Protein AF-A0AA39JDF8-F1 (afdb_monomer_lite)

Organism: NCBI:txid47425

Sequence (475 aa):
MQHESGNICDMNIASLKRAARNGSIPAMKELATRAMGKNHLAHIFPLVKQHLSSVPTRNEASTQMALICFDSLIYGLENALIGNSPTLLVTLWHSIRPWLSFFITQYPLDLAETAVDDHEALLKSTKLVHLFVQIPEVLPLLASVPHFVGFIFKMSLIAASVDYDSEILIATSRTITVVSAAAEQLDQGWQDDASRILTSEAPDNLALGTVQRLIELAEQPQISYPDLIARLEILLFCSGNDGRLRLQFFSKQSVAWVTFVMGRLTRPRNLEPFNLPLARRAIYLSVMYLKKNLKCGFTWVSDALDKVILQSIVKAQPYIVYDRQNSIPENFTVEASIVVILDTITLLAVYRSVLHRAHRSLRRVEAIEDAPNLQGPVKDAWLRLKEKVDHLWGLRPVYSMARNGATGCMSDNCITRREGNTSSRVRDMRCSGCQYAYYCSYECAKSGWRDGHRKQCIELRRQFRGGLTSPAKHC

InterPro domains:
  IPR002893 Zinc finger, MYND-type [PF01753] (428-457)
  IPR002893 Zinc finger, MYND-type [PS50865] (411-457)

pLDDT: mean 81.0, std 14.76, range [29.67, 98.31]

Secondary structure (DSSP, 8-state):
-------GGGS-HHHHHHHHHTT-HHHHHHHHHHTTTSSHHHHHHHHHHHHHTSPP-S-HHHHHHHHHHHHHHHHHHHH--SSSHHHHHHHHHHHHHHHHHHHHHHSTT-TTT--HHHHHHHHHHHHHHHHHHTSTTTHHHHHTSTTHHHHHHHHHHHHHHSSS-HHHHHHHHHHHHHHHHTHHHHT--HHHHHHHHHHHH--TTHHHHHHHHHHHHHHSSS--HHHHHHHHHHHHHHHHH-HHHHHHHHHTTHHHHHHHHHHHHTSGGGGSTTTHHHHHHHHHHHHHHHHHHGGG-HHHHHHHHHTTHHHHHHHTHHHHHHHHHTT--GGG-HHHHHHHHHHHHHHHTTSHHHHHHHHHHHHHHHTT-SS----THHHHHHHHHHHHHHHHHHTHHHHHHHTTTS-S-S-TT-HHHHS----S----EE-TTTS--EESSHHHHHHHIIIIIHHHHHHHHHHHHTTPPPTTTT-

Foldseek 3Di:
DDDDPPPLLPDDLVVLVVCLLVLDLVSLLNNLVVLQPPLLCVSCLVSLLNLLQDADDPDPSSLSNNLSSLVSLLSNLVPDPPDCPLVSVVVSLNSVLNVLLCLLPPLPPPPPDDDPSSVSSLLSSLSSLLSQLVRPSSVLSQLPRPCSLLSLLLQLLSQLLDQPRLSSLLSSLSSCVSCVVCVVVSVDPSVVSNLVCLVPPRDPSNLVSLLVVLQVQLPDPDHPLSSLLSSLSCLLVSLVRDVVSVVSNVVVVVLLSLLSSLVSLLDPVCLPPVNVVSSLSSLLSSLSSNLVNLLVDPVSLLSSLVSLSVLSLLSCVSSQVVCVVVVPDPVSGSLNSLLSNLVSLLVSCVAPSSLVSLVVSVVVNCVVPVDRPDDDSNVVSVVSSVVSSVVVVVCPVVVVVVCVVVPDFLQPPRPCNVVVPPPDPQDFDADPQQRPGTGSDPVSVVRNCVVCVVVVSVVSNVVCVVPDPRPPVRD

Radius of gyration: 30.68 Å; chains: 1; bounding box: 74×57×87 Å

Structure (mmCIF, N/CA/C/O backbone):
data_AF-A0AA39JDF8-F1
#
_entry.id   AF-A0AA39JDF8-F1
#
loop_
_atom_site.group_PDB
_atom_site.id
_atom_site.type_symbol
_atom_site.label_atom_id
_atom_site.label_alt_id
_atom_site.label_comp_id
_atom_site.label_asym_id
_atom_site.label_entity_id
_atom_site.label_seq_id
_atom_site.pdbx_PDB_ins_code
_atom_site.Cartn_x
_atom_site.Cartn_y
_atom_site.Cartn_z
_atom_site.occupancy
_atom_site.B_iso_or_equiv
_atom_site.auth_seq_id
_atom_site.auth_comp_id
_atom_site.auth_asym_id
_atom_site.auth_atom_id
_atom_site.pdbx_PDB_model_num
ATOM 1 N N . MET A 1 1 ? -45.623 -5.724 32.574 1.00 35.75 1 MET A N 1
ATOM 2 C CA . MET A 1 1 ? -45.812 -4.395 33.190 1.00 35.75 1 MET A CA 1
ATOM 3 C C . MET A 1 1 ? -45.452 -3.340 32.161 1.00 35.75 1 MET A C 1
ATOM 5 O O . MET A 1 1 ? -44.284 -3.038 31.974 1.00 35.75 1 MET A O 1
ATOM 9 N N . GLN A 1 2 ? -46.464 -2.881 31.431 1.00 36.50 2 GLN A N 1
ATOM 10 C CA . GLN A 1 2 ? -46.406 -1.739 30.526 1.00 36.50 2 GLN A CA 1
ATOM 11 C C . GLN A 1 2 ? -46.853 -0.521 31.335 1.00 36.50 2 GLN A C 1
ATOM 13 O O . GLN A 1 2 ? -47.977 -0.538 31.816 1.00 36.50 2 GLN A O 1
ATOM 18 N N . HIS A 1 3 ? -45.985 0.467 31.546 1.00 34.44 3 HIS A N 1
ATOM 19 C CA . HIS A 1 3 ? -46.334 1.868 31.814 1.00 34.44 3 HIS A CA 1
ATOM 20 C C . HIS A 1 3 ? -45.037 2.692 31.876 1.00 34.44 3 HIS A C 1
ATOM 22 O O . HIS A 1 3 ? -44.035 2.212 32.394 1.00 34.44 3 HIS A O 1
ATOM 28 N N . GLU A 1 4 ? -45.096 3.917 31.343 1.00 37.50 4 GLU A N 1
ATOM 29 C CA . GLU A 1 4 ? -44.018 4.916 31.184 1.00 37.50 4 GLU A CA 1
ATOM 30 C C . GLU A 1 4 ? -43.190 4.857 29.889 1.00 37.50 4 GLU A C 1
ATOM 32 O O . GLU A 1 4 ? -41.968 4.963 29.888 1.00 37.50 4 GLU A O 1
ATOM 37 N N . SER A 1 5 ? -43.864 4.844 28.739 1.00 39.03 5 SER A N 1
ATOM 38 C CA . SER A 1 5 ? -43.329 5.478 27.526 1.00 39.03 5 SER A CA 1
ATOM 39 C C . SER A 1 5 ? -43.619 6.987 27.557 1.00 39.03 5 SER A C 1
ATOM 41 O O . SER A 1 5 ? -44.331 7.518 26.707 1.00 39.03 5 SER A O 1
ATOM 43 N N . GLY A 1 6 ? -43.120 7.678 28.588 1.00 53.19 6 GLY A N 1
ATOM 44 C CA . GLY A 1 6 ? -42.920 9.123 28.505 1.00 53.19 6 GLY A CA 1
ATOM 45 C C . GLY A 1 6 ? -41.828 9.377 27.470 1.00 53.19 6 GLY A C 1
ATOM 46 O O . GLY A 1 6 ? -40.830 8.658 27.449 1.00 53.19 6 GLY A O 1
ATOM 47 N N . ASN A 1 7 ? -42.039 10.338 26.575 1.00 70.19 7 ASN A N 1
ATOM 48 C CA . ASN A 1 7 ? -41.120 10.633 25.483 1.00 70.19 7 ASN A CA 1
ATOM 49 C C . ASN A 1 7 ? -39.716 10.908 26.055 1.00 70.19 7 ASN A C 1
ATOM 51 O O . ASN A 1 7 ? -39.499 11.898 26.752 1.00 70.19 7 ASN A O 1
ATOM 55 N N . ILE A 1 8 ? -38.770 9.992 25.834 1.00 75.31 8 ILE A N 1
ATOM 56 C CA . ILE A 1 8 ? -37.437 10.014 26.467 1.00 75.31 8 ILE A CA 1
ATOM 57 C C . ILE A 1 8 ? -36.680 11.301 26.105 1.00 75.31 8 ILE A C 1
ATOM 59 O O . ILE A 1 8 ? -35.915 11.825 26.916 1.00 75.31 8 ILE A O 1
ATOM 63 N N . CYS A 1 9 ? -36.985 11.873 24.937 1.00 71.50 9 CYS A N 1
ATOM 64 C CA . CYS A 1 9 ? -36.497 13.170 24.478 1.00 71.50 9 CYS A CA 1
ATOM 65 C C . CYS A 1 9 ? -36.966 14.363 25.338 1.00 71.50 9 CYS A C 1
ATOM 67 O O . CYS A 1 9 ? -36.300 15.394 25.348 1.00 71.50 9 CYS A O 1
ATOM 69 N N . ASP A 1 10 ? -38.022 14.227 26.138 1.00 78.75 10 ASP A N 1
ATOM 70 C CA . ASP A 1 10 ? -38.538 15.310 26.991 1.00 78.75 10 ASP A CA 1
ATOM 71 C C . ASP A 1 10 ? -38.045 15.201 28.448 1.00 78.75 10 ASP A C 1
ATOM 73 O O . ASP A 1 10 ? -38.247 16.100 29.268 1.00 78.75 10 ASP A O 1
ATOM 77 N N . MET A 1 11 ? -37.342 14.117 28.798 1.00 83.38 11 MET A N 1
ATOM 78 C CA . MET A 1 11 ? -36.810 13.914 30.148 1.00 83.38 11 MET A CA 1
ATOM 79 C C . MET A 1 11 ? -35.673 14.896 30.463 1.00 83.38 11 MET A C 1
ATOM 81 O O . MET A 1 11 ? -34.795 15.150 29.642 1.00 83.38 11 MET A O 1
ATOM 85 N N . ASN A 1 12 ? -35.615 15.410 31.695 1.00 84.31 12 ASN A N 1
ATOM 86 C CA . ASN A 1 12 ? -34.461 16.193 32.148 1.00 84.31 12 ASN A CA 1
ATOM 87 C C . ASN A 1 12 ? -33.214 15.299 32.376 1.00 84.31 12 ASN A C 1
ATOM 89 O O . ASN A 1 12 ? -33.314 14.078 32.520 1.00 84.31 12 ASN A O 1
ATOM 93 N N . ILE A 1 13 ? -32.019 15.904 32.449 1.00 81.56 13 ILE A N 1
ATOM 94 C CA . ILE A 1 13 ? -30.739 15.172 32.578 1.00 81.56 13 ILE A CA 1
ATOM 95 C C . ILE A 1 13 ? -30.690 14.286 33.837 1.00 81.56 13 ILE A C 1
ATOM 97 O O . ILE A 1 13 ? -30.097 13.209 33.805 1.00 81.56 13 ILE A O 1
ATOM 101 N N . ALA A 1 14 ? -31.294 14.709 34.951 1.00 83.31 14 ALA A N 1
ATOM 102 C CA . ALA A 1 14 ? -31.284 13.934 36.193 1.00 83.31 14 ALA A CA 1
ATOM 103 C C . ALA A 1 14 ? -32.136 12.659 36.073 1.00 83.31 14 ALA A C 1
ATOM 105 O O . ALA A 1 14 ? -31.700 11.583 36.495 1.00 83.31 14 ALA A O 1
ATOM 106 N N . SER A 1 15 ? -33.306 12.765 35.442 1.00 84.19 15 SER A N 1
ATOM 107 C CA . SER A 1 15 ? -34.183 11.634 35.145 1.00 84.19 15 SER A CA 1
ATOM 108 C C . SER A 1 15 ? -33.536 10.675 34.143 1.00 84.19 15 SER A C 1
ATOM 110 O O . SER A 1 15 ? -33.551 9.467 34.374 1.00 84.19 15 SER A O 1
ATOM 112 N N . LEU A 1 16 ? -32.878 11.194 33.097 1.00 84.19 16 LEU A N 1
ATOM 113 C CA . LEU A 1 16 ? -32.111 10.377 32.146 1.00 84.19 16 LEU A CA 1
ATOM 114 C C . LEU A 1 16 ? -30.965 9.624 32.832 1.00 84.19 16 LEU A C 1
ATOM 116 O O . LEU A 1 16 ? -30.810 8.427 32.617 1.00 84.19 16 LEU A O 1
ATOM 120 N N . LYS A 1 17 ? -30.206 10.280 33.725 1.00 84.00 17 LYS A N 1
ATOM 121 C CA . LYS A 1 17 ? -29.154 9.615 34.517 1.00 84.00 17 LYS A CA 1
ATOM 122 C C . LYS A 1 17 ? -29.713 8.484 35.370 1.00 84.00 17 LYS A C 1
ATOM 124 O O . LYS A 1 17 ? -29.089 7.432 35.456 1.00 84.00 17 LYS A O 1
ATOM 129 N N . ARG A 1 18 ? -30.866 8.686 36.013 1.00 85.81 18 ARG A N 1
ATOM 130 C CA . ARG A 1 18 ? -31.505 7.656 36.844 1.00 85.81 18 ARG A CA 1
ATOM 131 C C . ARG A 1 18 ? -31.970 6.470 35.996 1.00 85.81 18 ARG A C 1
ATOM 133 O O . ARG A 1 18 ? -31.668 5.336 36.345 1.00 85.81 18 ARG A O 1
ATOM 140 N N . ALA A 1 19 ? -32.629 6.731 34.869 1.00 83.44 19 ALA A N 1
ATOM 141 C CA . ALA A 1 19 ? -33.064 5.690 33.943 1.00 83.44 19 ALA A CA 1
ATOM 142 C C . ALA A 1 19 ? -31.873 4.912 33.349 1.00 83.44 19 ALA A C 1
ATOM 144 O O . ALA A 1 19 ? -31.892 3.682 33.332 1.00 83.44 19 ALA A O 1
ATOM 145 N N . ALA A 1 20 ? -30.801 5.605 32.950 1.00 85.25 20 ALA A N 1
ATOM 146 C CA . ALA A 1 20 ? -29.578 4.981 32.449 1.00 85.25 20 ALA A CA 1
ATOM 147 C C . ALA A 1 20 ? -28.876 4.126 33.520 1.00 85.25 20 ALA A C 1
ATOM 149 O O . ALA A 1 20 ? -28.430 3.024 33.213 1.00 85.25 20 ALA A O 1
ATOM 150 N N . ARG A 1 21 ? -28.825 4.570 34.789 1.00 85.94 21 ARG A N 1
ATOM 151 C CA . ARG A 1 21 ? -28.287 3.765 35.912 1.00 85.94 21 ARG A CA 1
ATOM 152 C C . ARG A 1 21 ? -29.041 2.459 36.130 1.00 85.94 21 ARG A C 1
ATOM 154 O O . ARG A 1 21 ? -28.434 1.491 36.573 1.00 85.94 21 ARG A O 1
ATOM 161 N N . ASN A 1 22 ? -30.332 2.447 35.816 1.00 85.25 22 ASN A N 1
ATOM 162 C CA . ASN A 1 22 ? -31.196 1.278 35.945 1.00 85.25 22 ASN A CA 1
ATOM 163 C C . ASN A 1 22 ? -31.166 0.372 34.697 1.00 85.25 22 ASN A C 1
ATOM 165 O O . ASN A 1 22 ? -31.941 -0.574 34.624 1.00 85.25 22 ASN A O 1
ATOM 169 N N . GLY A 1 23 ? -30.299 0.655 33.715 1.00 82.31 23 GLY A N 1
ATOM 170 C CA . GLY A 1 23 ? -30.121 -0.177 32.521 1.00 82.31 23 GLY A CA 1
ATOM 171 C C . GLY A 1 23 ? -30.965 0.225 31.307 1.00 82.31 23 GLY A C 1
ATOM 172 O O . GLY A 1 23 ? -30.997 -0.518 30.331 1.00 82.31 23 GLY A O 1
ATOM 173 N N . SER A 1 24 ? -31.634 1.386 31.318 1.00 86.88 24 SER A N 1
ATOM 174 C CA . SER A 1 24 ? -32.395 1.850 30.148 1.00 86.88 24 SER A CA 1
ATOM 175 C C . SER A 1 24 ? -31.466 2.242 28.993 1.00 86.88 24 SER A C 1
ATOM 177 O O . SER A 1 24 ? -30.806 3.285 29.028 1.00 86.88 24 SER A O 1
ATOM 179 N N . ILE A 1 25 ? -31.450 1.406 27.953 1.00 85.38 25 ILE A N 1
ATOM 180 C CA . ILE A 1 25 ? -30.695 1.606 26.707 1.00 85.38 25 ILE A CA 1
ATOM 181 C C . ILE A 1 25 ? -31.063 2.931 26.015 1.00 85.38 25 ILE A C 1
ATOM 183 O O . ILE A 1 25 ? -30.155 3.720 25.735 1.00 85.38 25 ILE A O 1
ATOM 187 N N . PRO A 1 26 ? -32.355 3.257 25.797 1.00 85.94 26 PRO A N 1
ATOM 188 C CA . PRO A 1 26 ? -32.723 4.523 25.167 1.00 85.94 26 PRO A CA 1
ATOM 189 C C . PRO A 1 26 ? -32.303 5.748 25.989 1.00 85.94 26 PRO A C 1
ATOM 191 O O . PRO A 1 26 ? -31.860 6.742 25.420 1.00 85.94 26 PRO A O 1
ATOM 194 N N . ALA A 1 27 ? -32.378 5.674 27.325 1.00 84.31 27 ALA A N 1
ATOM 195 C CA . ALA A 1 27 ? -31.945 6.771 28.190 1.00 84.31 27 ALA A CA 1
ATOM 196 C C . ALA A 1 27 ? -30.424 6.975 28.148 1.00 84.31 27 ALA A C 1
ATOM 198 O O . ALA A 1 27 ? -29.964 8.115 28.167 1.00 84.31 27 ALA A O 1
ATOM 199 N N . MET A 1 28 ? -29.642 5.890 28.070 1.00 84.81 28 MET A N 1
ATOM 200 C CA . MET A 1 28 ? -28.189 5.967 27.899 1.00 84.81 28 MET A CA 1
ATOM 201 C C . MET A 1 28 ? -27.822 6.595 26.547 1.00 84.81 28 MET A C 1
ATOM 203 O O . MET A 1 28 ? -26.972 7.484 26.502 1.00 84.81 28 MET A O 1
ATOM 207 N N . LYS A 1 29 ? -28.503 6.190 25.467 1.00 83.94 29 LYS A N 1
ATOM 208 C CA . LYS A 1 29 ? -28.293 6.734 24.117 1.00 83.94 29 LYS A CA 1
ATOM 209 C C . LYS A 1 29 ? -28.609 8.231 24.053 1.00 83.94 29 LYS A C 1
ATOM 211 O O . LYS A 1 29 ? -27.765 9.011 23.630 1.00 83.94 29 LYS A O 1
ATOM 216 N N . GLU A 1 30 ? -29.770 8.639 24.561 1.00 84.81 30 GLU A N 1
ATOM 217 C CA . GLU A 1 30 ? -30.179 10.049 24.618 1.00 84.81 30 GLU A CA 1
ATOM 218 C C . GLU A 1 30 ? -29.212 10.893 25.465 1.00 84.81 30 GLU A C 1
ATOM 220 O O . GLU A 1 30 ? -28.853 12.016 25.106 1.00 84.81 30 GLU A O 1
ATOM 225 N N . LEU A 1 31 ? -28.741 10.350 26.591 1.00 82.81 31 LEU A N 1
ATOM 226 C CA . LEU A 1 31 ? -27.785 11.037 27.452 1.00 82.81 31 LEU A CA 1
ATOM 227 C C . LEU A 1 31 ? -26.423 11.210 26.770 1.00 82.81 31 LEU A C 1
ATOM 229 O O . LEU A 1 31 ? -25.827 12.283 26.895 1.00 82.81 31 LEU A O 1
ATOM 233 N N . ALA A 1 32 ? -25.960 10.203 26.024 1.00 80.12 32 ALA A N 1
ATOM 234 C CA . ALA A 1 32 ? -24.758 10.306 25.204 1.00 80.12 32 ALA A CA 1
ATOM 235 C C . ALA A 1 32 ? -24.908 11.397 24.135 1.00 80.12 32 ALA A C 1
ATOM 237 O O . ALA A 1 32 ? -24.050 12.275 24.035 1.00 80.12 32 ALA A O 1
ATOM 238 N N . THR A 1 33 ? -26.038 11.430 23.424 1.00 82.56 33 THR A N 1
ATOM 239 C CA . THR A 1 33 ? -26.342 12.471 22.432 1.00 82.56 33 THR A CA 1
ATOM 240 C C . THR A 1 33 ? -26.347 13.873 23.047 1.00 82.56 33 THR A C 1
ATOM 242 O O . THR A 1 33 ? -25.715 14.780 22.515 1.00 82.56 33 THR A O 1
ATOM 245 N N . ARG A 1 34 ? -26.970 14.079 24.214 1.00 80.75 34 ARG A N 1
ATOM 246 C CA . ARG A 1 34 ? -27.006 15.403 24.879 1.00 80.75 34 ARG A CA 1
ATOM 247 C C . ARG A 1 34 ? -25.678 15.864 25.460 1.00 80.75 34 ARG A C 1
ATOM 249 O O . ARG A 1 34 ? -25.503 17.051 25.742 1.00 80.75 34 ARG A O 1
ATOM 256 N N . ALA A 1 35 ? -24.776 14.930 25.718 1.00 73.31 35 ALA A N 1
ATOM 257 C CA . ALA A 1 35 ? -23.441 15.229 26.202 1.00 73.31 35 ALA A CA 1
ATOM 258 C C . ALA A 1 35 ? -22.478 15.603 25.060 1.00 73.31 35 ALA A C 1
ATOM 260 O O . ALA A 1 35 ? -21.358 16.028 25.345 1.00 73.31 35 ALA A O 1
ATOM 261 N N . MET A 1 36 ? -22.875 15.445 23.789 1.00 72.94 36 MET A N 1
ATOM 262 C CA . MET A 1 36 ? -22.102 15.901 22.628 1.00 72.94 36 MET A CA 1
ATOM 263 C C . MET A 1 36 ? -21.892 17.427 22.692 1.00 72.94 36 MET A C 1
ATOM 265 O O . MET A 1 36 ? -22.831 18.179 22.946 1.00 72.94 36 MET A O 1
ATOM 269 N N . GLY A 1 37 ? -20.647 17.895 22.537 1.00 62.34 37 GLY A N 1
ATOM 270 C CA . GLY A 1 37 ? -20.286 19.324 22.615 1.00 62.34 37 GLY A CA 1
ATOM 271 C C . GLY A 1 37 ? -20.094 19.924 24.024 1.00 62.34 37 GLY A C 1
ATOM 272 O O . GLY A 1 37 ? -19.832 21.118 24.145 1.00 62.34 37 GLY A O 1
ATOM 273 N N . LYS A 1 38 ? -20.195 19.128 25.098 1.00 60.78 38 LYS A N 1
ATOM 274 C CA . LYS A 1 38 ? -19.789 19.497 26.478 1.00 60.78 38 LYS A CA 1
ATOM 275 C C . LYS A 1 38 ? -18.600 18.627 26.907 1.00 60.78 38 LYS A C 1
ATOM 277 O O . LYS A 1 38 ? -18.091 17.864 26.094 1.00 60.78 38 LYS A O 1
ATOM 282 N N . ASN A 1 39 ? -18.144 18.701 28.165 1.00 67.81 39 ASN A N 1
ATOM 283 C CA . ASN A 1 39 ? -17.123 17.790 28.712 1.00 67.81 39 ASN A CA 1
ATOM 284 C C . ASN A 1 39 ? -17.686 16.345 28.803 1.00 67.81 39 ASN A C 1
ATOM 286 O O . ASN A 1 39 ? -18.060 15.864 29.873 1.00 67.81 39 ASN A O 1
ATOM 290 N N . HIS A 1 40 ? -17.847 15.707 27.637 1.00 70.94 40 HIS A N 1
ATOM 291 C CA . HIS A 1 40 ? -18.665 14.523 27.361 1.00 70.94 40 HIS A CA 1
ATOM 292 C C . HIS A 1 40 ? -18.273 13.346 28.251 1.00 70.94 40 HIS A C 1
ATOM 294 O O . HIS A 1 40 ? -19.111 12.765 28.945 1.00 70.94 40 HIS A O 1
ATOM 300 N N . LEU A 1 41 ? -16.966 13.077 28.310 1.00 69.19 41 LEU A N 1
ATOM 301 C CA . LEU A 1 41 ? -16.397 12.030 29.147 1.00 69.19 41 LEU A CA 1
ATOM 302 C C . LEU A 1 41 ? -16.736 12.259 30.622 1.00 69.19 41 LEU A C 1
ATOM 304 O O . LEU A 1 41 ? -17.246 11.348 31.261 1.00 69.19 41 LEU A O 1
ATOM 308 N N . ALA A 1 42 ? -16.584 13.472 31.160 1.00 70.81 42 ALA A N 1
ATOM 309 C CA . ALA A 1 42 ? -16.861 13.740 32.576 1.00 70.81 42 ALA A CA 1
ATOM 310 C C . ALA A 1 42 ? -18.318 13.437 32.987 1.00 70.81 42 ALA A C 1
ATOM 312 O O . ALA A 1 42 ? -18.582 13.057 34.130 1.00 70.81 42 ALA A O 1
ATOM 313 N N . HIS A 1 43 ? -19.279 13.580 32.070 1.00 72.00 43 HIS A N 1
ATOM 314 C CA . HIS A 1 43 ? -20.696 13.350 32.360 1.00 72.00 43 HIS A CA 1
ATOM 315 C C . HIS A 1 43 ? -21.141 11.891 32.231 1.00 72.00 43 HIS A C 1
ATOM 317 O O . HIS A 1 43 ? -22.044 11.479 32.967 1.00 72.00 43 HIS A O 1
ATOM 323 N N . ILE A 1 44 ? -20.529 11.130 31.324 1.00 78.50 44 ILE A N 1
ATOM 324 C CA . ILE A 1 44 ? -20.923 9.749 31.007 1.00 78.50 44 ILE A CA 1
ATOM 325 C C . ILE A 1 44 ? -20.028 8.727 31.725 1.00 78.50 44 ILE A C 1
ATOM 327 O O . ILE A 1 44 ? -20.472 7.621 32.027 1.00 78.50 44 ILE A O 1
ATOM 331 N N . PHE A 1 45 ? -18.805 9.108 32.098 1.00 80.31 45 PHE A N 1
ATOM 332 C CA . PHE A 1 45 ? -17.805 8.227 32.704 1.00 80.31 45 PHE A CA 1
ATOM 333 C C . PHE A 1 45 ? -18.317 7.358 33.869 1.00 80.31 45 PHE A C 1
ATOM 335 O O . PHE A 1 45 ? -18.080 6.148 33.839 1.00 80.31 45 PHE A O 1
ATOM 342 N N . PRO A 1 46 ? -19.068 7.880 34.865 1.00 84.25 46 PRO A N 1
ATOM 343 C CA . PRO A 1 46 ? -19.566 7.044 35.960 1.00 84.25 46 PRO A CA 1
ATOM 344 C C . PRO A 1 46 ? -20.546 5.957 35.496 1.00 84.25 46 PRO A C 1
ATOM 346 O O . PRO A 1 46 ? -20.570 4.872 36.070 1.00 84.25 46 PRO A O 1
ATOM 349 N N . LEU A 1 47 ? -21.341 6.243 34.458 1.00 84.94 47 LEU A N 1
ATOM 350 C CA . LEU A 1 47 ? -22.310 5.304 33.887 1.00 84.94 47 LEU A CA 1
ATOM 351 C C . LEU A 1 47 ? -21.605 4.227 33.064 1.00 84.94 47 LEU A C 1
ATOM 353 O O . LEU A 1 47 ? -21.913 3.050 33.213 1.00 84.94 47 LEU A O 1
ATOM 357 N N . VAL A 1 48 ? -20.611 4.620 32.261 1.00 85.56 48 VAL A N 1
ATOM 358 C CA . VAL A 1 48 ? -19.769 3.679 31.505 1.00 85.56 48 VAL A CA 1
ATOM 359 C C . VAL A 1 48 ? -19.061 2.720 32.454 1.00 85.56 48 VAL A C 1
ATOM 361 O O . VAL A 1 48 ? -19.122 1.510 32.257 1.00 85.56 48 VAL A O 1
ATOM 364 N N . LYS A 1 49 ? -18.453 3.240 33.530 1.00 86.00 49 LYS A N 1
ATOM 365 C CA . LYS A 1 49 ? -17.809 2.406 34.550 1.00 86.00 49 LYS A CA 1
ATOM 366 C C . LYS A 1 49 ? -18.789 1.405 35.154 1.00 86.00 49 LYS A C 1
ATOM 368 O O . LYS A 1 49 ? -18.450 0.233 35.282 1.00 86.00 49 LYS A O 1
ATOM 373 N N . GLN A 1 50 ? -19.987 1.854 35.525 1.00 88.25 50 GLN A N 1
ATOM 374 C CA . GLN A 1 50 ? -21.002 0.996 36.132 1.00 88.25 50 GLN A CA 1
ATOM 375 C C . GLN A 1 50 ? -21.410 -0.148 35.192 1.00 88.25 50 GLN A C 1
ATOM 377 O O . GLN A 1 50 ? -21.373 -1.306 35.601 1.00 88.25 50 GLN A O 1
ATOM 382 N N . HIS A 1 51 ? -21.755 0.165 33.941 1.00 87.38 51 HIS A N 1
ATOM 383 C CA . HIS A 1 51 ? -22.257 -0.827 32.984 1.00 87.38 51 HIS A CA 1
ATOM 384 C C . HIS A 1 51 ? -21.174 -1.801 32.516 1.00 87.38 51 HIS A C 1
ATOM 386 O O . HIS A 1 51 ? -21.414 -3.008 32.474 1.00 87.38 51 HIS A O 1
ATOM 392 N N . LEU A 1 52 ? -19.958 -1.312 32.256 1.00 86.94 52 LEU A N 1
ATOM 393 C CA . LEU A 1 52 ? -18.844 -2.161 31.824 1.00 86.94 52 LEU A CA 1
ATOM 394 C C . LEU A 1 52 ? -18.215 -2.979 32.962 1.00 86.94 52 LEU A C 1
ATOM 396 O O . LEU A 1 52 ? -17.486 -3.923 32.692 1.00 86.94 52 LEU A O 1
ATOM 400 N N . SER A 1 53 ? -18.493 -2.668 34.233 1.00 86.06 53 SER A N 1
ATOM 401 C CA . SER A 1 53 ? -18.013 -3.497 35.356 1.00 86.06 53 SER A CA 1
ATOM 402 C C . SER A 1 53 ? -18.741 -4.841 35.469 1.00 86.06 53 SER A C 1
ATOM 404 O O . SER A 1 53 ? -18.317 -5.701 36.238 1.00 86.06 53 SER A O 1
ATOM 406 N N . SER A 1 54 ? -19.837 -5.030 34.728 1.00 82.56 54 SER A N 1
ATOM 407 C CA . SER A 1 54 ? -20.515 -6.322 34.635 1.00 82.56 54 SER A CA 1
ATOM 408 C C . SER A 1 54 ? -19.694 -7.330 33.823 1.00 82.56 54 SER A C 1
ATOM 410 O O . SER A 1 54 ? -18.971 -6.963 32.894 1.00 82.56 54 SER A O 1
ATOM 412 N N . VAL A 1 55 ? -19.802 -8.614 34.179 1.00 81.25 55 VAL A N 1
ATOM 413 C CA . VAL A 1 55 ? -19.161 -9.701 33.426 1.00 81.25 55 VAL A CA 1
ATOM 414 C C . VAL A 1 55 ? -19.809 -9.783 32.037 1.00 81.25 55 VAL A C 1
ATOM 416 O O . VAL A 1 55 ? -21.042 -9.805 31.964 1.00 81.25 55 VAL A O 1
ATOM 419 N N . PRO A 1 56 ? -19.025 -9.852 30.943 1.00 81.44 56 PRO A N 1
ATOM 420 C CA . PRO A 1 56 ? -19.576 -10.001 29.603 1.00 81.44 56 PRO A CA 1
ATOM 421 C C . PRO A 1 56 ? -20.460 -11.245 29.507 1.00 81.44 56 PRO A C 1
ATOM 423 O O . PRO A 1 56 ? -20.040 -12.351 29.848 1.00 81.44 56 PRO A O 1
ATOM 426 N N . THR A 1 57 ? -21.689 -11.068 29.030 1.00 77.81 5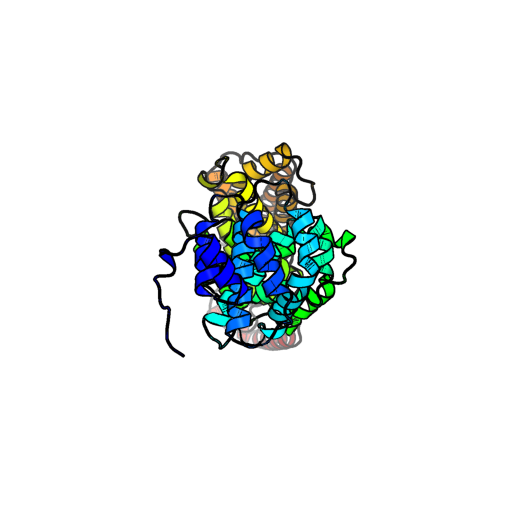7 THR A N 1
ATOM 427 C CA . THR A 1 57 ? -22.623 -12.166 28.754 1.00 77.81 57 THR A CA 1
ATOM 428 C C . THR A 1 57 ? -23.133 -12.035 27.326 1.00 77.81 57 THR A C 1
ATOM 430 O O . THR A 1 57 ? -23.321 -10.923 26.840 1.00 77.81 57 THR A O 1
ATOM 433 N N . ARG A 1 58 ? -23.406 -13.163 26.657 1.00 70.56 58 ARG A N 1
ATOM 434 C CA . ARG A 1 58 ? -23.977 -13.205 25.293 1.00 70.56 58 ARG A CA 1
ATOM 435 C C . ARG A 1 58 ? -25.437 -12.723 25.208 1.00 70.56 58 ARG A C 1
ATOM 437 O O . ARG A 1 58 ? -26.106 -12.996 24.221 1.00 70.56 58 ARG A O 1
ATOM 444 N N . ASN A 1 59 ? -25.963 -12.042 26.226 1.00 81.38 59 ASN A N 1
ATOM 445 C CA . ASN A 1 59 ? -27.309 -11.491 26.125 1.00 81.38 59 ASN A CA 1
ATOM 446 C C . ASN A 1 59 ? -27.282 -10.203 25.276 1.00 81.38 59 ASN A C 1
ATOM 448 O O . ASN A 1 59 ? -26.353 -9.393 25.374 1.00 81.38 59 ASN A O 1
ATOM 452 N N . GLU A 1 60 ? -28.310 -10.034 24.448 1.00 78.62 60 GLU A N 1
ATOM 453 C CA . GLU A 1 60 ? -28.443 -8.935 23.488 1.00 78.62 60 GLU A CA 1
ATOM 454 C C . GLU A 1 60 ? -28.429 -7.558 24.172 1.00 78.62 60 GLU A C 1
ATOM 456 O O . GLU A 1 60 ? -27.682 -6.671 23.770 1.00 78.62 60 GLU A O 1
ATOM 461 N N . ALA A 1 61 ? -29.156 -7.397 25.280 1.00 82.56 61 ALA A N 1
ATOM 462 C CA . ALA A 1 61 ? -29.260 -6.128 26.002 1.00 82.56 61 ALA A CA 1
ATOM 463 C C . ALA A 1 61 ? -27.930 -5.678 26.637 1.00 82.56 61 ALA A C 1
ATOM 465 O O . ALA A 1 61 ? -27.575 -4.501 26.588 1.00 82.56 61 ALA A O 1
ATOM 466 N N . SER A 1 62 ? -27.168 -6.602 27.223 1.00 82.44 62 SER A N 1
ATOM 467 C CA . SER A 1 62 ? -25.855 -6.325 27.809 1.00 82.44 62 SER A CA 1
ATOM 468 C C . SER A 1 62 ? -24.819 -6.032 26.731 1.00 82.44 62 SER A C 1
ATOM 470 O O . SER A 1 62 ? -24.019 -5.114 26.903 1.00 82.44 62 SER A O 1
ATOM 472 N N . THR A 1 63 ? -24.876 -6.745 25.604 1.00 83.00 63 THR A N 1
ATOM 473 C CA . THR A 1 63 ? -24.035 -6.458 24.436 1.00 83.00 63 THR A CA 1
ATOM 474 C C . THR A 1 63 ? -24.341 -5.065 23.890 1.00 83.00 63 THR A C 1
ATOM 476 O O . THR A 1 63 ? -23.438 -4.240 23.771 1.00 83.00 63 THR A O 1
ATOM 479 N N . GLN A 1 64 ? -25.615 -4.746 23.657 1.00 85.12 64 GLN A N 1
ATOM 480 C CA . GLN A 1 64 ? -26.045 -3.444 23.150 1.00 85.12 64 GLN A CA 1
ATOM 481 C C . GLN A 1 64 ? -25.672 -2.301 24.108 1.00 85.12 64 GLN A C 1
ATOM 483 O O . GLN A 1 64 ? -25.184 -1.258 23.671 1.00 85.12 64 GLN A O 1
ATOM 488 N N . MET A 1 65 ? -25.821 -2.499 25.423 1.00 88.38 65 MET A N 1
ATOM 489 C CA . MET A 1 65 ? -25.376 -1.528 26.428 1.00 88.38 65 MET A CA 1
ATOM 490 C C . MET A 1 65 ? -23.857 -1.304 26.379 1.00 88.38 65 MET A C 1
ATOM 492 O O . MET A 1 65 ? -23.403 -0.158 26.436 1.00 88.38 65 MET A O 1
ATOM 496 N N . ALA A 1 66 ? -23.063 -2.372 26.242 1.00 88.50 66 ALA A N 1
ATOM 497 C CA . ALA A 1 66 ? -21.613 -2.266 26.108 1.00 88.50 66 ALA A CA 1
ATOM 498 C C . ALA A 1 66 ? -21.214 -1.512 24.829 1.00 88.50 66 ALA A C 1
ATOM 500 O O . ALA A 1 66 ? -20.346 -0.641 24.885 1.00 88.50 66 ALA A O 1
ATOM 501 N N . LEU A 1 67 ? -21.896 -1.759 23.706 1.00 87.69 67 LEU A N 1
ATOM 502 C CA . LE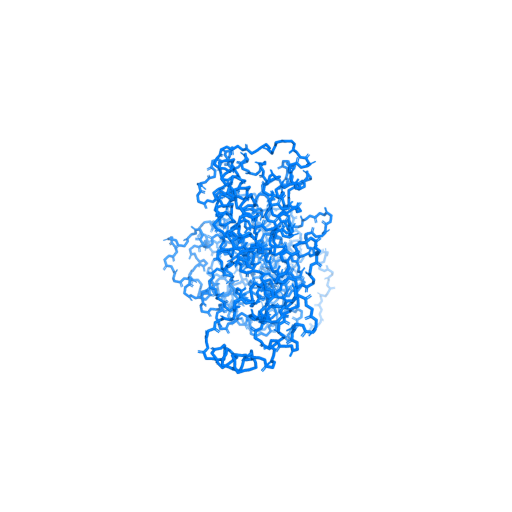U A 1 67 ? -21.661 -1.038 22.451 1.00 87.69 67 LEU A CA 1
ATOM 503 C C . LEU A 1 67 ? -21.999 0.455 22.552 1.00 87.69 67 LEU A C 1
ATOM 505 O O . LEU A 1 67 ? -21.252 1.280 22.034 1.00 87.69 67 LEU A O 1
ATOM 509 N N . ILE A 1 68 ? -23.063 0.829 23.267 1.00 88.25 68 ILE A N 1
ATOM 510 C CA . ILE A 1 68 ? -23.389 2.243 23.536 1.00 88.25 68 ILE A CA 1
ATOM 511 C C . ILE A 1 68 ? -22.325 2.894 24.428 1.00 88.25 68 ILE A C 1
ATOM 513 O O . ILE A 1 68 ? -21.964 4.060 24.236 1.00 88.25 68 ILE A O 1
ATOM 517 N N . CYS A 1 69 ? -21.794 2.148 25.401 1.00 89.19 69 CYS A N 1
ATOM 518 C CA . CYS A 1 69 ? -20.675 2.613 26.214 1.00 89.19 69 CYS A CA 1
ATOM 519 C C . CYS A 1 69 ? -19.415 2.820 25.361 1.00 89.19 69 CYS A C 1
ATOM 521 O O . CYS A 1 69 ? -18.732 3.827 25.541 1.00 89.19 69 CYS A O 1
ATOM 523 N N . PHE A 1 70 ? -19.126 1.916 24.420 1.00 89.81 70 PHE A N 1
ATOM 524 C CA . PHE A 1 70 ? -18.005 2.053 23.487 1.00 89.81 70 PHE A CA 1
ATOM 525 C C . PHE A 1 70 ? -18.178 3.265 22.570 1.00 89.81 70 PHE A C 1
ATOM 527 O O . PHE A 1 70 ? -17.244 4.049 22.470 1.00 89.81 70 PHE A O 1
ATOM 534 N N . ASP A 1 71 ? -19.363 3.497 22.001 1.00 88.06 71 ASP A N 1
ATOM 535 C CA . ASP A 1 71 ? -19.642 4.705 21.205 1.00 88.06 71 ASP A CA 1
ATOM 536 C C . ASP A 1 71 ? -19.415 5.992 21.992 1.00 88.06 71 ASP A C 1
ATOM 538 O O . ASP A 1 71 ? -18.805 6.937 21.495 1.00 88.06 71 ASP A O 1
ATOM 542 N N . SER A 1 72 ? -19.879 6.026 23.243 1.00 85.31 72 SER A N 1
ATOM 543 C CA . SER A 1 72 ? -19.698 7.191 24.115 1.00 85.31 72 SER A CA 1
ATOM 544 C C . SER A 1 72 ? -18.214 7.437 24.418 1.00 85.31 72 SER A C 1
ATOM 546 O O . SER A 1 72 ? -17.767 8.582 24.488 1.00 85.31 72 SER A O 1
ATOM 548 N N . LEU A 1 73 ? -17.428 6.366 24.587 1.00 86.50 73 LEU A N 1
ATOM 549 C CA . LEU A 1 73 ? -15.977 6.462 24.753 1.00 86.50 73 LEU A CA 1
ATOM 550 C C . LEU A 1 73 ? -15.295 6.935 23.465 1.00 86.50 73 LEU A C 1
ATOM 552 O O . LEU A 1 73 ? -14.487 7.854 23.538 1.00 86.50 73 LEU A O 1
ATOM 556 N N . ILE A 1 74 ? -15.639 6.361 22.309 1.00 86.44 74 ILE A N 1
ATOM 557 C CA . ILE A 1 74 ? -15.104 6.745 20.992 1.00 86.44 74 ILE A CA 1
ATOM 558 C C . ILE A 1 74 ? -15.346 8.234 20.750 1.00 86.44 74 ILE A C 1
ATOM 560 O O . ILE A 1 74 ? -14.388 8.988 20.589 1.00 86.44 74 ILE A O 1
ATOM 564 N N . TYR A 1 75 ? -16.603 8.679 20.841 1.00 84.38 75 TYR A N 1
ATOM 565 C CA . TYR A 1 75 ? -16.961 10.085 20.662 1.00 84.38 75 TYR A CA 1
ATOM 566 C C . TYR A 1 75 ? -16.213 10.982 21.653 1.00 84.38 75 TYR A C 1
ATOM 568 O O . TYR A 1 75 ? -15.677 12.029 21.286 1.00 84.38 75 TYR A O 1
ATOM 576 N N . GLY A 1 76 ? -16.162 10.570 22.923 1.00 79.44 76 GLY A N 1
ATOM 577 C CA . GLY A 1 76 ? -15.460 11.303 23.963 1.00 79.44 76 GLY A CA 1
ATOM 578 C C . GLY A 1 76 ? -13.968 11.467 23.679 1.00 79.44 76 GLY A C 1
ATOM 579 O O . GLY A 1 76 ? -13.430 12.531 23.957 1.00 79.44 76 GLY A O 1
ATOM 580 N N . LEU A 1 77 ? -13.310 10.454 23.115 1.00 80.69 77 LEU A N 1
ATOM 581 C CA . LEU A 1 77 ? -11.878 10.474 22.809 1.00 80.69 77 LEU A CA 1
ATOM 582 C C . LEU A 1 77 ? -11.550 11.248 21.538 1.00 80.69 77 LEU A C 1
ATOM 584 O O . LEU A 1 77 ? -10.574 11.991 21.534 1.00 80.69 77 LEU A O 1
ATOM 588 N N . GLU A 1 78 ? -12.379 11.138 20.503 1.00 80.50 78 GLU A N 1
ATOM 589 C CA . GLU A 1 78 ? -12.217 11.908 19.264 1.00 80.50 78 GLU A CA 1
ATOM 590 C C . GLU A 1 78 ? -12.367 13.420 19.495 1.00 80.50 78 GLU A C 1
ATOM 592 O O . GLU A 1 78 ? -11.746 14.218 18.796 1.00 80.50 78 GLU A O 1
ATOM 597 N N . ASN A 1 79 ? -13.168 13.818 20.492 1.00 75.56 79 ASN A N 1
ATOM 598 C CA . ASN A 1 79 ? -13.508 15.219 20.764 1.00 75.56 79 ASN A CA 1
ATOM 599 C C . ASN A 1 79 ? -12.881 15.785 22.054 1.00 75.56 79 ASN A C 1
ATOM 601 O O . ASN A 1 79 ? -13.096 16.956 22.379 1.00 75.56 79 ASN A O 1
ATOM 605 N N . ALA A 1 80 ? -12.127 14.993 22.825 1.00 64.19 80 ALA A N 1
ATOM 606 C CA . ALA A 1 80 ? -11.505 15.470 24.058 1.00 64.19 80 ALA A CA 1
ATOM 607 C C . ALA A 1 80 ? -10.284 16.351 23.762 1.00 64.19 80 ALA A C 1
ATOM 609 O O . ALA A 1 80 ? -9.234 15.871 23.340 1.00 64.19 80 ALA A O 1
ATOM 610 N N . LEU A 1 81 ? -10.389 17.642 24.094 1.00 50.50 81 LEU A N 1
ATOM 611 C CA . LEU A 1 81 ? -9.229 18.508 24.305 1.00 50.50 81 LEU A CA 1
ATOM 612 C C . LEU A 1 81 ? -8.414 17.928 25.472 1.00 50.50 81 LEU A C 1
ATOM 614 O O . LEU A 1 81 ? -8.846 17.923 26.625 1.00 50.50 81 LEU A O 1
ATOM 618 N N . ILE A 1 82 ? -7.269 17.356 25.116 1.00 50.22 82 ILE A N 1
ATOM 619 C CA . ILE A 1 82 ? -6.289 16.653 25.946 1.00 50.22 82 ILE A CA 1
ATOM 620 C C . ILE A 1 82 ? -6.056 17.417 27.259 1.00 50.22 82 ILE A C 1
ATOM 622 O O . ILE A 1 82 ? -5.511 18.515 27.261 1.00 50.22 82 ILE A O 1
ATOM 626 N N . GLY A 1 83 ? -6.479 16.842 28.385 1.00 48.12 83 GLY A N 1
ATOM 627 C CA . GLY A 1 83 ? -6.225 17.428 29.705 1.00 48.12 83 GLY A CA 1
ATOM 628 C C . GLY A 1 83 ? -6.255 16.412 30.844 1.00 48.12 83 GLY A C 1
ATOM 629 O O . GLY A 1 83 ? -5.340 16.393 31.649 1.00 48.12 83 GLY A O 1
ATOM 630 N N . ASN A 1 84 ? -7.255 15.516 30.877 1.00 53.22 84 ASN A N 1
ATOM 631 C CA . ASN A 1 84 ? -7.411 14.496 31.938 1.00 53.22 84 ASN A CA 1
ATOM 632 C C . ASN A 1 84 ? -7.812 13.088 31.427 1.00 53.22 84 ASN A C 1
ATOM 634 O O . ASN A 1 84 ? -8.153 12.213 32.221 1.00 53.22 84 ASN A O 1
ATOM 638 N N . SER A 1 85 ? -7.818 12.862 30.107 1.00 63.50 85 SER A N 1
ATOM 639 C CA . SER A 1 85 ? -8.317 11.620 29.481 1.00 63.50 85 SER A CA 1
ATOM 640 C C . SER A 1 85 ? -7.498 10.352 29.813 1.00 63.50 85 SER A C 1
ATOM 642 O O . SER A 1 85 ? -8.110 9.339 30.163 1.00 63.50 85 SER A O 1
ATOM 644 N N . PRO A 1 86 ? -6.145 10.369 29.800 1.00 68.56 86 PRO A N 1
ATOM 645 C CA . PRO A 1 86 ? -5.352 9.144 29.967 1.00 68.56 86 PRO A CA 1
ATOM 646 C C . PRO A 1 86 ? -5.536 8.477 31.337 1.00 68.56 86 PRO A C 1
ATOM 648 O O . PRO A 1 86 ? -5.818 7.283 31.417 1.00 68.56 86 PRO A O 1
ATOM 651 N N . THR A 1 87 ? -5.478 9.249 32.427 1.00 73.19 87 THR A N 1
ATOM 652 C CA . THR A 1 87 ? -5.630 8.728 33.797 1.00 73.19 87 THR A CA 1
ATOM 653 C C . THR A 1 87 ? -7.006 8.100 34.017 1.00 73.19 87 THR A C 1
ATOM 655 O O . THR A 1 87 ? -7.127 7.038 34.626 1.00 73.19 87 THR A O 1
ATOM 658 N N . LEU A 1 88 ? -8.057 8.726 33.481 1.00 73.75 88 LEU A N 1
ATOM 659 C CA . LEU A 1 88 ? -9.422 8.207 33.549 1.00 73.75 88 LEU A CA 1
ATOM 660 C C . LEU A 1 88 ? -9.546 6.864 32.818 1.00 73.75 88 LEU A C 1
ATOM 662 O O . LEU A 1 88 ? -10.122 5.924 33.368 1.00 73.75 88 LEU A O 1
ATOM 666 N N . LEU A 1 89 ? -8.964 6.737 31.625 1.00 76.31 89 LEU A N 1
ATOM 667 C CA . LEU A 1 89 ? -8.976 5.481 30.873 1.00 76.31 89 LEU A CA 1
ATOM 668 C C . LEU A 1 89 ? -8.230 4.355 31.587 1.00 76.31 89 LEU A C 1
ATOM 670 O O . LEU A 1 89 ? -8.748 3.241 31.650 1.00 76.31 89 LEU A O 1
ATOM 674 N N . VAL A 1 90 ? -7.074 4.645 32.192 1.00 79.19 90 VAL A N 1
ATOM 675 C CA . VAL A 1 90 ? -6.338 3.661 33.002 1.00 79.19 90 VAL A CA 1
ATOM 676 C C . VAL A 1 90 ? -7.221 3.135 34.139 1.00 79.19 90 VAL A C 1
ATOM 678 O O . VAL A 1 90 ? -7.282 1.928 34.366 1.00 79.19 90 VAL A O 1
ATOM 681 N N . THR A 1 91 ? -8.001 3.999 34.801 1.00 81.12 91 THR A N 1
ATOM 682 C CA . THR A 1 91 ? -8.929 3.546 35.857 1.00 81.12 91 THR A CA 1
ATOM 683 C C . THR A 1 91 ? -10.129 2.745 35.340 1.00 81.12 91 THR A C 1
ATOM 685 O O . THR A 1 91 ? -10.689 1.943 36.090 1.00 81.12 91 THR A O 1
ATOM 688 N N . LEU A 1 92 ? -10.538 2.939 34.080 1.00 82.94 92 LEU A N 1
ATOM 689 C CA . LEU A 1 92 ? -11.594 2.149 33.436 1.00 82.94 92 LEU A CA 1
ATOM 690 C C . LEU A 1 92 ? -11.090 0.831 32.858 1.00 82.94 92 LEU A C 1
ATOM 692 O O . LEU A 1 92 ? -11.908 -0.030 32.541 1.00 82.94 92 LEU A O 1
ATOM 696 N N . TRP A 1 93 ? -9.777 0.655 32.717 1.00 86.31 93 TRP A N 1
ATOM 697 C CA . TRP A 1 93 ? -9.202 -0.496 32.032 1.00 86.31 93 TRP A CA 1
ATOM 698 C C . TRP A 1 93 ? -9.714 -1.833 32.581 1.00 86.31 93 TRP A C 1
ATOM 700 O O . TRP A 1 93 ? -10.069 -2.721 31.809 1.00 86.31 93 TRP A O 1
ATOM 710 N N . HIS A 1 94 ? -9.851 -1.955 33.905 1.00 85.38 94 HIS A N 1
ATOM 711 C CA . HIS A 1 94 ? -10.393 -3.157 34.547 1.00 85.38 94 HIS A CA 1
ATOM 712 C C . HIS A 1 94 ? -11.831 -3.490 34.120 1.00 85.38 94 HIS A C 1
ATOM 714 O O . HIS A 1 94 ? -12.174 -4.666 34.042 1.00 85.38 94 HIS A O 1
ATOM 720 N N . SER A 1 95 ? -12.649 -2.481 33.816 1.00 87.56 95 SER A N 1
ATOM 721 C CA . SER A 1 95 ? -14.019 -2.648 33.315 1.00 87.56 95 SER A CA 1
ATOM 722 C C . SER A 1 95 ? -14.048 -2.868 31.797 1.00 87.56 95 SER A C 1
ATOM 724 O O . SER A 1 95 ? -14.889 -3.597 31.291 1.00 87.56 95 SER A O 1
ATOM 726 N N . ILE A 1 96 ? -13.124 -2.265 31.045 1.00 86.81 96 ILE A N 1
ATOM 727 C CA . ILE A 1 96 ? -13.115 -2.349 29.576 1.00 86.81 96 ILE A CA 1
ATOM 728 C C . ILE A 1 96 ? -12.487 -3.660 29.084 1.00 86.81 96 ILE A C 1
ATOM 730 O O . ILE A 1 96 ? -12.981 -4.263 28.130 1.00 86.81 96 ILE A O 1
ATOM 734 N N . ARG A 1 97 ? -11.421 -4.132 29.741 1.00 87.75 97 ARG A N 1
ATOM 735 C CA . ARG A 1 97 ? -10.653 -5.317 29.334 1.00 87.75 97 ARG A CA 1
ATOM 736 C C . ARG A 1 97 ? -11.514 -6.576 29.140 1.00 87.75 97 ARG A C 1
ATOM 738 O O . ARG A 1 97 ? -11.320 -7.226 28.114 1.00 87.75 97 ARG A O 1
ATOM 745 N N . PRO A 1 98 ? -12.447 -6.948 30.043 1.00 88.12 98 PRO A N 1
ATOM 746 C CA . PRO A 1 98 ? -13.282 -8.134 29.850 1.00 88.12 98 PRO A CA 1
ATOM 747 C C . PRO A 1 98 ? -14.151 -8.034 28.595 1.00 88.12 98 PRO A C 1
ATOM 749 O O . PRO A 1 98 ? -14.230 -8.992 27.831 1.00 88.12 98 PRO A O 1
ATOM 752 N N . TRP A 1 99 ? -14.749 -6.865 28.347 1.00 87.69 99 TRP A N 1
ATOM 753 C CA . TRP A 1 99 ? -15.589 -6.622 27.174 1.00 87.69 99 TRP A CA 1
ATOM 754 C C . TRP A 1 99 ? -14.781 -6.613 25.880 1.00 87.69 99 TRP A C 1
ATOM 756 O O . TRP A 1 99 ? -15.176 -7.271 24.923 1.00 87.69 99 TRP A O 1
ATOM 766 N N . LEU A 1 100 ? -13.616 -5.956 25.855 1.00 84.69 100 LEU A N 1
ATOM 767 C CA . LEU A 1 100 ? -12.706 -6.037 24.709 1.00 84.69 100 LEU A CA 1
ATOM 768 C C . LEU A 1 100 ? -12.277 -7.479 24.443 1.00 84.69 100 LEU A C 1
ATOM 770 O O . LEU A 1 100 ? -12.378 -7.932 23.311 1.00 84.69 100 LEU A O 1
ATOM 774 N N . SER A 1 101 ? -11.864 -8.225 25.472 1.00 84.00 101 SER A N 1
ATOM 775 C CA . SER A 1 101 ? -11.505 -9.639 25.323 1.00 84.00 101 SER A CA 1
ATOM 776 C C . SER A 1 101 ? -12.678 -10.466 24.800 1.00 84.00 101 SER A C 1
ATOM 778 O O . SER A 1 101 ? -12.471 -11.350 23.976 1.00 84.00 101 SER A O 1
ATOM 780 N N . PHE A 1 102 ? -13.904 -10.189 25.248 1.00 83.69 102 PHE A N 1
ATOM 781 C CA . PHE A 1 102 ? -15.111 -10.854 24.769 1.00 83.69 102 PHE A CA 1
ATOM 782 C C . PHE A 1 102 ? -15.349 -10.578 23.278 1.00 83.69 102 PHE A C 1
ATOM 784 O O . PHE A 1 102 ? -15.442 -11.529 22.506 1.00 83.69 102 PHE A O 1
ATOM 791 N N . PHE A 1 103 ? -15.342 -9.313 22.843 1.00 79.19 103 PHE A N 1
ATOM 792 C CA . PHE A 1 103 ? -15.501 -8.963 21.424 1.00 79.19 103 PHE A CA 1
ATOM 793 C C . PHE A 1 103 ? -14.369 -9.521 20.549 1.00 79.19 103 PHE A C 1
ATOM 795 O O . PHE A 1 103 ? -14.627 -10.055 19.475 1.00 79.19 103 PHE A O 1
ATOM 802 N N . ILE A 1 104 ? -13.130 -9.488 21.046 1.00 74.88 104 ILE A N 1
ATOM 803 C CA . ILE A 1 104 ? -11.938 -9.993 20.351 1.00 74.88 104 ILE A CA 1
ATOM 804 C C . ILE A 1 104 ? -11.953 -11.519 20.193 1.00 74.88 104 ILE A C 1
ATOM 806 O O . ILE A 1 104 ? -11.453 -12.026 19.195 1.00 74.88 104 ILE A O 1
ATOM 810 N N . THR A 1 105 ? -12.488 -12.267 21.161 1.00 73.69 105 THR A N 1
ATOM 811 C CA . THR A 1 105 ? -12.404 -13.742 21.161 1.00 73.69 105 THR A CA 1
ATOM 812 C C . THR A 1 105 ? -13.665 -14.439 20.658 1.00 73.69 105 THR A C 1
ATOM 814 O O . THR A 1 105 ? -13.564 -15.543 20.134 1.00 73.69 105 THR A O 1
ATOM 817 N N . GLN A 1 106 ? -14.847 -13.835 20.813 1.00 69.31 106 GLN A N 1
ATOM 818 C CA . GLN A 1 106 ? -16.129 -14.516 20.577 1.00 69.31 106 GLN A CA 1
ATOM 819 C C . GLN A 1 106 ? -16.788 -14.184 19.232 1.00 69.31 106 GLN A C 1
ATOM 821 O O . GLN A 1 106 ? -17.532 -15.019 18.728 1.00 69.31 106 GLN A O 1
ATOM 826 N N . TYR A 1 107 ? -16.526 -13.006 18.658 1.00 62.94 107 TYR A N 1
ATOM 827 C CA . TYR A 1 107 ? -17.125 -12.541 17.396 1.00 62.94 107 TYR A CA 1
ATOM 828 C C . TYR A 1 107 ? -16.360 -12.872 16.095 1.00 62.94 107 TYR A C 1
ATOM 830 O O . TYR A 1 107 ? -17.012 -12.944 15.057 1.00 62.94 107 TYR A O 1
ATOM 838 N N . PRO A 1 108 ? -15.032 -13.125 16.063 1.00 54.84 108 PRO A N 1
ATOM 839 C CA . PRO A 1 108 ? -14.314 -13.339 14.795 1.00 54.84 108 PRO A CA 1
ATOM 840 C C . PRO A 1 108 ? -14.607 -14.657 14.053 1.00 54.84 108 PRO A C 1
ATOM 842 O O . PRO A 1 108 ? -13.823 -15.019 13.171 1.00 54.84 108 PRO A O 1
ATOM 845 N N . LEU A 1 109 ? -15.641 -15.416 14.432 1.00 50.91 109 LEU A N 1
ATOM 846 C CA . LEU A 1 109 ? -15.846 -16.780 13.940 1.00 50.91 109 LEU A CA 1
ATOM 847 C C . LEU A 1 109 ? -16.761 -16.917 12.711 1.00 50.91 109 LEU A C 1
ATOM 849 O O . LEU A 1 109 ? -16.614 -17.938 12.061 1.00 50.91 109 LEU A O 1
ATOM 853 N N . ASP A 1 110 ? -17.563 -15.918 12.302 1.00 48.25 110 ASP A N 1
ATOM 854 C CA . ASP A 1 110 ? -18.456 -16.051 11.121 1.00 48.25 110 ASP A CA 1
ATOM 855 C C . ASP A 1 110 ? -18.592 -14.778 10.245 1.00 48.25 110 ASP A C 1
ATOM 857 O O . ASP A 1 110 ? -19.661 -14.429 9.748 1.00 48.25 110 ASP A O 1
ATOM 861 N N . LEU A 1 111 ? -17.480 -14.099 9.934 1.00 50.94 111 LEU A N 1
ATOM 862 C CA . LEU A 1 111 ? -17.464 -12.982 8.957 1.00 50.94 111 LEU A CA 1
ATOM 863 C C . LEU A 1 111 ? -17.788 -13.391 7.504 1.00 50.94 111 LEU A C 1
ATOM 865 O O . LEU A 1 111 ? -17.805 -12.537 6.618 1.00 50.94 111 LEU A O 1
ATOM 869 N N . ALA A 1 112 ? -18.039 -14.677 7.252 1.00 42.34 112 ALA A N 1
ATOM 870 C CA . ALA A 1 112 ? -18.514 -15.173 5.966 1.00 42.34 112 ALA A CA 1
ATOM 871 C C . ALA A 1 112 ? -20.049 -15.309 5.892 1.00 42.34 112 ALA A C 1
ATOM 873 O O . ALA A 1 112 ? -20.560 -15.381 4.776 1.00 42.34 112 ALA A O 1
ATOM 874 N N . GLU A 1 113 ? -20.787 -15.319 7.019 1.00 45.94 113 GLU A N 1
ATOM 875 C CA . GLU A 1 113 ? -22.218 -15.688 7.004 1.00 45.94 113 GLU A CA 1
ATOM 876 C C . GLU A 1 113 ? -23.190 -14.894 7.914 1.00 45.94 113 GLU A C 1
ATOM 878 O O . GLU A 1 113 ? -24.394 -15.087 7.741 1.00 45.94 113 GLU A O 1
ATOM 883 N N . THR A 1 114 ? -22.794 -13.985 8.825 1.00 44.75 114 THR A N 1
ATOM 884 C CA . THR A 1 114 ? -23.759 -13.454 9.833 1.00 44.75 114 THR A CA 1
ATOM 885 C C . THR A 1 114 ? -24.005 -11.932 9.895 1.00 44.75 114 THR A C 1
ATOM 887 O O . THR A 1 114 ? -23.363 -11.121 9.233 1.00 44.75 114 THR A O 1
ATOM 890 N N . ALA A 1 115 ? -25.079 -11.604 10.629 1.00 50.09 115 ALA A N 1
ATOM 891 C CA . ALA A 1 115 ? -25.954 -10.429 10.625 1.00 50.09 115 ALA A CA 1
ATOM 892 C C . ALA A 1 115 ? -25.309 -9.048 10.887 1.00 50.09 115 ALA A C 1
ATOM 894 O O . ALA A 1 115 ? -24.221 -8.924 11.437 1.00 50.09 115 ALA A O 1
ATOM 895 N N . VAL A 1 116 ? -26.055 -7.986 10.546 1.00 50.97 116 VAL A N 1
ATOM 896 C CA . VAL A 1 116 ? -25.693 -6.556 10.699 1.00 50.97 116 VAL A CA 1
ATOM 897 C C . VAL A 1 116 ? -25.154 -6.204 12.100 1.00 50.97 116 VAL A C 1
ATOM 899 O O . VAL A 1 116 ? -24.257 -5.367 12.212 1.00 50.97 116 VAL A O 1
ATOM 902 N N . ASP A 1 117 ? -25.644 -6.867 13.150 1.00 55.09 117 ASP A N 1
ATOM 903 C CA . ASP A 1 117 ? -25.262 -6.595 14.543 1.00 55.09 117 ASP A CA 1
ATOM 904 C C . ASP A 1 117 ? -23.818 -7.030 14.880 1.00 55.09 117 ASP A C 1
ATOM 906 O O . ASP A 1 117 ? -23.141 -6.372 15.678 1.00 55.09 117 ASP A O 1
ATOM 910 N N . ASP A 1 118 ? -23.294 -8.074 14.223 1.00 69.06 118 ASP A N 1
ATOM 911 C CA . ASP A 1 118 ? -21.916 -8.553 14.428 1.00 69.06 118 ASP A CA 1
ATOM 912 C C . ASP A 1 118 ? -20.886 -7.560 13.857 1.00 69.06 118 ASP A C 1
ATOM 914 O O . ASP A 1 118 ? -19.797 -7.369 14.408 1.00 69.06 118 ASP A O 1
ATOM 918 N N . HIS A 1 119 ? -21.252 -6.867 12.775 1.00 73.25 119 HIS A N 1
ATOM 919 C CA . HIS A 1 119 ? -20.416 -5.860 12.125 1.00 73.25 119 HIS A CA 1
ATOM 920 C C . HIS A 1 119 ? -20.294 -4.577 12.958 1.00 73.25 119 HIS A C 1
ATOM 922 O O . HIS A 1 119 ? -19.198 -4.034 13.114 1.00 73.25 119 HIS A O 1
ATOM 928 N N . GLU A 1 120 ? -21.398 -4.102 13.543 1.00 78.56 120 GLU A N 1
ATOM 929 C CA . GLU A 1 120 ? -21.394 -2.900 14.383 1.00 78.56 120 GLU A CA 1
ATOM 930 C C . GLU A 1 120 ? -20.505 -3.084 15.623 1.00 78.56 120 GLU A C 1
ATOM 932 O O . GLU A 1 120 ? -19.703 -2.204 15.962 1.00 78.56 120 GLU A O 1
ATOM 937 N N . ALA A 1 121 ? -20.594 -4.248 16.275 1.00 79.06 121 ALA A N 1
ATOM 938 C CA . ALA A 1 121 ? -19.753 -4.580 17.420 1.00 79.06 121 ALA A CA 1
ATOM 939 C C . ALA A 1 121 ? -18.260 -4.546 17.066 1.00 79.06 121 ALA A C 1
ATOM 941 O O . ALA A 1 121 ? -17.425 -3.989 17.792 1.00 79.06 121 ALA A O 1
ATOM 942 N N . LEU A 1 122 ? -17.932 -5.101 15.905 1.00 78.00 122 LEU A N 1
ATOM 943 C CA . LEU A 1 122 ? -16.576 -5.205 15.409 1.00 78.00 122 LEU A CA 1
ATOM 944 C C . LEU A 1 122 ? -15.985 -3.851 15.018 1.00 78.00 122 LEU A C 1
ATOM 946 O O . LEU A 1 122 ? -14.859 -3.538 15.418 1.00 78.00 122 LEU A O 1
ATOM 950 N N . LEU A 1 123 ? -16.764 -3.018 14.328 1.00 82.44 123 LEU A N 1
ATOM 951 C CA . LEU A 1 123 ? -16.384 -1.656 13.972 1.00 82.44 123 LEU A CA 1
ATOM 952 C C . LEU A 1 123 ? -16.072 -0.832 15.224 1.00 82.44 123 LEU A C 1
ATOM 954 O O . LEU A 1 123 ? -15.004 -0.224 15.321 1.00 82.44 123 LEU A O 1
ATOM 958 N N . LYS A 1 124 ? -16.968 -0.857 16.219 1.00 85.94 124 LYS A N 1
ATOM 959 C CA . LYS A 1 124 ? -16.787 -0.117 17.477 1.00 85.94 124 LYS A CA 1
ATOM 960 C C . LYS A 1 124 ? -15.588 -0.621 18.266 1.00 85.94 124 LYS A C 1
ATOM 962 O O . LYS A 1 124 ? -14.784 0.184 18.730 1.00 85.94 124 LYS A O 1
ATOM 967 N N . SER A 1 125 ? -15.424 -1.938 18.386 1.00 84.25 125 SER A N 1
ATOM 968 C CA . SER A 1 125 ? -14.273 -2.517 19.088 1.00 84.25 125 SER A CA 1
ATOM 969 C C . SER A 1 125 ? -12.944 -2.124 18.427 1.00 84.25 125 SER A C 1
ATOM 971 O O . SER A 1 125 ? -12.021 -1.685 19.112 1.00 84.25 125 SER A O 1
ATOM 973 N N . THR A 1 126 ? -12.876 -2.170 17.094 1.00 85.25 126 THR A N 1
ATOM 974 C CA . THR A 1 126 ? -11.687 -1.797 16.318 1.00 85.25 126 THR A CA 1
ATOM 975 C C . THR A 1 126 ? -11.375 -0.305 16.437 1.00 85.25 126 THR A C 1
ATOM 977 O O . THR A 1 126 ? -10.221 0.066 16.659 1.00 85.25 126 THR A O 1
ATOM 980 N N . LYS A 1 127 ? -12.389 0.564 16.337 1.00 86.88 127 LYS A N 1
ATOM 981 C CA . LYS A 1 127 ? -12.231 2.015 16.525 1.00 86.88 127 LYS A CA 1
ATOM 982 C C . LYS A 1 127 ? -11.749 2.359 17.930 1.00 86.88 127 LYS A C 1
ATOM 984 O O . LYS A 1 127 ? -10.828 3.157 18.081 1.00 86.88 127 LYS A O 1
ATOM 989 N N . LEU A 1 128 ? -12.326 1.730 18.953 1.00 88.06 128 LEU A N 1
ATOM 990 C CA . LEU A 1 128 ? -11.917 1.949 20.337 1.00 88.06 128 LEU A CA 1
ATOM 991 C C . LEU A 1 128 ? -10.460 1.525 20.559 1.00 88.06 128 LEU A C 1
ATOM 993 O O . LEU A 1 128 ? -9.683 2.282 21.138 1.00 88.06 128 LEU A O 1
ATOM 997 N N . VAL A 1 129 ? -10.070 0.355 20.042 1.00 87.56 129 VAL A N 1
ATOM 998 C CA . VAL A 1 129 ? -8.673 -0.101 20.051 1.00 87.56 129 VAL A CA 1
ATOM 999 C C . VAL A 1 129 ? -7.758 0.910 19.365 1.00 87.56 129 VAL A C 1
ATOM 1001 O O . VAL A 1 129 ? -6.717 1.256 19.921 1.00 87.56 129 VAL A O 1
ATOM 1004 N N . HIS A 1 130 ? -8.138 1.393 18.180 1.00 88.12 130 HIS A N 1
ATOM 1005 C CA . HIS A 1 130 ? -7.346 2.364 17.433 1.00 88.12 130 HIS A CA 1
ATOM 1006 C C . HIS A 1 130 ? -7.071 3.624 18.262 1.00 88.12 130 HIS A C 1
ATOM 1008 O O . HIS A 1 130 ? -5.922 4.059 18.347 1.00 88.12 130 HIS A O 1
ATOM 1014 N N . LEU A 1 131 ? -8.102 4.170 18.908 1.00 86.62 131 LEU A N 1
ATOM 1015 C CA . LEU A 1 131 ? -7.982 5.352 19.762 1.00 86.62 131 LEU A CA 1
ATOM 1016 C C . LEU A 1 131 ? -7.125 5.080 21.002 1.00 86.62 131 LEU A C 1
ATOM 1018 O O . LEU A 1 131 ? -6.301 5.905 21.379 1.00 86.62 131 LEU A O 1
ATOM 1022 N N . PHE A 1 132 ? -7.266 3.911 21.622 1.00 86.50 132 PHE A N 1
ATOM 1023 C CA . PHE A 1 132 ? -6.463 3.535 22.786 1.00 86.50 132 PHE A CA 1
ATOM 1024 C C . PHE A 1 132 ? -4.985 3.338 22.462 1.00 86.50 132 PHE A C 1
ATOM 1026 O O . PHE A 1 132 ? -4.137 3.726 23.259 1.00 86.50 132 PHE A O 1
ATOM 1033 N N . VAL A 1 133 ? -4.657 2.782 21.295 1.00 85.56 133 VAL A N 1
ATOM 1034 C CA . VAL A 1 133 ? -3.263 2.606 20.866 1.00 85.56 133 VAL A CA 1
ATOM 1035 C C . VAL A 1 133 ? -2.551 3.946 20.649 1.00 85.56 133 VAL A C 1
ATOM 1037 O O . VAL A 1 133 ? -1.332 4.017 20.772 1.00 85.56 133 VAL A O 1
ATOM 1040 N N . GLN A 1 134 ? -3.290 5.027 20.389 1.00 84.12 134 GLN A N 1
ATOM 1041 C CA . GLN A 1 134 ? -2.724 6.378 20.300 1.00 84.12 134 GLN A CA 1
ATOM 1042 C C . GLN A 1 134 ? -2.369 6.988 21.665 1.00 84.12 134 GLN A C 1
ATOM 1044 O O . GLN A 1 134 ? -1.744 8.046 21.701 1.00 84.12 134 GLN A O 1
ATOM 1049 N N . ILE A 1 135 ? -2.755 6.347 22.772 1.00 85.44 135 ILE A N 1
ATOM 1050 C CA . ILE A 1 135 ? -2.517 6.824 24.135 1.00 85.44 135 ILE A CA 1
ATOM 1051 C C . ILE A 1 135 ? -1.375 5.995 24.741 1.00 85.44 135 ILE A C 1
ATOM 1053 O O . ILE A 1 135 ? -1.588 4.820 25.064 1.00 85.44 135 ILE A O 1
ATOM 1057 N N . PRO A 1 136 ? -0.167 6.570 24.910 1.00 83.81 136 PRO A N 1
ATOM 1058 C CA . PRO A 1 136 ? 1.017 5.828 25.348 1.00 83.81 136 PRO A CA 1
ATOM 1059 C C . PRO A 1 136 ? 0.820 5.059 26.659 1.00 83.81 136 PRO A C 1
ATOM 1061 O O . PRO A 1 136 ? 1.324 3.951 26.801 1.00 83.81 136 PRO A O 1
ATOM 1064 N N . GLU A 1 137 ? 0.049 5.603 27.600 1.00 84.88 137 GLU A N 1
ATOM 1065 C CA . GLU A 1 137 ? -0.221 4.988 28.904 1.00 84.88 137 GLU A CA 1
ATOM 1066 C C . GLU A 1 137 ? -1.149 3.767 28.815 1.00 84.88 137 GLU A C 1
ATOM 1068 O O . GLU A 1 137 ? -1.119 2.895 29.684 1.00 84.88 137 GLU A O 1
ATOM 1073 N N . VAL A 1 138 ? -1.982 3.691 27.773 1.00 84.81 138 VAL A N 1
ATOM 1074 C CA . VAL A 1 138 ? -2.944 2.596 27.561 1.00 84.81 138 VAL A CA 1
ATOM 1075 C C . VAL A 1 138 ? -2.351 1.499 26.676 1.00 84.81 138 VAL A C 1
ATOM 1077 O O . VAL A 1 138 ? -2.754 0.341 26.780 1.00 84.81 138 VAL A O 1
ATOM 1080 N N . LEU A 1 139 ? -1.357 1.816 25.845 1.00 84.38 139 LEU A N 1
ATOM 1081 C CA . LEU A 1 139 ? -0.745 0.864 24.919 1.00 84.38 139 LEU A CA 1
ATOM 1082 C C . LEU A 1 139 ? -0.200 -0.418 25.599 1.00 84.38 139 LEU A C 1
ATOM 1084 O O . LEU A 1 139 ? -0.548 -1.506 25.131 1.00 84.38 139 LEU A O 1
ATOM 1088 N N . PRO A 1 140 ? 0.550 -0.365 26.723 1.00 83.88 140 PRO A N 1
ATOM 1089 C CA . PRO A 1 140 ? 0.988 -1.577 27.426 1.00 83.88 140 PRO A CA 1
ATOM 1090 C C . PRO A 1 140 ? -0.182 -2.403 27.975 1.00 83.88 140 PRO A C 1
ATOM 1092 O O . PRO A 1 140 ? -0.131 -3.632 28.019 1.00 83.88 140 PRO A O 1
ATOM 1095 N N . LEU A 1 141 ? -1.266 -1.730 28.375 1.00 85.25 141 LEU A N 1
ATOM 1096 C CA . LEU A 1 141 ? -2.472 -2.383 28.873 1.00 85.25 141 LEU A CA 1
ATOM 1097 C C . LEU A 1 141 ? -3.168 -3.153 27.747 1.00 85.25 141 LEU A C 1
ATOM 1099 O O . LEU A 1 141 ? -3.498 -4.324 27.929 1.00 85.25 141 LEU A O 1
ATOM 1103 N N . LEU A 1 142 ? -3.312 -2.549 26.568 1.00 82.69 142 LEU A N 1
ATOM 1104 C CA . LEU A 1 142 ? -3.830 -3.224 25.376 1.00 82.69 142 LEU A CA 1
ATOM 1105 C C . LEU A 1 142 ? -2.979 -4.424 24.963 1.00 82.69 142 LEU A C 1
ATOM 1107 O O . LEU A 1 142 ? -3.531 -5.484 24.677 1.00 82.69 142 LEU A O 1
ATOM 1111 N N . ALA A 1 143 ? -1.653 -4.289 24.985 1.00 78.69 143 ALA A N 1
ATOM 1112 C CA . ALA A 1 143 ? -0.749 -5.391 24.671 1.00 78.69 143 ALA A CA 1
ATOM 1113 C C . ALA A 1 143 ? -0.883 -6.569 25.657 1.00 78.69 143 ALA A C 1
ATOM 1115 O O . ALA A 1 143 ? -0.591 -7.706 25.300 1.00 78.69 143 ALA A O 1
ATOM 1116 N N . SER A 1 144 ? -1.377 -6.337 26.880 1.00 79.31 144 SER A N 1
ATOM 1117 C CA . SER A 1 144 ? -1.677 -7.406 27.848 1.00 79.31 144 SER A CA 1
ATOM 1118 C C . SER A 1 144 ? -2.956 -8.203 27.536 1.00 79.31 144 SER A C 1
ATOM 1120 O O . SER A 1 144 ? -3.251 -9.193 28.216 1.00 79.31 144 SER A O 1
ATOM 1122 N N . VAL A 1 145 ? -3.754 -7.775 26.551 1.00 81.06 145 VAL A N 1
ATOM 1123 C CA . VAL A 1 145 ? -4.958 -8.498 26.129 1.00 81.06 145 VAL A CA 1
ATOM 1124 C C . VAL A 1 145 ? -4.549 -9.718 25.292 1.00 81.06 145 VAL A C 1
ATOM 1126 O O . VAL A 1 145 ? -3.912 -9.557 24.248 1.00 81.06 145 VAL A O 1
ATOM 1129 N N . PRO A 1 146 ? -4.922 -10.946 25.703 1.00 75.56 146 PRO A N 1
ATOM 1130 C CA . PRO A 1 146 ? -4.600 -12.152 24.944 1.00 75.56 146 PRO A CA 1
ATOM 1131 C C . PRO A 1 146 ? -5.120 -12.079 23.505 1.00 75.56 146 PRO A C 1
ATOM 1133 O O . PRO A 1 146 ? -6.243 -11.635 23.272 1.00 75.56 146 PRO A O 1
ATOM 1136 N N . HIS A 1 147 ? -4.310 -12.536 22.547 1.00 76.62 147 HIS A N 1
ATOM 1137 C CA . HIS A 1 147 ? -4.632 -12.570 21.111 1.00 76.62 147 HIS A CA 1
ATOM 1138 C C . HIS A 1 147 ? -4.925 -11.212 20.456 1.00 76.62 147 HIS A C 1
ATOM 1140 O O . HIS A 1 147 ? -5.340 -11.181 19.300 1.00 76.62 147 HIS A O 1
ATOM 1146 N N . PHE A 1 148 ? -4.668 -10.095 21.142 1.00 80.12 148 PHE A N 1
ATOM 1147 C CA . PHE A 1 148 ? -4.922 -8.748 20.633 1.00 80.12 148 PHE A CA 1
ATOM 1148 C C . PHE A 1 148 ? -4.319 -8.507 19.247 1.00 80.12 148 PHE A C 1
ATOM 1150 O O . PHE A 1 148 ? -5.022 -8.136 18.308 1.00 80.12 148 PHE A O 1
ATOM 1157 N N . VAL A 1 149 ? -3.017 -8.762 19.106 1.00 78.56 149 VAL A N 1
ATOM 1158 C CA . VAL A 1 149 ? -2.318 -8.515 17.843 1.00 78.56 149 VAL A CA 1
ATOM 1159 C C . VAL A 1 149 ? -2.853 -9.432 16.746 1.00 78.56 149 VAL A C 1
ATOM 1161 O O . VAL A 1 149 ? -3.141 -8.969 15.643 1.00 78.56 149 VAL A O 1
ATOM 1164 N N . GLY A 1 150 ? -3.076 -10.709 17.066 1.00 79.75 150 GLY A N 1
ATOM 1165 C CA . GLY A 1 150 ? -3.641 -11.668 16.122 1.00 79.75 150 GLY A CA 1
ATOM 1166 C C . GLY A 1 150 ? -5.033 -11.271 15.628 1.00 79.75 150 GLY A C 1
ATOM 1167 O O . GLY A 1 150 ? -5.303 -11.331 14.430 1.00 79.75 150 GLY A O 1
ATOM 1168 N N . PHE A 1 151 ? -5.886 -10.773 16.521 1.00 80.38 151 PHE A N 1
ATOM 1169 C CA . PHE A 1 151 ? -7.198 -10.241 16.167 1.00 80.38 151 PHE A CA 1
ATOM 1170 C C . PHE A 1 151 ? -7.100 -9.047 15.219 1.00 80.38 151 PHE A C 1
ATOM 1172 O O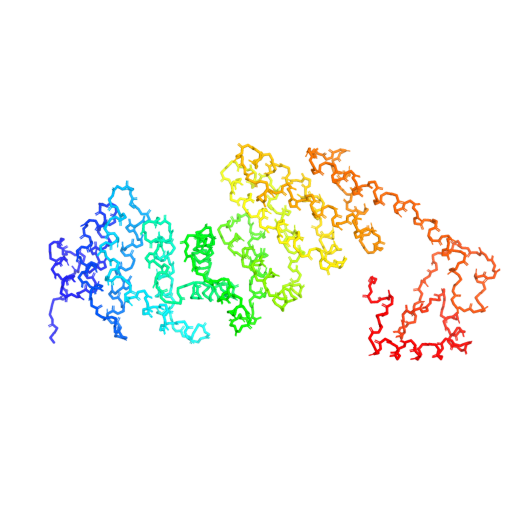 . PHE A 1 151 ? -7.754 -9.048 14.180 1.00 80.38 151 PHE A O 1
ATOM 1179 N N . ILE A 1 152 ? -6.249 -8.061 15.516 1.00 84.25 152 ILE A N 1
ATOM 1180 C CA . ILE A 1 152 ? -6.098 -6.879 14.656 1.00 84.25 152 ILE A CA 1
ATOM 1181 C C . ILE A 1 152 ? -5.575 -7.263 13.269 1.00 84.25 152 ILE A C 1
ATOM 1183 O O . ILE A 1 152 ? -6.064 -6.741 12.263 1.00 84.25 152 ILE A O 1
ATOM 1187 N N . PHE A 1 153 ? -4.637 -8.209 13.183 1.00 84.06 153 PHE A N 1
ATOM 1188 C CA . PHE A 1 153 ? -4.179 -8.725 11.895 1.00 84.06 153 PHE A CA 1
ATOM 1189 C C . PHE A 1 153 ? -5.293 -9.446 11.142 1.00 84.06 153 PHE A C 1
ATOM 1191 O O . PHE A 1 153 ? -5.563 -9.089 9.997 1.00 84.06 153 PHE A O 1
ATOM 1198 N N . LYS A 1 154 ? -5.983 -10.398 11.780 1.00 82.19 154 LYS A N 1
ATOM 1199 C CA . LYS A 1 154 ? -7.102 -11.127 11.169 1.00 82.19 154 LYS A CA 1
ATOM 1200 C C . LYS A 1 154 ? -8.170 -10.170 10.648 1.00 82.19 154 LYS A C 1
ATOM 1202 O O . LYS A 1 154 ? -8.589 -10.281 9.498 1.00 82.19 154 LYS A O 1
ATOM 1207 N N . MET A 1 155 ? -8.525 -9.170 11.449 1.00 82.44 155 MET A N 1
ATOM 1208 C CA . MET A 1 155 ? -9.491 -8.152 11.061 1.00 82.44 155 MET A CA 1
ATOM 1209 C C . MET A 1 155 ? -9.029 -7.300 9.891 1.00 82.44 155 MET A C 1
ATOM 1211 O O . MET A 1 155 ? -9.820 -7.019 8.996 1.00 82.44 155 MET A O 1
ATOM 1215 N N . SER A 1 156 ? -7.744 -6.960 9.837 1.00 87.44 156 SER A N 1
ATOM 1216 C CA . SER A 1 156 ? -7.186 -6.251 8.685 1.00 87.44 156 SER A CA 1
ATOM 1217 C C . SER A 1 156 ? -7.275 -7.072 7.403 1.00 87.44 156 SER A C 1
ATOM 1219 O O . SER A 1 156 ? -7.568 -6.520 6.348 1.00 87.44 156 SER A O 1
ATOM 1221 N N . LEU A 1 157 ? -7.017 -8.382 7.475 1.00 86.94 157 LEU A N 1
ATOM 1222 C CA . LEU A 1 157 ? -7.076 -9.264 6.307 1.00 86.94 157 LEU A CA 1
ATOM 1223 C C . LEU A 1 157 ? -8.511 -9.427 5.801 1.00 86.94 157 LEU A C 1
ATOM 1225 O O . LEU A 1 157 ? -8.733 -9.377 4.594 1.00 86.94 157 LEU A O 1
ATOM 1229 N N . ILE A 1 158 ? -9.478 -9.576 6.707 1.00 82.81 158 ILE A N 1
ATOM 1230 C CA . ILE A 1 158 ? -10.897 -9.672 6.346 1.00 82.81 158 ILE A CA 1
ATOM 1231 C C . ILE A 1 158 ? -11.393 -8.337 5.776 1.00 82.81 158 ILE A C 1
ATOM 1233 O O . ILE A 1 158 ? -11.956 -8.304 4.688 1.00 82.81 158 ILE A O 1
ATOM 1237 N N . ALA A 1 159 ? -11.112 -7.213 6.439 1.00 84.75 159 ALA A N 1
ATOM 1238 C CA . ALA A 1 159 ? -11.518 -5.898 5.944 1.00 84.75 159 ALA A CA 1
ATOM 1239 C C . ALA A 1 159 ? -10.852 -5.541 4.599 1.00 84.75 159 ALA A C 1
ATOM 1241 O O . ALA A 1 159 ? -11.441 -4.856 3.770 1.00 84.75 159 ALA A O 1
ATOM 1242 N N . ALA A 1 160 ? -9.638 -6.038 4.337 1.00 87.94 160 ALA A N 1
ATOM 1243 C CA . ALA A 1 160 ? -8.974 -5.870 3.045 1.00 87.94 160 ALA A CA 1
ATOM 1244 C C . ALA A 1 160 ? -9.525 -6.783 1.937 1.00 87.94 160 ALA A C 1
ATOM 1246 O O . ALA A 1 160 ? -9.360 -6.466 0.755 1.00 87.94 160 ALA A O 1
ATOM 1247 N N . SER A 1 161 ? -10.140 -7.916 2.289 1.00 83.50 161 SER A N 1
ATOM 1248 C CA . SER A 1 161 ? -10.719 -8.848 1.318 1.00 83.50 161 SER A CA 1
ATOM 1249 C C . SER A 1 161 ? -12.135 -8.465 0.881 1.00 83.50 161 SER A C 1
ATOM 1251 O O . SER A 1 161 ? -12.587 -8.908 -0.176 1.00 83.50 161 SER A O 1
ATOM 1253 N N . VAL A 1 162 ? -12.804 -7.617 1.661 1.00 78.00 162 VAL A N 1
ATOM 1254 C CA . VAL A 1 162 ? -14.181 -7.164 1.459 1.00 78.00 162 VAL A CA 1
ATOM 1255 C C . VAL A 1 162 ? -14.210 -5.715 0.943 1.00 78.00 162 VAL A C 1
ATOM 1257 O O . VAL A 1 162 ? -13.358 -4.897 1.284 1.00 78.00 162 VAL A O 1
ATOM 1260 N N . ASP A 1 163 ? -15.178 -5.389 0.083 1.00 63.88 163 ASP A N 1
ATOM 1261 C CA . ASP A 1 163 ? -15.207 -4.121 -0.668 1.00 63.88 163 ASP A CA 1
ATOM 1262 C C . ASP A 1 163 ? -15.779 -2.925 0.130 1.00 63.88 163 ASP A C 1
ATOM 1264 O O . ASP A 1 163 ? -15.475 -1.766 -0.146 1.00 63.88 163 ASP A O 1
ATOM 1268 N N . TYR A 1 164 ? -16.586 -3.182 1.163 1.00 62.28 164 TYR A N 1
ATOM 1269 C CA . TYR A 1 164 ? -17.416 -2.150 1.803 1.00 62.28 164 TYR A CA 1
ATOM 1270 C C . TYR A 1 164 ? -16.878 -1.562 3.117 1.00 62.28 164 TYR A C 1
ATOM 1272 O O . TYR A 1 164 ? -17.396 -0.536 3.552 1.00 62.28 164 TYR A O 1
ATOM 1280 N N . ASP A 1 165 ? -15.843 -2.135 3.740 1.00 69.25 165 ASP A N 1
ATOM 1281 C CA . ASP A 1 165 ? -15.437 -1.739 5.099 1.00 69.25 165 ASP A CA 1
ATOM 1282 C C . ASP A 1 165 ? -14.040 -1.107 5.184 1.00 69.25 165 ASP A C 1
ATOM 1284 O O . ASP A 1 165 ? -13.090 -1.630 5.778 1.00 69.25 165 ASP A O 1
ATOM 1288 N N . SER A 1 166 ? -13.910 0.069 4.568 1.00 82.81 166 SER A N 1
ATOM 1289 C CA . SER A 1 166 ? -12.681 0.860 4.655 1.00 82.81 166 SER A CA 1
ATOM 1290 C C . SER A 1 166 ? -12.406 1.360 6.079 1.00 82.81 166 SER A C 1
ATOM 1292 O O . SER A 1 166 ? -11.250 1.611 6.409 1.00 82.81 166 SER A O 1
ATOM 1294 N N . GLU A 1 167 ? -13.419 1.509 6.938 1.00 86.94 167 GLU A N 1
ATOM 1295 C CA . GLU A 1 167 ? -13.234 2.049 8.289 1.00 86.94 167 GLU A CA 1
ATOM 1296 C C . GLU A 1 167 ? -12.522 1.067 9.216 1.00 86.94 167 GLU A C 1
ATOM 1298 O O . GLU A 1 167 ? -11.553 1.464 9.874 1.00 86.94 167 GLU A O 1
ATOM 1303 N N . ILE A 1 168 ? -12.941 -0.207 9.234 1.00 86.88 168 ILE A N 1
ATOM 1304 C CA . ILE A 1 168 ? -12.223 -1.242 9.989 1.00 86.88 168 ILE A CA 1
ATOM 1305 C C . ILE A 1 168 ? -10.795 -1.351 9.468 1.00 86.88 168 ILE A C 1
ATOM 1307 O O . ILE A 1 168 ? -9.863 -1.305 10.269 1.00 86.88 168 ILE A O 1
ATOM 1311 N N . LEU A 1 169 ? -10.605 -1.401 8.145 1.00 89.31 169 LEU A N 1
ATOM 1312 C CA . LEU A 1 16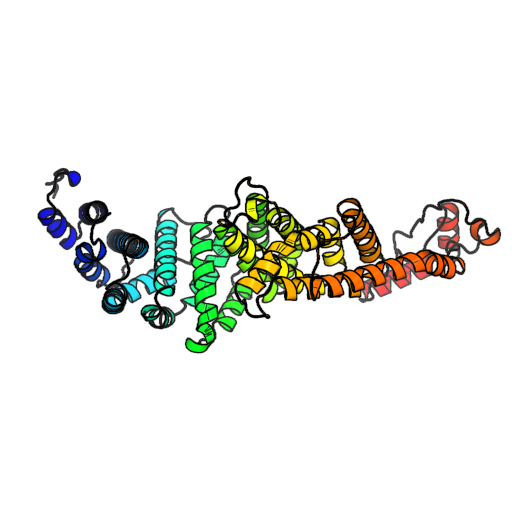9 ? -9.274 -1.515 7.552 1.00 89.31 169 LEU A CA 1
ATOM 1313 C C . LEU A 1 169 ? -8.357 -0.343 7.941 1.00 89.31 169 LEU A C 1
ATOM 1315 O O . LEU A 1 169 ? -7.199 -0.560 8.292 1.00 89.31 169 LEU A O 1
ATOM 1319 N N . ILE A 1 170 ? -8.856 0.897 7.906 1.00 90.75 170 ILE A N 1
ATOM 1320 C CA . ILE A 1 170 ? -8.090 2.086 8.315 1.00 90.75 170 ILE A CA 1
ATOM 1321 C C . ILE A 1 170 ? -7.722 2.004 9.799 1.00 90.75 170 ILE A C 1
ATOM 1323 O O . ILE A 1 170 ? -6.577 2.278 10.171 1.00 90.75 170 ILE A O 1
ATOM 1327 N N . ALA A 1 171 ? -8.680 1.646 10.655 1.00 89.00 171 ALA A N 1
ATOM 1328 C CA . ALA A 1 171 ? -8.462 1.566 12.091 1.00 89.00 171 ALA A CA 1
ATOM 1329 C C . ALA A 1 171 ? -7.455 0.459 12.445 1.00 89.00 171 ALA A C 1
ATOM 1331 O O . ALA A 1 171 ? -6.528 0.701 13.224 1.00 89.00 171 ALA A O 1
ATOM 1332 N N . THR A 1 172 ? -7.556 -0.726 11.837 1.00 89.06 172 THR A N 1
ATOM 1333 C CA . THR A 1 172 ? -6.599 -1.811 12.078 1.00 89.06 172 THR A CA 1
ATOM 1334 C C . THR A 1 172 ? -5.209 -1.518 11.504 1.00 89.06 172 THR A C 1
ATOM 1336 O O . THR A 1 172 ? -4.221 -1.762 12.193 1.00 89.06 172 THR A O 1
ATOM 1339 N N . SER A 1 173 ? -5.096 -0.931 10.305 1.00 89.50 173 SER A N 1
ATOM 1340 C CA . SER A 1 173 ? -3.811 -0.524 9.697 1.00 89.50 173 SER A CA 1
ATOM 1341 C C . SER A 1 173 ? -3.044 0.461 10.586 1.00 89.50 173 SER A C 1
ATOM 1343 O O . SER A 1 173 ? -1.852 0.280 10.864 1.00 89.50 173 SER A O 1
ATOM 1345 N N . ARG A 1 174 ? -3.738 1.475 11.116 1.00 87.31 174 ARG A N 1
ATOM 1346 C CA . ARG A 1 174 ? -3.136 2.443 12.042 1.00 87.31 174 ARG A CA 1
ATOM 1347 C C . ARG A 1 174 ? -2.704 1.783 13.347 1.00 87.31 174 ARG A C 1
ATOM 1349 O O . ARG A 1 174 ? -1.604 2.059 13.823 1.00 87.31 174 ARG A O 1
ATOM 1356 N N . THR A 1 175 ? -3.533 0.895 13.894 1.00 88.06 175 THR A N 1
ATOM 1357 C CA . THR A 1 175 ? -3.201 0.101 15.086 1.00 88.06 175 THR A CA 1
ATOM 1358 C C . THR A 1 175 ? -1.929 -0.722 14.863 1.00 88.06 175 THR A C 1
ATOM 1360 O O . THR A 1 175 ? -1.005 -0.634 15.668 1.00 88.06 175 THR A O 1
ATOM 1363 N N . ILE A 1 176 ? -1.823 -1.448 13.743 1.00 86.06 176 ILE A N 1
ATOM 1364 C CA . ILE A 1 176 ? -0.630 -2.238 13.388 1.00 86.06 176 ILE A CA 1
ATOM 1365 C C . ILE A 1 176 ? 0.607 -1.350 13.288 1.00 86.06 176 ILE A C 1
ATOM 1367 O O . ILE A 1 176 ? 1.665 -1.726 13.788 1.00 86.06 176 ILE A O 1
ATOM 1371 N N . THR A 1 177 ? 0.491 -0.174 12.667 1.00 85.12 177 THR A N 1
ATOM 1372 C CA . THR A 1 177 ? 1.620 0.753 12.520 1.00 85.12 177 THR A CA 1
ATOM 1373 C C . THR A 1 177 ? 2.169 1.195 13.876 1.00 85.12 177 THR A C 1
ATOM 1375 O O . THR A 1 177 ? 3.384 1.174 14.076 1.00 85.12 177 THR A O 1
ATOM 1378 N N . VAL A 1 178 ? 1.298 1.558 14.821 1.00 85.00 178 VAL A N 1
ATOM 1379 C CA . VAL A 1 178 ? 1.732 1.989 16.158 1.00 85.00 178 VAL A CA 1
ATOM 1380 C C . VAL A 1 178 ? 2.280 0.817 16.973 1.00 85.00 178 VAL A C 1
ATOM 1382 O O . VAL A 1 178 ? 3.346 0.945 17.567 1.00 85.00 178 VAL A O 1
ATOM 1385 N N . VAL A 1 179 ? 1.619 -0.346 16.947 1.00 83.06 179 VAL A N 1
ATOM 1386 C CA . VAL A 1 179 ? 2.108 -1.559 17.628 1.00 83.06 179 VAL A CA 1
ATOM 1387 C C . VAL A 1 179 ? 3.480 -1.973 17.088 1.00 83.06 179 VAL A C 1
ATOM 1389 O O . VAL A 1 179 ? 4.373 -2.291 17.865 1.00 83.06 179 VAL A O 1
ATOM 1392 N N . SER A 1 180 ? 3.685 -1.899 15.770 1.00 80.00 180 SER A N 1
ATOM 1393 C CA . SER A 1 180 ? 4.976 -2.207 15.140 1.00 80.00 180 SER A CA 1
ATOM 1394 C C . SER A 1 180 ? 6.072 -1.228 15.565 1.00 80.00 180 SER A C 1
ATOM 1396 O O . SER A 1 180 ? 7.209 -1.642 15.766 1.00 80.00 180 SER A O 1
ATOM 1398 N N . ALA A 1 181 ? 5.745 0.059 15.719 1.00 81.56 181 ALA A N 1
ATOM 1399 C CA . ALA A 1 181 ? 6.689 1.071 16.196 1.00 81.56 181 ALA A CA 1
ATOM 1400 C C . ALA A 1 181 ? 7.045 0.893 17.683 1.00 81.56 181 ALA A C 1
ATOM 1402 O O . ALA A 1 181 ? 8.153 1.225 18.090 1.00 81.56 181 ALA A O 1
ATOM 1403 N N . ALA A 1 182 ? 6.127 0.341 18.478 1.00 82.19 182 ALA A N 1
ATOM 1404 C CA . ALA A 1 182 ? 6.335 0.027 19.889 1.00 82.19 182 ALA A CA 1
ATOM 1405 C C . ALA A 1 182 ? 6.854 -1.404 20.131 1.00 82.19 182 ALA A C 1
ATOM 1407 O O . ALA A 1 182 ? 7.016 -1.805 21.280 1.00 82.19 182 ALA A O 1
ATOM 1408 N N . ALA A 1 183 ? 7.125 -2.181 19.078 1.00 75.50 183 ALA A N 1
ATOM 1409 C CA . ALA A 1 183 ? 7.453 -3.604 19.174 1.00 75.50 183 ALA A CA 1
ATOM 1410 C C . ALA A 1 183 ? 8.624 -3.906 20.124 1.00 75.50 183 ALA A C 1
ATOM 1412 O O . ALA A 1 183 ? 8.540 -4.853 20.899 1.00 75.50 183 ALA A O 1
ATOM 1413 N N . GLU A 1 184 ? 9.678 -3.083 20.098 1.00 72.00 184 GLU A N 1
ATOM 1414 C CA . GLU A 1 184 ? 10.848 -3.229 20.980 1.00 72.00 184 GLU A CA 1
ATOM 1415 C C . GLU A 1 184 ? 10.493 -3.053 22.463 1.00 72.00 184 GLU A C 1
ATOM 1417 O O . GLU A 1 184 ? 11.106 -3.672 23.324 1.00 72.00 184 GLU A O 1
ATOM 1422 N N . GLN A 1 185 ? 9.487 -2.230 22.766 1.00 70.62 185 GLN A N 1
ATOM 1423 C CA . GLN A 1 185 ? 9.016 -1.978 24.131 1.00 70.62 185 GLN A CA 1
ATOM 1424 C C . GLN A 1 185 ? 7.988 -3.015 24.593 1.00 70.62 185 GLN A C 1
ATOM 1426 O O . GLN A 1 185 ? 7.802 -3.204 25.793 1.00 70.62 185 GLN A O 1
ATOM 1431 N N . LEU A 1 186 ? 7.291 -3.652 23.649 1.00 67.62 186 LEU A N 1
ATOM 1432 C CA . LEU A 1 186 ? 6.186 -4.565 23.929 1.00 67.62 186 LEU A CA 1
ATOM 1433 C C . LEU A 1 186 ? 6.621 -6.032 24.089 1.00 67.62 186 LEU A C 1
ATOM 1435 O O . LEU A 1 186 ? 5.770 -6.832 24.455 1.00 67.62 186 LEU A O 1
ATOM 1439 N N . ASP A 1 187 ? 7.896 -6.374 23.845 1.00 58.94 187 ASP A N 1
ATOM 1440 C CA . ASP A 1 187 ? 8.535 -7.694 24.074 1.00 58.94 187 ASP A CA 1
ATOM 1441 C C . ASP A 1 187 ? 7.669 -8.912 23.681 1.00 58.94 187 ASP A C 1
ATOM 1443 O O . ASP A 1 187 ? 7.597 -9.930 24.369 1.00 58.94 187 ASP A O 1
ATOM 1447 N N . GLN A 1 188 ? 6.929 -8.793 22.576 1.00 60.56 188 GLN A N 1
ATOM 1448 C CA . GLN A 1 188 ? 5.966 -9.802 22.136 1.00 60.56 188 GLN A CA 1
ATOM 1449 C C . GLN A 1 188 ? 6.363 -10.362 20.773 1.00 60.56 188 GLN A C 1
ATOM 1451 O O . GLN A 1 188 ? 6.616 -9.609 19.833 1.00 60.56 188 GLN A O 1
ATOM 1456 N N . GLY A 1 189 ? 6.336 -11.693 20.643 1.00 63.69 189 GLY A N 1
ATOM 1457 C CA . GLY A 1 189 ? 6.514 -12.460 19.399 1.00 63.69 189 GLY A CA 1
ATOM 1458 C C . GLY A 1 189 ? 5.391 -12.257 18.371 1.00 63.69 189 GLY A C 1
ATOM 1459 O O . GLY A 1 189 ? 4.971 -13.190 17.694 1.00 63.69 189 GLY A O 1
ATOM 1460 N N . TRP A 1 190 ? 4.875 -11.034 18.243 1.00 70.62 190 TRP A N 1
ATOM 1461 C CA . TRP A 1 190 ? 3.756 -10.699 17.371 1.00 70.62 190 TRP A CA 1
ATOM 1462 C C . TRP A 1 190 ? 4.053 -10.970 15.894 1.00 70.62 190 TRP A C 1
ATOM 1464 O O . TRP A 1 190 ? 3.132 -11.212 15.117 1.00 70.62 190 TRP A O 1
ATOM 1474 N N . GLN A 1 191 ? 5.329 -10.939 15.497 1.00 70.56 191 GLN A N 1
ATOM 1475 C CA . GLN A 1 191 ? 5.756 -11.270 14.138 1.00 70.56 191 GLN A CA 1
ATOM 1476 C C . GLN A 1 191 ? 5.517 -12.750 13.814 1.00 70.56 191 GLN A C 1
ATOM 1478 O O . GLN A 1 191 ? 5.108 -13.065 12.692 1.00 70.56 191 GLN A O 1
ATOM 1483 N N . ASP A 1 192 ? 5.702 -13.640 14.792 1.00 76.00 192 ASP A N 1
ATOM 1484 C CA . ASP A 1 192 ? 5.447 -15.074 14.640 1.00 76.00 192 ASP A CA 1
ATOM 1485 C C . ASP A 1 192 ? 3.943 -15.338 14.540 1.00 76.00 192 ASP A C 1
ATOM 1487 O O . ASP A 1 192 ? 3.489 -16.049 13.640 1.00 76.00 192 ASP A O 1
ATOM 1491 N N . ASP A 1 193 ? 3.148 -14.685 15.393 1.00 75.19 193 ASP A N 1
ATOM 1492 C CA . ASP A 1 193 ? 1.687 -14.752 15.330 1.00 75.19 193 ASP A CA 1
ATOM 1493 C C . ASP A 1 193 ? 1.147 -14.215 13.999 1.00 75.19 193 ASP A C 1
ATOM 1495 O O . ASP A 1 193 ? 0.301 -14.857 13.372 1.00 75.19 193 ASP A O 1
ATOM 1499 N N . ALA A 1 194 ? 1.655 -13.073 13.528 1.00 76.62 194 ALA A N 1
ATOM 1500 C CA . ALA A 1 194 ? 1.247 -12.494 12.255 1.00 76.62 194 ALA A CA 1
ATOM 1501 C C . ALA A 1 194 ? 1.620 -13.402 11.073 1.00 76.62 194 ALA A C 1
ATOM 1503 O O . ALA A 1 194 ? 0.805 -13.610 10.174 1.00 76.62 194 ALA A O 1
ATOM 1504 N N . SER A 1 195 ? 2.817 -13.994 11.089 1.00 79.19 195 SER A N 1
ATOM 1505 C CA . SER A 1 195 ? 3.263 -14.935 10.052 1.00 79.19 195 SER A CA 1
ATOM 1506 C C . SER A 1 195 ? 2.410 -16.206 10.030 1.00 79.19 195 SER A C 1
ATOM 1508 O O . SER A 1 195 ? 2.016 -16.672 8.956 1.00 79.19 195 SER A O 1
ATOM 1510 N N . ARG A 1 196 ? 2.054 -16.738 11.208 1.00 83.62 196 ARG A N 1
ATOM 1511 C CA . ARG A 1 196 ? 1.131 -17.872 11.335 1.00 83.62 196 ARG A CA 1
ATOM 1512 C C . ARG A 1 196 ? -0.232 -17.535 10.732 1.00 83.62 196 ARG A C 1
ATOM 1514 O O . ARG A 1 196 ? -0.699 -18.282 9.879 1.00 83.62 196 ARG A O 1
ATOM 1521 N N . ILE A 1 197 ? -0.824 -16.397 11.103 1.00 83.31 197 ILE A N 1
ATOM 1522 C CA . ILE A 1 197 ? -2.148 -15.965 10.618 1.00 83.31 197 ILE A CA 1
ATOM 1523 C C . ILE A 1 197 ? -2.160 -15.787 9.098 1.00 83.31 197 ILE A C 1
ATOM 1525 O O . ILE A 1 197 ? -3.091 -16.241 8.437 1.00 83.31 197 ILE A O 1
ATOM 1529 N N . LEU A 1 198 ? -1.119 -15.185 8.512 1.00 83.25 198 LEU A N 1
ATOM 1530 C CA . LEU A 1 198 ? -1.012 -15.062 7.052 1.00 83.25 198 LEU A CA 1
ATOM 1531 C C . LEU A 1 198 ? -1.020 -16.430 6.350 1.00 83.25 198 LEU A C 1
ATOM 1533 O O . LEU A 1 198 ? -1.618 -16.580 5.281 1.00 83.25 198 LEU A O 1
ATOM 1537 N N . THR A 1 199 ? -0.382 -17.425 6.966 1.00 81.69 199 THR A N 1
ATOM 1538 C CA . THR A 1 199 ? -0.256 -18.768 6.396 1.00 81.69 199 THR A CA 1
ATOM 1539 C C . THR A 1 199 ? -1.558 -19.561 6.523 1.00 81.69 199 THR A C 1
ATOM 1541 O O . THR A 1 199 ? -1.958 -20.224 5.565 1.00 81.69 199 THR A O 1
ATOM 1544 N N . SER A 1 200 ? -2.224 -19.504 7.682 1.00 80.19 200 SER A N 1
ATOM 1545 C CA . SER A 1 200 ? -3.373 -20.365 7.998 1.00 80.19 200 SER A CA 1
ATOM 1546 C C . SER A 1 200 ? -4.745 -19.723 7.795 1.00 80.19 200 SER A C 1
ATOM 1548 O O . SER A 1 200 ? -5.714 -20.450 7.610 1.00 80.19 200 SER A O 1
ATOM 1550 N N . GLU A 1 201 ? -4.853 -18.394 7.846 1.00 79.81 201 GLU A N 1
ATOM 1551 C CA . GLU A 1 201 ? -6.141 -17.692 7.982 1.00 79.81 201 GLU A CA 1
ATOM 1552 C C . GLU A 1 201 ? -6.352 -16.558 6.963 1.00 79.81 201 GLU A C 1
ATOM 1554 O O . GLU A 1 201 ? -7.381 -15.884 7.000 1.00 79.81 201 GLU A O 1
ATOM 1559 N N . ALA A 1 202 ? -5.412 -16.318 6.041 1.00 82.00 202 ALA A N 1
ATOM 1560 C CA . ALA A 1 202 ? -5.594 -15.293 5.013 1.00 82.00 202 ALA A CA 1
ATOM 1561 C C . ALA A 1 202 ? -6.749 -15.656 4.048 1.00 82.00 202 ALA A C 1
ATOM 1563 O O . ALA A 1 202 ? -6.706 -16.744 3.463 1.00 82.00 202 ALA A O 1
ATOM 1564 N N . PRO A 1 203 ? -7.731 -14.754 3.820 1.00 82.19 203 PRO A N 1
ATOM 1565 C CA . PRO A 1 203 ? -8.855 -15.011 2.918 1.00 82.19 203 PRO A CA 1
ATOM 1566 C C . PRO A 1 203 ? -8.417 -15.256 1.470 1.00 82.19 203 PRO A C 1
ATOM 1568 O O . PRO A 1 203 ? -7.550 -14.552 0.948 1.00 82.19 203 PRO A O 1
ATOM 1571 N N . ASP A 1 204 ? -9.077 -16.182 0.772 1.00 81.75 204 ASP A N 1
ATOM 1572 C CA . ASP A 1 204 ? -8.739 -16.521 -0.620 1.00 81.75 204 ASP A CA 1
ATOM 1573 C C . ASP A 1 204 ? -8.938 -15.349 -1.597 1.00 81.75 204 ASP A C 1
ATOM 1575 O O . ASP A 1 204 ? -8.212 -15.205 -2.586 1.00 81.75 204 ASP A O 1
ATOM 1579 N N . ASN A 1 205 ? -9.905 -14.473 -1.315 1.00 85.81 205 ASN A N 1
ATOM 1580 C CA . ASN A 1 205 ? -10.207 -13.282 -2.107 1.00 85.81 205 ASN A CA 1
ATOM 1581 C C . ASN A 1 205 ? -9.369 -12.051 -1.718 1.00 85.81 205 ASN A C 1
ATOM 1583 O O . ASN A 1 205 ? -9.496 -11.020 -2.380 1.00 85.81 205 ASN A O 1
ATOM 1587 N N . LEU A 1 206 ? -8.481 -12.142 -0.717 1.00 89.94 206 LEU A N 1
ATOM 1588 C CA . LEU A 1 206 ? -7.679 -11.018 -0.213 1.00 89.94 206 LEU A CA 1
ATOM 1589 C C . LEU A 1 206 ? -6.953 -10.268 -1.334 1.00 89.94 206 LEU A C 1
ATOM 1591 O O . LEU A 1 206 ? -7.042 -9.044 -1.435 1.00 89.94 206 LEU A O 1
ATOM 1595 N N . ALA A 1 207 ? -6.254 -11.004 -2.203 1.00 90.50 207 ALA A N 1
ATOM 1596 C CA . ALA A 1 207 ? -5.481 -10.400 -3.281 1.00 90.50 207 ALA A CA 1
ATOM 1597 C C . ALA A 1 207 ? -6.363 -9.681 -4.309 1.00 90.50 207 ALA A C 1
ATOM 1599 O O . ALA A 1 207 ? -5.969 -8.644 -4.842 1.00 90.50 207 ALA A O 1
ATOM 1600 N N . LEU A 1 208 ? -7.547 -10.230 -4.586 1.00 89.88 208 LEU A N 1
ATOM 1601 C CA . LEU A 1 208 ? -8.497 -9.639 -5.517 1.00 89.88 208 LEU A CA 1
ATOM 1602 C C . LEU A 1 208 ? -9.116 -8.366 -4.923 1.00 89.88 208 LEU A C 1
ATOM 1604 O O . LEU A 1 208 ? -8.984 -7.315 -5.545 1.00 89.88 208 LEU A O 1
ATOM 1608 N N . GLY A 1 209 ? -9.691 -8.447 -3.718 1.00 89.50 209 GLY A N 1
ATOM 1609 C CA . GLY A 1 209 ? -10.350 -7.316 -3.055 1.00 89.50 209 GLY A CA 1
ATOM 1610 C C . GLY A 1 209 ? -9.392 -6.156 -2.772 1.00 89.50 209 GLY A C 1
ATOM 1611 O O . GLY A 1 209 ? -9.689 -5.001 -3.078 1.00 89.50 209 GLY A O 1
ATOM 1612 N N . THR A 1 210 ? -8.170 -6.458 -2.315 1.00 92.25 210 THR A N 1
ATOM 1613 C CA . THR A 1 210 ? -7.150 -5.425 -2.067 1.00 92.25 210 THR A CA 1
ATOM 1614 C C . THR A 1 210 ? -6.786 -4.678 -3.354 1.00 92.25 210 THR A C 1
ATOM 1616 O O . THR A 1 210 ? -6.720 -3.449 -3.350 1.00 92.25 210 THR A O 1
ATOM 1619 N N . VAL A 1 211 ? -6.540 -5.396 -4.460 1.00 92.81 211 VAL A N 1
ATOM 1620 C CA . VAL A 1 211 ? -6.108 -4.780 -5.726 1.00 92.81 211 VAL A CA 1
ATOM 1621 C C . VAL A 1 211 ? -7.262 -4.072 -6.435 1.00 92.81 211 VAL A C 1
ATOM 1623 O O . VAL A 1 211 ? -7.047 -2.979 -6.945 1.00 92.81 211 VAL A O 1
ATOM 1626 N N . GLN A 1 212 ? -8.471 -4.637 -6.454 1.00 91.81 212 GLN A N 1
ATOM 1627 C CA . GLN A 1 212 ? -9.643 -3.990 -7.062 1.00 91.81 212 GLN A CA 1
ATOM 1628 C C . GLN A 1 212 ? -9.904 -2.625 -6.437 1.00 91.81 212 GLN A C 1
ATOM 1630 O O . GLN A 1 212 ? -9.924 -1.611 -7.133 1.00 91.81 212 GLN A O 1
ATOM 1635 N N . ARG A 1 213 ? -9.958 -2.568 -5.109 1.00 91.44 213 ARG A N 1
ATOM 1636 C CA . ARG A 1 213 ? -10.211 -1.308 -4.429 1.00 91.44 213 ARG A CA 1
ATOM 1637 C C . ARG A 1 213 ? -9.045 -0.322 -4.525 1.00 91.44 213 ARG A C 1
ATOM 1639 O O . ARG A 1 213 ? -9.260 0.886 -4.577 1.00 91.44 213 ARG A O 1
ATOM 1646 N N . LEU A 1 214 ? -7.805 -0.812 -4.621 1.00 92.69 214 LEU A N 1
ATOM 1647 C CA . LEU A 1 214 ? -6.644 0.028 -4.942 1.00 92.69 214 LEU A CA 1
ATOM 1648 C C . LEU A 1 214 ? -6.829 0.751 -6.290 1.00 92.69 214 LEU A C 1
ATOM 1650 O O . LEU A 1 214 ? -6.483 1.928 -6.403 1.00 92.69 214 LEU A O 1
ATOM 1654 N N . ILE A 1 215 ? -7.372 0.058 -7.297 1.00 91.56 215 ILE A N 1
ATOM 1655 C CA . ILE A 1 215 ? -7.657 0.626 -8.622 1.00 91.56 215 ILE A CA 1
ATOM 1656 C C . ILE A 1 215 ? -8.738 1.696 -8.508 1.00 91.56 215 ILE A C 1
ATOM 1658 O O . ILE A 1 215 ? -8.513 2.825 -8.939 1.00 91.56 215 ILE A O 1
ATOM 1662 N N . GLU A 1 216 ? -9.857 1.378 -7.861 1.00 92.44 216 GLU A N 1
ATOM 1663 C CA . GLU A 1 216 ? -10.969 2.315 -7.676 1.00 92.44 216 GLU A CA 1
ATOM 1664 C C . GLU A 1 216 ? -10.517 3.611 -6.997 1.00 92.44 216 GLU A C 1
ATOM 1666 O O . GLU A 1 216 ? -10.780 4.705 -7.497 1.00 92.44 216 GLU A O 1
ATOM 1671 N N . LEU A 1 217 ? -9.761 3.505 -5.899 1.00 91.38 217 LEU A N 1
ATOM 1672 C CA . LEU A 1 217 ? -9.219 4.661 -5.180 1.00 91.38 217 LEU A CA 1
ATOM 1673 C C . LEU A 1 217 ? -8.268 5.495 -6.046 1.00 91.38 217 LEU A C 1
ATOM 1675 O O . LEU A 1 217 ? -8.234 6.720 -5.933 1.00 91.38 217 LEU A O 1
ATOM 1679 N N . ALA A 1 218 ? -7.484 4.851 -6.913 1.00 88.25 218 ALA A N 1
ATOM 1680 C CA . ALA A 1 218 ? -6.563 5.540 -7.812 1.00 88.25 218 ALA A CA 1
ATOM 1681 C C . ALA A 1 218 ? -7.286 6.258 -8.964 1.00 88.25 218 ALA A C 1
ATOM 1683 O O . ALA A 1 218 ? -6.793 7.274 -9.476 1.00 88.25 218 ALA A O 1
ATOM 1684 N N . GLU A 1 219 ? -8.435 5.733 -9.387 1.00 90.06 219 GLU A N 1
ATOM 1685 C CA . GLU A 1 219 ? -9.260 6.290 -10.457 1.00 90.06 219 GLU A CA 1
ATOM 1686 C C . GLU A 1 219 ? -10.143 7.450 -9.984 1.00 90.06 219 GLU A C 1
ATOM 1688 O O . GLU A 1 219 ? -10.403 8.368 -10.771 1.00 90.06 219 GLU A O 1
ATOM 1693 N N . GLN A 1 220 ? -10.502 7.483 -8.697 1.00 89.75 220 GLN A N 1
ATOM 1694 C CA . GLN A 1 220 ? -11.291 8.563 -8.106 1.00 89.75 220 GLN A CA 1
ATOM 1695 C C . GLN A 1 220 ? -10.671 9.964 -8.341 1.00 89.75 220 GLN A C 1
ATOM 1697 O O . GLN A 1 220 ? -9.442 10.142 -8.331 1.00 89.75 220 GLN A O 1
ATOM 1702 N N . PRO A 1 221 ? -11.505 11.008 -8.547 1.00 86.12 221 PRO A N 1
ATOM 1703 C CA . PRO A 1 221 ? -11.029 12.385 -8.685 1.00 86.12 221 PRO A CA 1
ATOM 1704 C C . PRO A 1 221 ? -10.342 12.913 -7.424 1.00 86.12 221 PRO A C 1
ATOM 1706 O O . PRO A 1 221 ? -9.416 13.724 -7.516 1.00 86.12 221 PRO A O 1
ATOM 1709 N N . GLN A 1 222 ? -10.820 12.470 -6.259 1.00 88.06 222 GLN A N 1
ATOM 1710 C CA . GLN A 1 222 ? -10.243 12.741 -4.948 1.00 88.06 222 GLN A CA 1
ATOM 1711 C C . GLN A 1 222 ? -9.831 11.415 -4.326 1.00 88.06 222 GLN A C 1
ATOM 1713 O O . GLN A 1 222 ? -10.649 10.510 -4.228 1.00 88.06 222 GLN A O 1
ATOM 1718 N N . ILE A 1 223 ? -8.570 11.301 -3.929 1.00 90.62 223 ILE A N 1
ATOM 1719 C CA . ILE A 1 223 ? -8.051 10.068 -3.345 1.00 90.62 223 ILE A CA 1
ATOM 1720 C C . ILE A 1 223 ? -8.385 10.069 -1.853 1.00 90.62 223 ILE A C 1
ATOM 1722 O O . ILE A 1 223 ? -7.966 10.972 -1.129 1.00 90.62 223 ILE A O 1
ATOM 1726 N N . SER A 1 224 ? -9.072 9.031 -1.372 1.00 92.69 224 SER A N 1
ATOM 1727 C CA . SER A 1 224 ? -9.121 8.748 0.066 1.00 92.69 224 SER A CA 1
ATOM 1728 C C . SER A 1 224 ? -7.761 8.209 0.515 1.00 92.69 224 SER A C 1
ATOM 1730 O O . SER A 1 224 ? -7.481 7.013 0.413 1.00 92.69 224 SER A O 1
ATOM 1732 N N . TYR A 1 225 ? -6.870 9.097 0.971 1.00 93.69 225 TYR A N 1
ATOM 1733 C CA . TYR A 1 225 ? -5.531 8.692 1.408 1.00 93.69 225 TYR A CA 1
ATOM 1734 C C . TYR A 1 225 ? -5.530 7.670 2.549 1.00 93.69 225 TYR A C 1
ATOM 1736 O O . TYR A 1 225 ? -4.717 6.753 2.467 1.00 93.69 225 TYR A O 1
ATOM 1744 N N . PRO A 1 226 ? -6.382 7.771 3.591 1.00 92.88 226 PRO A N 1
ATOM 1745 C CA . PRO A 1 226 ? -6.390 6.778 4.663 1.00 92.88 226 PRO A CA 1
ATOM 1746 C C . PRO A 1 226 ? -6.658 5.359 4.148 1.00 92.88 226 PRO A C 1
ATOM 1748 O O . PRO A 1 226 ? -5.924 4.442 4.502 1.00 92.88 226 PRO A O 1
ATOM 1751 N N . ASP A 1 227 ? -7.649 5.200 3.265 1.00 92.38 227 ASP A N 1
ATOM 1752 C CA . ASP A 1 227 ? -8.002 3.908 2.660 1.00 92.38 227 ASP A CA 1
ATOM 1753 C C . ASP A 1 227 ? -6.869 3.403 1.748 1.00 92.38 227 ASP A C 1
ATOM 1755 O O . ASP A 1 227 ? -6.407 2.267 1.860 1.00 92.38 227 ASP A O 1
ATOM 1759 N N . LEU A 1 228 ? -6.321 4.291 0.908 1.00 95.00 228 LEU A N 1
ATOM 1760 C CA . LEU A 1 228 ? -5.196 3.963 0.031 1.00 95.00 228 LEU A CA 1
ATOM 1761 C C . LEU A 1 228 ? -3.960 3.497 0.819 1.00 95.00 228 LEU A C 1
ATOM 1763 O O . LEU A 1 228 ? -3.324 2.510 0.450 1.00 95.00 228 LEU A O 1
ATOM 1767 N N . ILE A 1 229 ? -3.613 4.205 1.895 1.00 95.31 229 ILE A N 1
ATOM 1768 C CA . ILE A 1 229 ? -2.481 3.877 2.768 1.00 95.31 229 ILE A CA 1
ATOM 1769 C C . ILE A 1 229 ? -2.695 2.505 3.405 1.00 95.31 229 ILE A C 1
ATOM 1771 O O . ILE A 1 229 ? -1.804 1.663 3.308 1.00 95.31 229 ILE A O 1
ATOM 1775 N N . ALA A 1 230 ? -3.874 2.251 3.974 1.00 93.88 230 ALA A N 1
ATOM 1776 C CA . ALA A 1 230 ? -4.171 0.984 4.630 1.00 93.88 230 ALA A CA 1
ATOM 1777 C C . ALA A 1 230 ? -4.062 -0.210 3.662 1.00 93.88 230 ALA A C 1
ATOM 1779 O O . ALA A 1 230 ? -3.477 -1.244 3.992 1.00 93.88 230 ALA A O 1
ATOM 1780 N N . ARG A 1 231 ? -4.515 -0.045 2.412 1.00 93.69 231 ARG A N 1
ATOM 1781 C CA . ARG A 1 231 ? -4.382 -1.078 1.368 1.00 93.69 231 ARG A CA 1
ATOM 1782 C C . ARG A 1 231 ? -2.944 -1.312 0.939 1.00 93.69 231 ARG A C 1
ATOM 1784 O O . ARG A 1 231 ? -2.539 -2.460 0.767 1.00 93.69 231 ARG A O 1
ATOM 1791 N N . LEU A 1 232 ? -2.160 -0.248 0.780 1.00 96.00 232 LEU A N 1
ATOM 1792 C CA . LEU A 1 232 ? -0.738 -0.367 0.460 1.00 96.00 232 LEU A CA 1
ATOM 1793 C C . LEU A 1 232 ? 0.050 -1.030 1.601 1.00 96.00 232 LEU A C 1
ATOM 1795 O O . LEU A 1 232 ? 0.979 -1.789 1.325 1.00 96.00 232 LEU A O 1
ATOM 1799 N N . GLU A 1 233 ? -0.328 -0.797 2.860 1.00 93.38 233 GLU A N 1
ATOM 1800 C CA . GLU A 1 233 ? 0.263 -1.468 4.023 1.00 93.38 233 GLU A CA 1
ATOM 1801 C C . GLU A 1 233 ? -0.037 -2.968 4.026 1.00 93.38 233 GLU A C 1
ATOM 1803 O O . GLU A 1 233 ? 0.899 -3.758 4.152 1.00 93.38 233 GLU A O 1
ATOM 1808 N N . ILE A 1 234 ? -1.288 -3.377 3.779 1.00 92.19 234 ILE A N 1
ATOM 1809 C CA . ILE A 1 234 ? -1.642 -4.800 3.639 1.00 92.19 234 ILE A CA 1
ATOM 1810 C C . ILE A 1 234 ? -0.883 -5.445 2.487 1.00 92.19 234 ILE A C 1
ATOM 1812 O O . ILE A 1 234 ? -0.286 -6.511 2.653 1.00 92.19 234 ILE A O 1
ATOM 1816 N N . LEU A 1 235 ? -0.849 -4.780 1.332 1.00 94.00 235 LEU A N 1
ATOM 1817 C CA . LEU A 1 235 ? -0.142 -5.259 0.152 1.00 94.00 235 LEU A CA 1
ATOM 1818 C C . LEU A 1 235 ? 1.356 -5.478 0.441 1.00 94.00 235 LEU A C 1
ATOM 1820 O O . LEU A 1 235 ? 1.913 -6.525 0.090 1.00 94.00 235 LEU A O 1
ATOM 1824 N N . LEU A 1 236 ? 2.003 -4.503 1.090 1.00 93.31 236 LEU A N 1
ATOM 1825 C CA . LEU A 1 236 ? 3.419 -4.536 1.462 1.00 93.31 236 LEU A CA 1
ATOM 1826 C C . LEU A 1 236 ? 3.712 -5.607 2.515 1.00 93.31 236 LEU A C 1
ATOM 1828 O O . LEU A 1 236 ? 4.676 -6.360 2.358 1.00 93.31 236 LEU A O 1
ATOM 1832 N N . PHE A 1 237 ? 2.884 -5.687 3.555 1.00 88.75 237 PHE A N 1
ATOM 1833 C CA . PHE A 1 237 ? 3.041 -6.634 4.651 1.00 88.75 237 PHE A CA 1
ATOM 1834 C C . PHE A 1 237 ? 2.849 -8.076 4.171 1.00 88.75 237 PHE A C 1
ATOM 1836 O O . PHE A 1 237 ? 3.750 -8.901 4.322 1.00 88.75 237 PHE A O 1
ATOM 1843 N N . CYS A 1 238 ? 1.733 -8.368 3.499 1.00 90.62 238 CYS A N 1
ATOM 1844 C CA . CYS A 1 238 ? 1.406 -9.716 3.035 1.00 90.62 238 CYS A CA 1
ATOM 1845 C C . CYS A 1 238 ? 2.410 -10.214 1.992 1.00 90.62 238 CYS A C 1
ATOM 1847 O O . CYS A 1 238 ? 2.985 -11.287 2.146 1.00 90.62 238 CYS A O 1
ATOM 1849 N N . SER A 1 239 ? 2.712 -9.402 0.970 1.00 90.44 239 SER A N 1
ATOM 1850 C CA . SER A 1 239 ? 3.738 -9.767 -0.022 1.00 90.44 239 SER A CA 1
ATOM 1851 C C . SER A 1 239 ? 5.118 -9.900 0.617 1.00 90.44 239 SER A C 1
ATOM 1853 O O . SER A 1 239 ? 5.999 -10.595 0.106 1.00 90.44 239 SER A O 1
ATOM 1855 N N . GLY A 1 240 ? 5.338 -9.190 1.720 1.00 86.56 240 GLY A N 1
ATOM 1856 C CA . GLY A 1 240 ? 6.601 -9.152 2.411 1.00 86.56 240 GLY A CA 1
ATOM 1857 C C . GLY A 1 240 ? 6.912 -10.394 3.235 1.00 86.56 240 GLY A C 1
ATOM 1858 O O . GLY A 1 240 ? 8.091 -10.749 3.291 1.00 86.56 240 GLY A O 1
ATOM 1859 N N . ASN A 1 241 ? 5.884 -11.006 3.817 1.00 84.75 241 ASN A N 1
ATOM 1860 C CA . ASN A 1 241 ? 5.999 -12.076 4.806 1.00 84.75 241 ASN A CA 1
ATOM 1861 C C . ASN A 1 241 ? 5.474 -13.429 4.302 1.00 84.75 241 ASN A C 1
ATOM 1863 O O . ASN A 1 241 ? 5.876 -14.454 4.834 1.00 84.75 241 ASN A O 1
ATOM 1867 N N . ASP A 1 242 ? 4.662 -13.461 3.238 1.00 85.62 242 ASP A N 1
ATOM 1868 C CA . ASP A 1 242 ? 4.121 -14.702 2.676 1.00 85.62 242 ASP A CA 1
ATOM 1869 C C . ASP A 1 242 ? 4.339 -14.784 1.149 1.00 85.62 242 ASP A C 1
ATOM 1871 O O . ASP A 1 242 ? 3.939 -13.913 0.367 1.00 85.62 242 ASP A O 1
ATOM 1875 N N . GLY A 1 243 ? 5.013 -15.852 0.705 1.00 85.81 243 GLY A N 1
ATOM 1876 C CA . GLY A 1 243 ? 5.322 -16.084 -0.709 1.00 85.81 243 GLY A CA 1
ATOM 1877 C C . GLY A 1 243 ? 4.106 -16.468 -1.560 1.00 85.81 243 GLY A C 1
ATOM 1878 O O . GLY A 1 243 ? 4.046 -16.090 -2.732 1.00 85.81 243 GLY A O 1
ATOM 1879 N N . ARG A 1 244 ? 3.120 -17.171 -0.988 1.00 87.62 244 ARG A N 1
ATOM 1880 C CA . ARG A 1 244 ? 1.865 -17.548 -1.658 1.00 87.62 244 ARG A CA 1
ATOM 1881 C C . ARG A 1 244 ? 1.032 -16.302 -1.939 1.00 87.62 244 ARG A C 1
ATOM 1883 O O . ARG A 1 244 ? 0.644 -16.087 -3.086 1.00 87.62 244 ARG A O 1
ATOM 1890 N N . LEU A 1 245 ? 0.825 -15.453 -0.934 1.00 88.81 245 LEU A N 1
ATOM 1891 C CA . LEU A 1 245 ? 0.100 -14.189 -1.070 1.00 88.81 245 LEU A CA 1
ATOM 1892 C C . LEU A 1 245 ? 0.805 -13.263 -2.062 1.00 88.81 245 LEU A C 1
ATOM 1894 O O . LEU A 1 245 ? 0.152 -12.685 -2.928 1.00 88.81 245 LEU A O 1
ATOM 1898 N N . ARG A 1 246 ? 2.144 -13.182 -2.027 1.00 89.94 246 ARG A N 1
ATOM 1899 C CA . ARG A 1 246 ? 2.916 -12.436 -3.037 1.00 89.94 246 ARG A CA 1
ATOM 1900 C C . ARG A 1 246 ? 2.584 -12.888 -4.462 1.00 89.94 246 ARG A C 1
ATOM 1902 O O . ARG A 1 246 ? 2.304 -12.050 -5.317 1.00 89.94 246 ARG A O 1
ATOM 1909 N N . LEU A 1 247 ? 2.587 -14.198 -4.720 1.00 86.62 247 LEU A N 1
ATOM 1910 C CA . LEU A 1 247 ? 2.239 -14.752 -6.033 1.00 86.62 247 LEU A CA 1
ATOM 1911 C C . LEU A 1 247 ? 0.770 -14.496 -6.401 1.00 86.62 247 LEU A C 1
ATOM 1913 O O . LEU A 1 247 ? 0.475 -14.217 -7.564 1.00 86.62 247 LEU A O 1
ATOM 1917 N N . GLN A 1 248 ? -0.146 -14.529 -5.432 1.00 88.19 248 GLN A N 1
ATOM 1918 C CA . GLN A 1 248 ? -1.543 -14.158 -5.660 1.00 88.19 248 GLN A CA 1
ATOM 1919 C C . GLN A 1 248 ? -1.675 -12.683 -6.062 1.00 88.19 248 GLN A C 1
ATOM 1921 O O . GLN A 1 248 ? -2.327 -12.399 -7.066 1.00 88.19 248 GLN A O 1
ATOM 1926 N N . PHE A 1 249 ? -1.004 -11.747 -5.382 1.00 91.88 249 PHE A N 1
ATOM 1927 C CA . PHE A 1 249 ? -0.988 -10.334 -5.784 1.00 91.88 249 PHE A CA 1
ATOM 1928 C C . PHE A 1 249 ? -0.395 -10.140 -7.184 1.00 91.88 249 PHE A C 1
ATOM 1930 O O . PHE A 1 249 ? -0.965 -9.421 -8.008 1.00 91.88 249 PHE A O 1
ATOM 1937 N N . PHE A 1 250 ? 0.696 -10.843 -7.496 1.00 88.06 250 PHE A N 1
ATOM 1938 C CA . PHE A 1 250 ? 1.282 -10.844 -8.835 1.00 88.06 250 PHE A CA 1
ATOM 1939 C C . PHE A 1 250 ? 0.302 -11.340 -9.904 1.00 88.06 250 PHE A C 1
ATOM 1941 O O . PHE A 1 250 ? 0.193 -10.718 -10.960 1.00 88.06 250 PHE A O 1
ATOM 1948 N N . SER A 1 251 ? -0.479 -12.388 -9.618 1.00 86.94 251 SER A N 1
ATOM 1949 C CA . SER A 1 251 ? -1.525 -12.875 -10.532 1.00 86.94 251 SER A CA 1
ATOM 1950 C C . SER A 1 251 ? -2.615 -11.830 -10.818 1.00 86.94 251 SER A C 1
ATOM 1952 O O . SER A 1 251 ? -3.271 -11.889 -11.856 1.00 86.94 251 SER A O 1
ATOM 1954 N N . LYS A 1 252 ? -2.784 -10.847 -9.923 1.00 91.44 252 LYS A N 1
ATOM 1955 C CA . LYS A 1 252 ? -3.699 -9.705 -10.065 1.00 91.44 252 LYS A CA 1
ATOM 1956 C C . LYS A 1 252 ? -3.011 -8.441 -10.596 1.00 91.44 252 LYS A C 1
ATOM 1958 O O . LYS A 1 252 ? -3.584 -7.361 -10.528 1.00 91.44 252 LYS A O 1
ATOM 1963 N N . GLN A 1 253 ? -1.801 -8.560 -11.151 1.00 90.88 253 GLN A N 1
ATOM 1964 C CA . GLN A 1 253 ? -1.021 -7.448 -11.712 1.00 90.88 253 GLN A CA 1
ATOM 1965 C C . GLN A 1 253 ? -0.724 -6.329 -10.698 1.00 90.88 253 GLN A C 1
ATOM 1967 O O . GLN A 1 253 ? -0.627 -5.156 -11.062 1.00 90.88 253 GLN A O 1
ATOM 1972 N N . SER A 1 254 ? -0.556 -6.666 -9.416 1.00 94.94 254 SER A N 1
ATOM 1973 C CA . SER A 1 254 ? -0.326 -5.682 -8.348 1.00 94.94 254 SER A CA 1
ATOM 1974 C C . SER A 1 254 ? 0.829 -4.714 -8.636 1.00 94.94 254 SER A C 1
ATOM 1976 O O . SER A 1 254 ? 0.714 -3.527 -8.356 1.00 94.94 254 SER A O 1
ATOM 1978 N N . VAL A 1 255 ? 1.925 -5.177 -9.247 1.00 95.50 255 VAL A N 1
ATOM 1979 C CA . VAL A 1 255 ? 3.073 -4.330 -9.625 1.00 95.50 255 VAL A CA 1
ATOM 1980 C C . VAL A 1 255 ? 2.657 -3.239 -10.615 1.00 95.50 255 VAL A C 1
ATOM 1982 O O . VAL A 1 255 ? 3.008 -2.069 -10.442 1.00 95.50 255 VAL A O 1
ATOM 1985 N N . ALA A 1 256 ? 1.868 -3.601 -11.627 1.00 93.25 256 ALA A N 1
ATOM 1986 C CA . ALA A 1 256 ? 1.360 -2.670 -12.624 1.00 93.25 256 ALA A CA 1
ATOM 1987 C C . ALA A 1 256 ? 0.428 -1.623 -11.987 1.00 93.25 256 ALA A C 1
ATOM 1989 O O . ALA A 1 256 ? 0.550 -0.429 -12.269 1.00 93.25 256 ALA A O 1
ATOM 1990 N N . TRP A 1 257 ? -0.458 -2.056 -11.088 1.00 95.56 257 TRP A N 1
ATOM 1991 C CA . TRP A 1 257 ? -1.412 -1.176 -10.413 1.00 95.56 257 TRP A CA 1
ATOM 1992 C C . TRP A 1 257 ? -0.766 -0.260 -9.377 1.00 95.56 257 TRP A C 1
ATOM 1994 O O . TRP A 1 257 ? -1.073 0.927 -9.356 1.00 95.56 257 TRP A O 1
ATOM 2004 N N . VAL A 1 258 ? 0.202 -0.739 -8.593 1.00 97.75 258 VAL A N 1
ATOM 2005 C CA . VAL A 1 258 ? 0.977 0.129 -7.687 1.00 97.75 258 VAL A CA 1
ATOM 2006 C C . VAL A 1 258 ? 1.795 1.155 -8.474 1.00 97.75 258 VAL A C 1
ATOM 2008 O O . VAL A 1 258 ? 1.885 2.315 -8.077 1.00 97.75 258 VAL A O 1
ATOM 2011 N N . THR A 1 259 ? 2.339 0.776 -9.634 1.00 97.62 259 THR A N 1
ATOM 2012 C CA . THR A 1 259 ? 3.020 1.735 -10.519 1.00 97.62 259 THR A CA 1
ATOM 2013 C C . THR A 1 259 ? 2.047 2.796 -11.049 1.00 97.62 259 THR A C 1
ATOM 2015 O O . THR A 1 259 ? 2.375 3.984 -11.093 1.00 97.62 259 THR A O 1
ATOM 2018 N N . PHE A 1 260 ? 0.824 2.393 -11.401 1.00 95.31 260 PHE A N 1
ATOM 2019 C CA . PHE A 1 260 ? -0.236 3.318 -11.800 1.00 95.31 260 PHE A CA 1
ATOM 2020 C C . PHE A 1 260 ? -0.634 4.272 -10.662 1.00 95.31 260 PHE A C 1
ATOM 2022 O O . PHE A 1 260 ? -0.704 5.483 -10.883 1.00 95.31 260 PHE A O 1
ATOM 2029 N N . VAL A 1 261 ? -0.814 3.758 -9.439 1.00 96.56 261 VAL A N 1
ATOM 2030 C CA . VAL A 1 261 ? -1.057 4.552 -8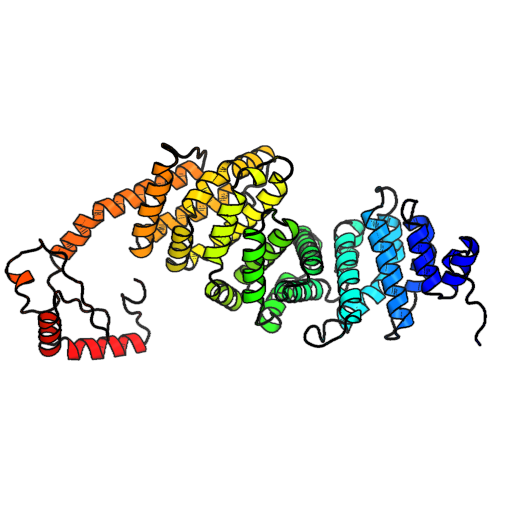.220 1.00 96.56 261 VAL A CA 1
ATOM 2031 C C . VAL A 1 261 ? 0.050 5.583 -8.019 1.00 96.56 261 VAL A C 1
ATOM 2033 O O . VAL A 1 261 ? -0.245 6.758 -7.818 1.00 96.56 261 VAL A O 1
ATOM 2036 N N . MET A 1 262 ? 1.320 5.189 -8.151 1.00 96.25 262 MET A N 1
ATOM 2037 C CA . MET A 1 262 ? 2.452 6.116 -8.063 1.00 96.25 262 MET A CA 1
ATOM 2038 C C . MET A 1 262 ? 2.324 7.249 -9.096 1.00 96.25 262 MET A C 1
ATOM 2040 O O . MET A 1 262 ? 2.452 8.423 -8.751 1.00 96.25 262 MET A O 1
ATOM 2044 N N . GLY A 1 263 ? 1.976 6.926 -10.346 1.00 94.25 263 GLY A N 1
ATOM 2045 C CA . GLY A 1 263 ? 1.723 7.928 -11.386 1.00 94.25 263 GLY A CA 1
ATOM 2046 C C . GLY A 1 263 ? 0.568 8.878 -11.044 1.00 94.25 263 GLY A C 1
ATOM 2047 O O . GLY A 1 263 ? 0.659 10.081 -11.292 1.00 94.25 263 GLY A O 1
ATOM 2048 N N . ARG A 1 264 ? -0.505 8.375 -10.421 1.00 95.00 264 ARG A N 1
ATOM 2049 C CA . ARG A 1 264 ? -1.632 9.191 -9.935 1.00 95.00 264 ARG A CA 1
ATOM 2050 C C . ARG A 1 264 ? -1.226 10.109 -8.793 1.00 95.00 264 ARG A C 1
ATOM 2052 O O . ARG A 1 264 ? -1.593 11.282 -8.821 1.00 95.00 264 ARG A O 1
ATOM 2059 N N . LEU A 1 265 ? -0.458 9.600 -7.834 1.00 95.62 265 LEU A N 1
ATOM 2060 C CA . LEU A 1 265 ? 0.012 10.362 -6.683 1.00 95.62 265 LEU A CA 1
ATOM 2061 C C . LEU A 1 265 ? 0.898 11.531 -7.117 1.00 95.62 265 LEU A C 1
ATOM 2063 O O . LEU A 1 265 ? 0.736 12.611 -6.589 1.00 95.62 265 LEU A O 1
ATOM 2067 N N . THR A 1 266 ? 1.692 11.399 -8.178 1.00 94.25 266 THR A N 1
ATOM 2068 C CA . THR A 1 266 ? 2.551 12.497 -8.678 1.00 94.25 266 THR A CA 1
ATOM 2069 C C . THR A 1 266 ? 1.837 13.636 -9.435 1.00 94.25 266 THR A C 1
ATOM 2071 O O . THR A 1 266 ? 2.486 14.483 -10.050 1.00 94.25 266 THR A O 1
ATOM 2074 N N . ARG A 1 267 ? 0.499 13.684 -9.444 1.00 93.50 267 ARG A N 1
ATOM 2075 C CA . ARG A 1 267 ? -0.263 14.777 -10.077 1.00 93.50 267 ARG A CA 1
ATOM 2076 C C . ARG A 1 267 ? -0.238 16.059 -9.229 1.00 93.50 267 ARG A C 1
ATOM 2078 O O . ARG A 1 267 ? -0.297 15.945 -8.008 1.00 93.50 267 ARG A O 1
ATOM 2085 N N . PRO A 1 268 ? -0.288 17.262 -9.844 1.00 92.06 268 PRO A N 1
ATOM 2086 C CA . PRO A 1 268 ? -0.164 18.547 -9.138 1.00 92.06 268 PRO A CA 1
ATOM 2087 C C . PRO A 1 268 ? -1.055 18.704 -7.900 1.00 92.06 268 PRO A C 1
ATOM 2089 O O . PRO A 1 268 ? -0.579 19.131 -6.857 1.00 92.06 268 PRO A O 1
ATOM 2092 N N . ARG A 1 269 ? -2.316 18.264 -7.974 1.00 92.06 269 ARG A N 1
ATOM 2093 C CA . ARG A 1 269 ? -3.274 18.317 -6.856 1.00 92.06 269 ARG A CA 1
ATOM 2094 C C . ARG A 1 269 ? -2.773 17.632 -5.574 1.00 92.06 269 ARG A C 1
ATOM 2096 O O . ARG A 1 269 ? -3.043 18.081 -4.466 1.00 92.06 269 ARG A O 1
ATOM 2103 N N . ASN A 1 270 ? -2.043 16.531 -5.716 1.00 92.69 270 ASN A N 1
ATOM 2104 C CA . ASN A 1 270 ? -1.521 15.756 -4.587 1.00 92.69 270 ASN A CA 1
ATOM 2105 C C . ASN A 1 270 ? -0.204 16.330 -4.036 1.00 92.69 270 ASN A C 1
ATOM 2107 O O . ASN A 1 270 ? 0.319 15.821 -3.046 1.00 92.69 270 ASN A O 1
ATOM 2111 N N . LEU A 1 271 ? 0.351 17.344 -4.706 1.00 91.94 271 LEU A N 1
ATOM 2112 C CA . LEU A 1 271 ? 1.549 18.072 -4.293 1.00 91.94 271 LEU A CA 1
ATOM 2113 C C . LEU A 1 271 ? 1.202 19.354 -3.523 1.00 91.94 271 LEU A C 1
ATOM 2115 O O . LEU A 1 271 ? 2.097 20.026 -3.019 1.00 91.94 271 LEU A O 1
ATOM 2119 N N . GLU A 1 272 ? -0.086 19.692 -3.421 1.00 93.06 272 GLU A N 1
ATOM 2120 C CA . GLU A 1 272 ? -0.564 20.803 -2.602 1.00 93.06 272 GLU A CA 1
ATOM 2121 C C . GLU A 1 272 ? -0.210 20.576 -1.121 1.00 93.06 272 GLU A C 1
ATOM 2123 O O . GLU A 1 272 ? -0.329 19.442 -0.645 1.00 93.06 272 GLU A O 1
ATOM 2128 N N . PRO A 1 273 ? 0.160 21.627 -0.359 1.00 91.94 273 PRO A N 1
ATOM 2129 C CA . PRO A 1 273 ? 0.648 21.493 1.018 1.00 91.94 273 PRO A CA 1
ATOM 2130 C C . PRO A 1 273 ? -0.263 20.680 1.944 1.00 91.94 273 PRO A C 1
ATOM 2132 O O . PRO A 1 273 ? 0.225 19.934 2.788 1.00 91.94 273 PRO A O 1
ATOM 2135 N N . PHE A 1 274 ? -1.581 20.787 1.757 1.00 92.31 274 PHE A N 1
ATOM 2136 C CA . PHE A 1 274 ? -2.572 20.048 2.539 1.00 92.31 274 PHE A CA 1
ATOM 2137 C C . PHE A 1 274 ? -2.529 18.531 2.280 1.00 92.31 274 PHE A C 1
ATOM 2139 O O . PHE A 1 274 ? -2.622 17.734 3.209 1.00 92.31 274 PHE A O 1
ATOM 2146 N N . ASN A 1 275 ? -2.350 18.122 1.021 1.00 93.69 275 ASN A N 1
ATOM 2147 C CA . ASN A 1 275 ? -2.362 16.715 0.610 1.00 93.69 275 ASN A CA 1
ATOM 2148 C C . ASN A 1 275 ? -0.980 16.055 0.710 1.00 93.69 275 ASN A C 1
ATOM 2150 O O . ASN A 1 275 ? -0.880 14.832 0.844 1.00 93.69 275 ASN A O 1
ATOM 2154 N N . LEU A 1 276 ? 0.085 16.858 0.638 1.00 94.00 276 LEU A N 1
ATOM 2155 C CA . LEU A 1 276 ? 1.461 16.401 0.479 1.00 94.00 276 LEU A CA 1
ATOM 2156 C C . LEU A 1 276 ? 1.907 15.370 1.536 1.00 94.00 276 LEU A C 1
ATOM 2158 O O . LEU A 1 276 ? 2.459 14.350 1.120 1.00 94.00 276 LEU A O 1
ATOM 2162 N N . PRO A 1 277 ? 1.647 15.524 2.854 1.00 94.75 277 PRO A N 1
ATOM 2163 C CA . PRO A 1 277 ? 2.089 14.543 3.854 1.00 94.75 277 PRO A CA 1
ATOM 2164 C C . PRO A 1 277 ? 1.447 13.158 3.670 1.00 94.75 277 PRO A C 1
ATOM 2166 O O . PRO A 1 277 ? 2.118 12.125 3.756 1.00 94.75 277 PRO A O 1
ATOM 2169 N N . LEU A 1 278 ? 0.146 13.125 3.364 1.00 94.81 278 LEU A N 1
ATOM 2170 C CA . LEU A 1 278 ? -0.603 11.885 3.155 1.00 94.81 278 LEU A CA 1
ATOM 2171 C C . LEU A 1 278 ? -0.232 11.230 1.818 1.00 94.81 278 LEU A C 1
ATOM 2173 O O . LEU A 1 278 ? 0.041 10.027 1.763 1.00 94.81 278 LEU A O 1
ATOM 2177 N N . ALA A 1 279 ? -0.131 12.027 0.752 1.00 96.31 279 ALA A N 1
ATOM 2178 C CA . ALA A 1 279 ? 0.334 11.565 -0.550 1.00 96.31 279 ALA A CA 1
ATOM 2179 C C . ALA A 1 279 ? 1.767 11.017 -0.476 1.00 96.31 279 ALA A C 1
ATOM 2181 O O . ALA A 1 279 ? 2.061 9.977 -1.066 1.00 96.31 279 ALA A O 1
ATOM 2182 N N . ARG A 1 280 ? 2.642 11.658 0.311 1.00 96.19 280 ARG A N 1
ATOM 2183 C CA . ARG A 1 280 ? 4.007 11.197 0.579 1.00 96.19 280 ARG A CA 1
ATOM 2184 C C . ARG A 1 280 ? 4.014 9.823 1.232 1.00 96.19 280 ARG A C 1
ATOM 2186 O O . ARG A 1 280 ? 4.773 8.957 0.802 1.00 96.19 280 ARG A O 1
ATOM 2193 N N . ARG A 1 281 ? 3.178 9.590 2.252 1.00 95.31 281 ARG A N 1
ATOM 2194 C CA . ARG A 1 281 ? 3.078 8.269 2.900 1.00 95.31 281 ARG A CA 1
ATOM 2195 C C . ARG A 1 281 ? 2.645 7.195 1.900 1.00 95.31 281 ARG A C 1
ATOM 2197 O O . ARG A 1 281 ? 3.258 6.129 1.864 1.00 95.31 281 ARG A O 1
ATOM 2204 N N . ALA A 1 282 ? 1.661 7.488 1.050 1.00 96.94 282 ALA A N 1
ATOM 2205 C CA . ALA A 1 282 ? 1.218 6.569 0.001 1.00 96.94 282 ALA A CA 1
ATOM 2206 C C . ALA A 1 282 ? 2.307 6.309 -1.065 1.00 96.94 282 ALA A C 1
ATOM 2208 O O . ALA A 1 282 ? 2.522 5.160 -1.462 1.00 96.94 282 ALA A O 1
ATOM 2209 N N . ILE A 1 283 ? 3.051 7.341 -1.488 1.00 97.56 283 ILE A N 1
ATOM 2210 C CA . ILE A 1 283 ? 4.215 7.208 -2.386 1.00 97.56 283 ILE A CA 1
ATOM 2211 C C . ILE A 1 283 ? 5.270 6.306 -1.748 1.00 97.56 283 ILE A C 1
ATOM 2213 O O . ILE A 1 283 ? 5.730 5.373 -2.400 1.00 97.56 283 ILE A O 1
ATOM 2217 N N . TYR A 1 284 ? 5.625 6.551 -0.483 1.00 97.31 284 TYR A N 1
ATOM 2218 C CA . TYR A 1 284 ? 6.620 5.769 0.248 1.00 97.31 284 TYR A CA 1
ATOM 2219 C C . TYR A 1 284 ? 6.255 4.279 0.281 1.00 97.31 284 TYR A C 1
ATOM 2221 O O . TYR A 1 284 ? 7.069 3.432 -0.085 1.00 97.31 284 TYR A O 1
ATOM 2229 N N . LEU A 1 285 ? 5.011 3.949 0.639 1.00 96.88 285 LEU A N 1
ATOM 2230 C CA . LEU A 1 285 ? 4.537 2.563 0.651 1.00 96.88 285 LEU A CA 1
ATOM 2231 C C . LEU A 1 285 ? 4.554 1.936 -0.751 1.00 96.88 285 LEU A C 1
ATOM 2233 O O . LEU A 1 285 ? 4.958 0.783 -0.906 1.00 96.88 285 LEU A O 1
ATOM 2237 N N . SER A 1 286 ? 4.197 2.711 -1.780 1.00 98.06 286 SER A N 1
ATOM 2238 C CA . SER A 1 286 ? 4.242 2.269 -3.178 1.00 98.06 286 SER A CA 1
ATOM 2239 C C . SER A 1 286 ? 5.670 1.936 -3.624 1.00 98.06 286 SER A C 1
ATOM 2241 O O . SER A 1 286 ? 5.916 0.856 -4.162 1.00 98.06 286 SER A O 1
ATOM 2243 N N . VAL A 1 287 ? 6.644 2.819 -3.367 1.00 97.81 287 VAL A N 1
ATOM 2244 C CA . VAL A 1 287 ? 8.045 2.568 -3.747 1.00 97.81 287 VAL A CA 1
ATOM 2245 C C . VAL A 1 287 ? 8.671 1.456 -2.912 1.00 97.81 287 VAL A C 1
ATOM 2247 O O . VAL A 1 287 ? 9.450 0.675 -3.448 1.00 97.81 287 VAL A O 1
ATOM 2250 N N . MET A 1 288 ? 8.293 1.301 -1.641 1.00 96.69 288 MET A N 1
ATOM 2251 C CA . MET A 1 288 ? 8.735 0.176 -0.811 1.00 96.69 288 MET A CA 1
ATOM 2252 C C . MET A 1 288 ? 8.211 -1.161 -1.338 1.00 96.69 288 MET A C 1
ATOM 2254 O O . MET A 1 288 ? 8.970 -2.131 -1.439 1.00 96.69 288 MET A O 1
ATOM 2258 N N . TYR A 1 289 ? 6.939 -1.203 -1.743 1.00 97.50 289 TYR A N 1
ATOM 2259 C CA . TYR A 1 289 ? 6.349 -2.375 -2.379 1.00 97.50 289 TYR A CA 1
ATOM 2260 C C . TYR A 1 289 ? 7.092 -2.749 -3.665 1.00 97.50 289 TYR A C 1
ATOM 2262 O O . TYR A 1 289 ? 7.506 -3.899 -3.834 1.00 97.50 289 TYR A O 1
ATOM 2270 N N . LEU A 1 290 ? 7.310 -1.777 -4.555 1.00 97.69 290 LEU A N 1
ATOM 2271 C CA . LEU A 1 290 ? 8.010 -1.997 -5.820 1.00 97.69 290 LEU A CA 1
ATOM 2272 C C . LEU A 1 290 ? 9.470 -2.410 -5.582 1.00 97.69 290 LEU A C 1
ATOM 2274 O O . LEU A 1 290 ? 9.912 -3.419 -6.126 1.00 97.69 290 LEU A O 1
ATOM 2278 N N . LYS A 1 291 ? 10.200 -1.724 -4.696 1.00 96.12 291 LYS A N 1
ATOM 2279 C CA . LYS A 1 291 ? 11.576 -2.069 -4.299 1.00 96.12 291 LYS A CA 1
ATOM 2280 C C . LYS A 1 291 ? 11.710 -3.529 -3.866 1.00 96.12 291 LYS A C 1
ATOM 2282 O O . LYS A 1 291 ? 12.680 -4.189 -4.243 1.00 96.12 291 LYS A O 1
ATOM 2287 N N . LYS A 1 292 ? 10.767 -4.038 -3.064 1.00 93.31 292 LYS A N 1
ATOM 2288 C CA . LYS A 1 292 ? 10.807 -5.422 -2.565 1.00 93.31 292 LYS A CA 1
ATOM 2289 C C . LYS A 1 292 ? 10.483 -6.436 -3.664 1.00 93.31 292 LYS A C 1
ATOM 2291 O O . LYS A 1 292 ? 11.128 -7.478 -3.744 1.00 93.31 292 LYS A O 1
ATOM 2296 N N . ASN A 1 293 ? 9.520 -6.125 -4.529 1.00 92.62 293 ASN A N 1
ATOM 2297 C CA . ASN A 1 293 ? 8.967 -7.094 -5.475 1.00 92.62 293 ASN A CA 1
ATOM 2298 C C . ASN A 1 293 ? 9.643 -7.099 -6.855 1.00 92.62 293 ASN A C 1
ATOM 2300 O O . ASN A 1 293 ? 9.725 -8.157 -7.475 1.00 92.62 293 ASN A O 1
ATOM 2304 N N . LEU A 1 294 ? 10.212 -5.983 -7.322 1.00 93.94 294 LEU A N 1
ATOM 2305 C CA . LEU A 1 294 ? 10.918 -5.932 -8.612 1.00 93.94 294 LEU A CA 1
ATOM 2306 C C . LEU A 1 294 ? 12.173 -6.817 -8.642 1.00 93.94 294 LEU A C 1
ATOM 2308 O O . LEU A 1 294 ? 12.550 -7.326 -9.696 1.00 93.94 294 LEU A O 1
ATOM 2312 N N . LYS A 1 295 ? 12.771 -7.087 -7.477 1.00 89.81 295 LYS A N 1
ATOM 2313 C CA . LYS A 1 295 ? 13.888 -8.033 -7.331 1.00 89.81 295 LYS A CA 1
ATOM 2314 C C . LYS A 1 295 ? 13.503 -9.485 -7.638 1.00 89.81 295 LYS A C 1
ATOM 2316 O O . LYS A 1 295 ? 14.386 -10.308 -7.844 1.00 89.81 295 LYS A O 1
ATOM 2321 N N . CYS A 1 296 ? 12.208 -9.811 -7.688 1.00 83.75 296 CYS A N 1
ATOM 2322 C CA . CYS A 1 296 ? 11.733 -11.175 -7.926 1.00 83.75 296 CYS A CA 1
ATOM 2323 C C . CYS A 1 296 ? 11.832 -11.614 -9.398 1.00 83.75 296 CYS A C 1
ATOM 2325 O O . CYS A 1 296 ? 11.592 -12.783 -9.690 1.00 83.75 296 CYS A O 1
ATOM 2327 N N . GLY A 1 297 ? 12.153 -10.715 -10.334 1.00 81.06 297 GLY A N 1
ATOM 2328 C CA . GLY A 1 297 ? 12.414 -11.099 -11.720 1.00 81.06 297 GLY A CA 1
ATOM 2329 C C . GLY A 1 297 ? 12.129 -10.012 -12.752 1.00 81.06 297 GLY A C 1
ATOM 2330 O O . GLY A 1 297 ? 11.414 -9.041 -12.507 1.00 81.06 297 GLY A O 1
ATOM 2331 N N . PHE A 1 298 ? 12.666 -10.219 -13.954 1.00 81.75 298 PHE A N 1
ATOM 2332 C CA . PHE A 1 298 ? 12.574 -9.276 -15.073 1.00 81.75 298 PHE A CA 1
ATOM 2333 C C . PHE A 1 298 ? 11.134 -9.066 -15.592 1.00 81.75 298 PHE A C 1
ATOM 2335 O O . PHE A 1 298 ? 10.855 -8.031 -16.201 1.00 81.75 298 PHE A O 1
ATOM 2342 N N . THR A 1 299 ? 10.217 -10.015 -15.356 1.00 84.44 299 THR A N 1
ATOM 2343 C CA . THR A 1 299 ? 8.793 -9.896 -15.723 1.00 84.44 299 THR A CA 1
ATOM 2344 C C . THR A 1 299 ? 8.151 -8.699 -15.026 1.00 84.44 299 THR A C 1
ATOM 2346 O O . THR A 1 299 ? 7.586 -7.835 -15.684 1.00 84.44 299 THR A O 1
ATOM 2349 N N . TRP A 1 300 ? 8.342 -8.575 -13.711 1.00 89.38 300 TRP A N 1
ATOM 2350 C CA . TRP A 1 300 ? 7.750 -7.499 -12.908 1.00 89.38 300 TRP A CA 1
ATOM 2351 C C . TRP A 1 300 ? 8.352 -6.134 -13.236 1.00 89.38 300 TRP A C 1
ATOM 2353 O O . TRP A 1 300 ? 7.652 -5.124 -13.249 1.00 89.38 300 TRP A O 1
ATOM 2363 N N . VAL A 1 301 ? 9.646 -6.104 -13.568 1.00 92.75 301 VAL A N 1
ATOM 2364 C CA . VAL A 1 301 ? 10.292 -4.897 -14.099 1.00 92.75 301 VAL A CA 1
ATOM 2365 C C . VAL A 1 301 ? 9.691 -4.494 -15.443 1.00 92.75 301 VAL A C 1
ATOM 2367 O O . VAL A 1 301 ? 9.447 -3.311 -15.670 1.00 92.75 301 VAL A O 1
ATOM 2370 N N . SER A 1 302 ? 9.422 -5.459 -16.324 1.00 87.69 302 SER A N 1
ATOM 2371 C CA . SER A 1 302 ? 8.781 -5.188 -17.613 1.00 87.69 302 SER A CA 1
ATOM 2372 C C . SER A 1 302 ? 7.380 -4.594 -17.426 1.00 87.69 302 SER A C 1
ATOM 2374 O O . SER A 1 302 ? 7.078 -3.579 -18.053 1.00 87.69 302 SER A O 1
ATOM 2376 N N . ASP A 1 303 ? 6.579 -5.150 -16.514 1.00 87.38 303 ASP A N 1
ATOM 2377 C CA . ASP A 1 303 ? 5.238 -4.643 -16.191 1.00 87.38 303 ASP A CA 1
ATOM 2378 C C . ASP A 1 303 ? 5.277 -3.208 -15.642 1.00 87.38 303 ASP A C 1
ATOM 2380 O O . ASP A 1 303 ? 4.519 -2.342 -16.084 1.00 87.38 303 ASP A O 1
ATOM 2384 N N . ALA A 1 304 ? 6.197 -2.924 -14.715 1.00 95.62 304 ALA A N 1
ATOM 2385 C CA . ALA A 1 304 ? 6.373 -1.584 -14.158 1.00 95.62 304 ALA A CA 1
ATOM 2386 C C . ALA A 1 304 ? 6.808 -0.559 -15.224 1.00 95.62 304 ALA A C 1
ATOM 2388 O O . ALA A 1 304 ? 6.311 0.569 -15.258 1.00 95.62 304 ALA A O 1
ATOM 2389 N N . LEU A 1 305 ? 7.707 -0.944 -16.136 1.00 94.25 305 LEU A N 1
ATOM 2390 C CA . LEU A 1 305 ? 8.130 -0.089 -17.250 1.00 94.25 305 LEU A CA 1
ATOM 2391 C C . LEU A 1 305 ? 6.988 0.189 -18.236 1.00 94.25 305 LEU A C 1
ATOM 2393 O O . LEU A 1 305 ? 6.834 1.327 -18.685 1.00 94.25 305 LEU A O 1
ATOM 2397 N N . ASP A 1 306 ? 6.155 -0.810 -18.539 1.00 89.19 306 ASP A N 1
ATOM 2398 C CA . ASP A 1 306 ? 4.967 -0.625 -19.382 1.00 89.19 306 ASP A CA 1
ATOM 2399 C C . ASP A 1 306 ? 3.940 0.320 -18.727 1.00 89.19 306 ASP A C 1
ATOM 2401 O O . ASP A 1 306 ? 3.227 1.040 -19.432 1.00 89.19 306 ASP A O 1
ATOM 2405 N N . LYS A 1 307 ? 3.926 0.400 -17.390 1.00 91.69 307 LYS A N 1
ATOM 2406 C CA . LYS A 1 307 ? 3.118 1.340 -16.591 1.00 91.69 307 LYS A CA 1
ATOM 2407 C C . LYS A 1 307 ? 3.854 2.622 -16.184 1.00 91.69 307 LYS A C 1
ATOM 2409 O O . LYS A 1 307 ? 3.506 3.234 -15.183 1.00 91.69 307 LYS A O 1
ATOM 2414 N N . VAL A 1 308 ? 4.822 3.066 -16.987 1.00 93.00 308 VAL A N 1
ATOM 2415 C CA . VAL A 1 308 ? 5.486 4.384 -16.894 1.00 93.00 308 VAL A CA 1
ATOM 2416 C C . VAL A 1 308 ? 6.207 4.680 -15.569 1.00 93.00 308 VAL A C 1
ATOM 2418 O O . VAL A 1 308 ? 6.349 5.844 -15.195 1.00 93.00 308 VAL A O 1
ATOM 2421 N N . ILE A 1 309 ? 6.750 3.660 -14.889 1.00 96.88 309 ILE A N 1
ATOM 2422 C CA . ILE A 1 309 ? 7.476 3.840 -13.615 1.00 96.88 309 ILE A CA 1
ATOM 2423 C C . ILE A 1 309 ? 8.566 4.924 -13.668 1.00 96.88 309 ILE A C 1
ATOM 2425 O O . ILE A 1 309 ? 8.680 5.711 -12.733 1.00 96.88 309 ILE A O 1
ATOM 2429 N N . LEU A 1 310 ? 9.333 5.024 -14.763 1.00 96.12 310 LEU A N 1
ATOM 2430 C CA . LEU A 1 310 ? 10.402 6.025 -14.881 1.00 96.12 310 LEU A CA 1
ATOM 2431 C C . LEU A 1 310 ? 9.856 7.457 -14.903 1.00 96.12 310 LEU A C 1
ATOM 2433 O O . LEU A 1 310 ? 10.448 8.347 -14.304 1.00 96.12 310 LEU A O 1
ATOM 2437 N N . GLN A 1 311 ? 8.706 7.676 -15.546 1.00 94.56 311 GLN A N 1
ATOM 2438 C CA . GLN A 1 311 ? 8.053 8.983 -15.547 1.00 94.56 311 GLN A CA 1
ATOM 2439 C C . GLN A 1 311 ? 7.530 9.331 -14.149 1.00 94.56 311 GLN A C 1
ATOM 2441 O O . GLN A 1 311 ? 7.687 10.463 -13.697 1.00 94.56 311 GLN A O 1
ATOM 2446 N N . SER A 1 312 ? 6.933 8.359 -13.454 1.00 95.12 312 SER A N 1
ATOM 2447 C CA . SER A 1 312 ? 6.477 8.536 -12.073 1.00 95.12 312 SER A CA 1
ATOM 2448 C C . SER A 1 312 ? 7.640 8.863 -11.131 1.00 95.12 312 SER A C 1
ATOM 2450 O O . SER A 1 312 ? 7.488 9.704 -10.255 1.00 95.12 312 SER A O 1
ATOM 2452 N N . ILE A 1 313 ? 8.815 8.250 -11.325 1.00 95.75 313 ILE A N 1
ATOM 2453 C CA . ILE A 1 313 ? 10.027 8.547 -10.544 1.00 95.75 313 ILE A CA 1
ATOM 2454 C C . ILE A 1 313 ? 10.460 10.004 -10.723 1.00 95.75 313 ILE A C 1
ATOM 2456 O O . ILE A 1 313 ? 10.672 10.690 -9.728 1.00 95.75 313 ILE A O 1
ATOM 2460 N N . VAL A 1 314 ? 10.538 10.497 -11.963 1.00 93.75 314 VAL A N 1
ATOM 2461 C CA . VAL A 1 314 ? 10.915 11.897 -12.229 1.00 93.75 314 VAL A CA 1
ATOM 2462 C C . VAL A 1 314 ? 9.949 12.866 -11.549 1.00 93.75 314 VAL A C 1
ATOM 2464 O O . VAL A 1 314 ? 10.367 13.805 -10.874 1.00 93.75 314 VAL A O 1
ATOM 2467 N N . LYS A 1 315 ? 8.647 12.583 -11.629 1.00 93.44 315 LYS A N 1
ATOM 2468 C CA . LYS A 1 315 ? 7.611 13.418 -11.010 1.00 93.44 315 LYS A CA 1
ATOM 2469 C C . LYS A 1 315 ? 7.518 13.277 -9.486 1.00 93.44 315 LYS A C 1
ATOM 2471 O O . LYS A 1 315 ? 6.805 14.052 -8.854 1.00 93.44 315 LYS A O 1
ATOM 2476 N N . ALA A 1 316 ? 8.222 12.322 -8.879 1.00 94.69 316 ALA A N 1
ATOM 2477 C CA . ALA A 1 316 ? 8.238 12.126 -7.431 1.00 94.69 316 ALA A CA 1
ATOM 2478 C C . ALA A 1 316 ? 9.242 13.038 -6.694 1.00 94.69 316 ALA A C 1
ATOM 2480 O O . ALA A 1 316 ? 9.286 13.011 -5.463 1.00 94.69 316 ALA A O 1
ATOM 2481 N N . GLN A 1 317 ? 10.006 13.875 -7.411 1.00 92.38 317 GLN A N 1
ATOM 2482 C CA . GLN A 1 317 ? 10.988 14.806 -6.836 1.00 92.38 317 GLN A CA 1
ATOM 2483 C C . GLN A 1 317 ? 10.457 15.657 -5.658 1.00 92.38 317 GLN A C 1
ATOM 2485 O O . GLN A 1 317 ? 11.174 15.773 -4.662 1.00 92.38 317 GLN A O 1
ATOM 2490 N N . PRO A 1 318 ? 9.225 16.209 -5.677 1.00 93.75 318 PRO A N 1
ATOM 2491 C CA . PRO A 1 318 ? 8.713 16.995 -4.550 1.00 93.75 318 PRO A CA 1
ATOM 2492 C C . PRO A 1 318 ? 8.625 16.209 -3.234 1.00 93.75 318 PRO A C 1
ATOM 2494 O O . PRO A 1 318 ? 8.831 16.779 -2.167 1.00 93.75 318 PRO A O 1
ATOM 2497 N N . TYR A 1 319 ? 8.385 14.894 -3.291 1.00 95.56 319 TYR A N 1
ATOM 2498 C CA . TYR A 1 319 ? 8.363 14.042 -2.097 1.00 95.56 319 TYR A CA 1
ATOM 2499 C C . TYR A 1 319 ? 9.763 13.823 -1.515 1.00 95.56 319 TYR A C 1
ATOM 2501 O O . TYR A 1 319 ? 9.912 13.718 -0.302 1.00 95.56 319 TYR A O 1
ATOM 2509 N N . ILE A 1 320 ? 10.796 13.800 -2.362 1.00 93.94 320 ILE A N 1
ATOM 2510 C CA . ILE A 1 320 ? 12.198 13.734 -1.922 1.00 93.94 320 ILE A CA 1
ATOM 2511 C C . ILE A 1 320 ? 12.592 15.042 -1.229 1.00 93.94 320 ILE A C 1
ATOM 2513 O O . ILE A 1 320 ? 13.227 15.027 -0.177 1.00 93.94 320 ILE A O 1
ATOM 2517 N N . VAL A 1 321 ? 12.185 16.181 -1.795 1.00 92.81 321 VAL A N 1
ATOM 2518 C CA . VAL A 1 321 ? 12.402 17.497 -1.176 1.00 92.81 321 VAL A CA 1
ATOM 2519 C C . VAL A 1 321 ? 11.701 17.572 0.180 1.00 92.81 321 VAL A C 1
ATOM 2521 O O . VAL A 1 321 ? 12.323 17.985 1.156 1.00 92.81 321 VAL A O 1
ATOM 2524 N N . TYR A 1 322 ? 10.453 17.101 0.260 1.00 93.94 322 TYR A N 1
ATOM 2525 C CA . TYR A 1 322 ? 9.712 17.011 1.516 1.00 93.94 322 TYR A CA 1
ATOM 2526 C C . TYR A 1 322 ? 10.443 16.156 2.563 1.00 93.94 322 TYR A C 1
ATOM 2528 O O . TYR A 1 322 ? 10.582 16.592 3.705 1.00 93.94 322 TYR A O 1
ATOM 2536 N N . ASP A 1 323 ? 10.956 14.977 2.189 1.00 94.31 323 ASP A N 1
ATOM 2537 C CA . ASP A 1 323 ? 11.699 14.098 3.104 1.00 94.31 323 ASP A CA 1
ATOM 2538 C C . ASP A 1 323 ? 12.928 14.792 3.703 1.00 94.31 323 ASP A C 1
ATOM 2540 O O . ASP A 1 323 ? 13.157 14.709 4.911 1.00 94.31 323 ASP A O 1
ATOM 2544 N N . ARG A 1 324 ? 13.687 15.519 2.872 1.00 90.88 324 ARG A N 1
ATOM 2545 C CA . ARG A 1 324 ? 14.874 16.274 3.303 1.00 90.88 324 ARG A CA 1
ATOM 2546 C C . ARG A 1 324 ? 14.512 17.445 4.217 1.00 90.88 324 ARG A C 1
ATOM 2548 O O . ARG A 1 324 ? 15.200 17.676 5.203 1.00 90.88 324 ARG A O 1
ATOM 2555 N N . GLN A 1 325 ? 13.435 18.169 3.909 1.00 93.25 325 GLN A N 1
ATOM 2556 C CA . GLN A 1 325 ? 12.965 19.304 4.714 1.00 93.25 325 GLN A CA 1
ATOM 2557 C C . GLN A 1 325 ? 12.437 18.886 6.092 1.00 93.25 325 GLN A C 1
ATOM 2559 O O . GLN A 1 325 ? 12.511 19.672 7.031 1.00 93.25 325 GLN A O 1
ATOM 2564 N N . ASN A 1 326 ? 11.917 17.663 6.216 1.00 92.38 326 ASN A N 1
ATOM 2565 C CA . ASN A 1 326 ? 11.338 17.138 7.456 1.00 92.38 326 ASN A CA 1
ATOM 2566 C C . ASN A 1 326 ? 12.264 16.148 8.185 1.00 92.38 326 ASN A C 1
ATOM 2568 O O . ASN A 1 326 ? 11.811 15.456 9.094 1.00 92.38 326 ASN A O 1
ATOM 2572 N N . SER A 1 327 ? 13.542 16.060 7.793 1.00 91.25 327 SER A N 1
ATOM 2573 C CA . SER A 1 327 ? 14.553 15.200 8.429 1.00 91.25 327 SER A CA 1
ATOM 2574 C C . SER A 1 327 ? 14.103 13.743 8.608 1.00 91.25 327 SER A C 1
ATOM 2576 O O . SER A 1 327 ? 14.345 13.125 9.646 1.00 91.25 327 SER A O 1
ATOM 2578 N N . ILE A 1 328 ? 13.420 13.186 7.602 1.00 89.69 328 ILE A N 1
ATOM 2579 C CA . ILE A 1 328 ? 12.955 11.795 7.650 1.00 89.69 328 ILE A CA 1
ATOM 2580 C C . ILE A 1 328 ? 14.173 10.853 7.696 1.00 89.69 328 ILE A C 1
ATOM 2582 O O . ILE A 1 328 ? 15.088 11.029 6.887 1.00 89.69 328 ILE A O 1
ATOM 2586 N N . PRO A 1 329 ? 14.205 9.831 8.578 1.00 87.56 329 PRO A N 1
ATOM 2587 C CA . PRO A 1 329 ? 15.355 8.936 8.658 1.00 87.56 329 PRO A CA 1
ATOM 2588 C C . PRO A 1 329 ? 15.562 8.172 7.347 1.00 87.56 329 PRO A C 1
ATOM 2590 O O . PRO A 1 329 ? 14.597 7.724 6.726 1.00 87.56 329 PRO A O 1
ATOM 2593 N N . GLU A 1 330 ? 16.823 7.976 6.957 1.00 82.75 330 GLU A N 1
ATOM 2594 C CA . GLU A 1 330 ? 17.227 7.495 5.626 1.00 82.75 330 GLU A CA 1
ATOM 2595 C C . GLU A 1 330 ? 16.504 6.208 5.188 1.00 82.75 330 GLU A C 1
ATOM 2597 O O . GLU A 1 330 ? 16.004 6.120 4.061 1.00 82.75 330 GLU A O 1
ATOM 2602 N N . ASN A 1 331 ? 16.344 5.256 6.114 1.00 81.00 331 ASN A N 1
ATOM 2603 C CA . ASN A 1 331 ? 15.666 3.973 5.894 1.00 81.00 331 ASN A CA 1
ATOM 2604 C C . ASN A 1 331 ? 14.188 4.103 5.490 1.00 81.00 331 ASN A C 1
ATOM 2606 O O . ASN A 1 331 ? 13.627 3.176 4.905 1.00 81.00 331 ASN A O 1
ATOM 2610 N N . PHE A 1 332 ? 13.568 5.244 5.786 1.00 86.38 332 PHE A N 1
ATOM 2611 C CA . PHE A 1 332 ? 12.162 5.534 5.522 1.00 86.38 332 PHE A CA 1
ATOM 2612 C C . PHE A 1 332 ? 11.970 6.578 4.419 1.00 86.38 332 PHE A C 1
ATOM 2614 O O . PHE A 1 332 ? 10.855 7.076 4.248 1.00 86.38 332 PHE A O 1
ATOM 2621 N N . THR A 1 333 ? 13.022 6.930 3.671 1.00 94.19 333 THR A N 1
ATOM 2622 C CA . THR A 1 333 ? 12.932 7.928 2.596 1.00 94.19 333 THR A CA 1
ATOM 2623 C C . THR A 1 333 ? 12.426 7.337 1.279 1.00 94.19 333 THR A C 1
ATOM 2625 O O . THR A 1 333 ? 12.660 6.171 0.931 1.00 94.19 333 THR A O 1
ATOM 2628 N N . VAL A 1 334 ? 11.735 8.173 0.503 1.00 95.75 334 VAL A N 1
ATOM 2629 C CA . VAL A 1 334 ? 11.330 7.867 -0.876 1.00 95.75 334 VAL A CA 1
ATOM 2630 C C . VAL A 1 334 ? 12.566 7.744 -1.776 1.00 95.75 334 VAL A C 1
ATOM 2632 O O . VAL A 1 334 ? 12.636 6.832 -2.602 1.00 95.75 334 VAL A O 1
ATOM 2635 N N . GLU A 1 335 ? 13.565 8.608 -1.570 1.00 95.69 335 GLU A N 1
ATOM 2636 C CA . GLU A 1 335 ? 14.830 8.640 -2.316 1.00 95.69 335 GLU A CA 1
ATOM 2637 C C . GLU A 1 335 ? 15.579 7.305 -2.257 1.00 95.69 335 GLU A C 1
ATOM 2639 O O . GLU A 1 335 ? 15.837 6.710 -3.307 1.00 95.69 335 GLU A O 1
ATOM 2644 N N . ALA A 1 336 ? 15.840 6.774 -1.056 1.00 95.25 336 ALA A N 1
ATOM 2645 C CA . ALA A 1 336 ? 16.550 5.504 -0.900 1.00 95.25 336 ALA A CA 1
ATOM 2646 C C . ALA A 1 336 ? 15.827 4.345 -1.608 1.00 95.25 336 ALA A C 1
ATOM 2648 O O . ALA A 1 336 ? 16.452 3.426 -2.143 1.00 95.25 336 ALA A O 1
ATOM 2649 N N . SER A 1 337 ? 14.493 4.378 -1.644 1.00 96.56 337 SER A N 1
ATOM 2650 C CA . SER A 1 337 ? 13.706 3.344 -2.318 1.00 96.56 337 SER A CA 1
ATOM 2651 C C . SER A 1 337 ? 13.744 3.462 -3.839 1.00 96.56 337 SER A C 1
ATOM 2653 O O . SER A 1 337 ? 13.882 2.448 -4.525 1.00 96.56 337 SER A O 1
ATOM 2655 N N . ILE A 1 338 ? 13.677 4.687 -4.365 1.00 97.44 338 ILE A N 1
ATOM 2656 C CA . ILE A 1 338 ? 13.783 4.966 -5.801 1.00 97.44 338 ILE A CA 1
ATOM 2657 C C . ILE A 1 338 ? 15.159 4.572 -6.342 1.00 97.44 338 ILE A C 1
ATOM 2659 O O . ILE A 1 338 ? 15.221 3.938 -7.395 1.00 97.44 338 ILE A O 1
ATOM 2663 N N . VAL A 1 339 ? 16.244 4.881 -5.623 1.00 97.38 339 VAL A N 1
ATOM 2664 C CA . VAL A 1 339 ? 17.609 4.493 -6.027 1.00 97.38 339 VAL A CA 1
ATOM 2665 C C . VAL A 1 339 ? 17.694 2.980 -6.236 1.00 97.38 339 VAL A C 1
ATOM 2667 O O . VAL A 1 339 ? 18.089 2.525 -7.308 1.00 97.38 339 VAL A O 1
ATOM 2670 N N . VAL A 1 340 ? 17.201 2.190 -5.276 1.00 97.38 340 VAL A N 1
ATOM 2671 C CA . VAL A 1 340 ? 17.207 0.722 -5.385 1.00 97.38 340 VAL A CA 1
ATOM 2672 C C . VAL A 1 340 ? 16.356 0.227 -6.558 1.00 97.38 340 VAL A C 1
ATOM 2674 O O . VAL A 1 340 ? 16.726 -0.754 -7.206 1.00 97.38 340 VAL A O 1
ATOM 2677 N N . ILE A 1 341 ? 15.226 0.875 -6.856 1.00 98.25 341 ILE A N 1
ATOM 2678 C CA . ILE A 1 341 ? 14.403 0.540 -8.027 1.00 98.25 341 ILE A CA 1
ATOM 2679 C C . ILE A 1 341 ? 15.188 0.794 -9.320 1.00 98.25 341 ILE A C 1
ATOM 2681 O O . ILE A 1 341 ? 15.256 -0.098 -10.165 1.00 98.25 341 ILE A O 1
ATOM 2685 N N . LEU A 1 342 ? 15.805 1.969 -9.471 1.00 98.31 342 LEU A N 1
ATOM 2686 C CA . LEU A 1 342 ? 16.588 2.326 -10.659 1.00 98.31 342 LEU A CA 1
ATOM 2687 C C . LEU A 1 342 ? 17.785 1.388 -10.852 1.00 98.31 342 LEU A C 1
ATOM 2689 O O . LEU A 1 342 ? 17.994 0.885 -11.957 1.00 98.31 342 LEU A O 1
ATOM 2693 N N . ASP A 1 343 ? 18.516 1.073 -9.783 1.00 98.25 343 ASP A N 1
ATOM 2694 C CA . ASP A 1 343 ? 19.631 0.124 -9.836 1.00 98.25 343 ASP A CA 1
ATOM 2695 C C . ASP A 1 343 ? 19.140 -1.300 -10.179 1.00 98.25 343 ASP A C 1
ATOM 2697 O O . ASP A 1 343 ? 19.781 -2.011 -10.953 1.00 98.25 343 ASP A O 1
ATOM 2701 N N . THR A 1 344 ? 17.956 -1.707 -9.699 1.00 98.19 344 THR A N 1
ATOM 2702 C CA . THR A 1 344 ? 17.338 -3.000 -10.057 1.00 98.19 344 THR A CA 1
ATOM 2703 C C . THR A 1 344 ? 16.974 -3.058 -1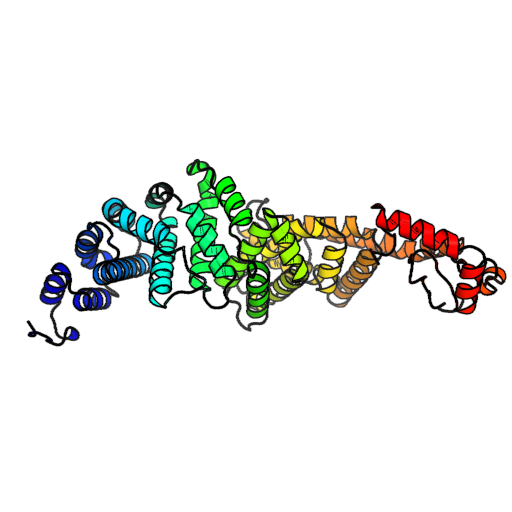1.544 1.00 98.19 344 THR A C 1
ATOM 2705 O O . THR A 1 344 ? 17.251 -4.058 -12.208 1.00 98.19 344 THR A O 1
ATOM 2708 N N . ILE A 1 345 ? 16.391 -1.987 -12.096 1.00 98.19 345 ILE A N 1
ATOM 2709 C CA . ILE A 1 345 ? 16.100 -1.889 -13.535 1.00 98.19 345 ILE A CA 1
ATOM 2710 C C . ILE A 1 345 ? 17.407 -1.930 -14.335 1.00 98.19 345 ILE A C 1
ATOM 2712 O O . ILE A 1 345 ? 17.485 -2.647 -15.329 1.00 98.19 345 ILE A O 1
ATOM 2716 N N . THR A 1 346 ? 18.439 -1.218 -13.880 1.00 98.00 346 THR A N 1
ATOM 2717 C CA . THR A 1 346 ? 19.769 -1.177 -14.511 1.00 98.00 346 THR A CA 1
ATOM 2718 C C . THR A 1 346 ? 20.398 -2.566 -14.578 1.00 98.00 346 THR A C 1
ATOM 2720 O O . THR A 1 346 ? 20.852 -2.994 -15.640 1.00 98.00 346 THR A O 1
ATOM 2723 N N . LEU A 1 347 ? 20.371 -3.305 -13.465 1.00 96.38 347 LEU A N 1
ATOM 2724 C CA . LEU A 1 347 ? 20.876 -4.674 -13.386 1.00 96.38 347 LEU A CA 1
ATOM 2725 C C . LEU A 1 347 ? 20.121 -5.608 -14.342 1.00 96.38 347 LEU A C 1
ATOM 2727 O O . LEU A 1 347 ? 20.727 -6.421 -15.038 1.00 96.38 347 LEU A O 1
ATOM 2731 N N . LEU A 1 348 ? 18.795 -5.473 -14.404 1.00 93.19 348 LEU A N 1
ATOM 2732 C CA . LEU A 1 348 ? 17.929 -6.318 -15.226 1.00 93.19 348 LEU A CA 1
ATOM 2733 C C . LEU A 1 348 ? 17.813 -5.841 -16.684 1.00 93.19 348 LEU A C 1
ATOM 2735 O O . LEU A 1 348 ? 17.232 -6.547 -17.507 1.00 93.19 348 LEU A O 1
ATOM 2739 N N . ALA A 1 349 ? 18.420 -4.711 -17.059 1.00 93.56 349 ALA A N 1
ATOM 2740 C CA . ALA A 1 349 ? 18.447 -4.220 -18.438 1.00 93.56 349 ALA A CA 1
ATOM 2741 C C . ALA A 1 349 ? 19.210 -5.150 -19.398 1.00 93.56 349 ALA A C 1
ATOM 2743 O O . ALA A 1 349 ? 19.076 -5.019 -20.609 1.00 93.56 349 ALA A O 1
ATOM 2744 N N . VAL A 1 350 ? 19.963 -6.129 -18.888 1.00 87.75 350 VAL A N 1
ATOM 2745 C CA . VAL A 1 350 ? 20.564 -7.199 -19.705 1.00 87.75 350 VAL A CA 1
ATOM 2746 C C . VAL A 1 350 ? 19.512 -8.090 -20.378 1.00 87.75 350 VAL A C 1
ATOM 2748 O O . VAL A 1 350 ? 19.767 -8.663 -21.438 1.00 87.75 350 VAL A O 1
ATOM 2751 N N . TYR A 1 351 ? 18.310 -8.194 -19.802 1.00 83.94 351 TYR A N 1
ATOM 2752 C CA . TYR A 1 351 ? 17.208 -8.941 -20.398 1.00 83.94 351 TYR A CA 1
ATOM 2753 C C . TYR A 1 351 ? 16.576 -8.132 -21.526 1.00 83.94 351 TYR A C 1
ATOM 2755 O O . TYR A 1 351 ? 16.179 -6.982 -21.348 1.00 83.94 351 TYR A O 1
ATOM 2763 N N . ARG A 1 352 ? 16.399 -8.759 -22.695 1.00 83.69 352 ARG A N 1
ATOM 2764 C CA . ARG A 1 352 ? 15.845 -8.099 -23.888 1.00 83.69 352 ARG A CA 1
ATOM 2765 C C . ARG A 1 352 ? 14.497 -7.420 -23.618 1.00 83.69 352 ARG A C 1
ATOM 2767 O O . ARG A 1 352 ? 14.280 -6.307 -24.098 1.00 83.69 352 ARG A O 1
ATOM 2774 N N . SER A 1 353 ? 13.605 -8.092 -22.894 1.00 81.62 353 SER A N 1
ATOM 2775 C CA . SER A 1 353 ? 12.264 -7.610 -22.542 1.00 81.62 353 SER A CA 1
ATOM 2776 C C . SER A 1 353 ? 12.304 -6.331 -21.703 1.00 81.62 353 SER A C 1
ATOM 2778 O O . SER A 1 353 ? 11.508 -5.424 -21.958 1.00 81.62 353 SER A O 1
ATOM 2780 N N . VAL A 1 354 ? 13.265 -6.233 -20.781 1.00 89.56 354 VAL A N 1
ATOM 2781 C CA . VAL A 1 354 ? 13.516 -5.050 -19.950 1.00 89.56 354 VAL A CA 1
ATOM 2782 C C . VAL A 1 354 ? 14.211 -3.967 -20.763 1.00 89.56 354 VAL A C 1
ATOM 2784 O O . VAL A 1 354 ? 13.714 -2.847 -20.798 1.00 89.56 354 VAL A O 1
ATOM 2787 N N . LEU A 1 355 ? 15.283 -4.292 -21.495 1.00 93.25 355 LEU A N 1
ATOM 2788 C CA . LEU A 1 355 ? 16.051 -3.335 -22.300 1.00 93.25 355 LEU A CA 1
ATOM 2789 C C . LEU A 1 355 ? 15.162 -2.522 -23.246 1.00 93.25 355 LEU A C 1
ATOM 2791 O O . LEU A 1 355 ? 15.235 -1.297 -23.283 1.00 93.25 355 LEU A O 1
ATOM 2795 N N . HIS A 1 356 ? 14.295 -3.204 -24.003 1.00 89.19 356 HIS A N 1
ATOM 2796 C CA . HIS A 1 356 ? 13.422 -2.543 -24.976 1.00 89.19 356 HIS A CA 1
ATOM 2797 C C . HIS A 1 356 ? 12.437 -1.583 -24.308 1.00 89.19 356 HIS A C 1
ATOM 2799 O O . HIS A 1 356 ? 12.164 -0.507 -24.846 1.00 89.19 356 HIS A O 1
ATOM 2805 N N . ARG A 1 357 ? 11.900 -1.964 -23.147 1.00 92.44 357 ARG A N 1
ATOM 2806 C CA . ARG A 1 357 ? 10.943 -1.148 -22.397 1.00 92.44 357 ARG A CA 1
ATOM 2807 C C . ARG A 1 357 ? 11.625 0.004 -21.675 1.00 92.44 357 ARG A C 1
ATOM 2809 O O . ARG A 1 357 ? 11.115 1.116 -21.735 1.00 92.44 357 ARG A O 1
ATOM 2816 N N . ALA A 1 358 ? 12.789 -0.235 -21.079 1.00 95.44 358 ALA A N 1
ATOM 2817 C CA . ALA A 1 358 ? 13.597 0.779 -20.416 1.00 95.44 358 ALA A CA 1
ATOM 2818 C C . ALA A 1 358 ? 14.032 1.855 -21.414 1.00 95.44 358 ALA A C 1
ATOM 2820 O O . ALA A 1 358 ? 13.729 3.024 -21.201 1.00 95.44 358 ALA A O 1
ATOM 2821 N N . HIS A 1 359 ? 14.606 1.462 -22.557 1.00 94.94 359 HIS A N 1
ATOM 2822 C CA . HIS A 1 359 ? 14.989 2.398 -23.617 1.00 94.94 359 HIS A CA 1
ATOM 2823 C C . HIS A 1 359 ? 13.785 3.210 -24.117 1.00 94.94 359 HIS A C 1
ATOM 2825 O O . HIS A 1 359 ? 13.828 4.436 -24.177 1.00 94.94 359 HIS A O 1
ATOM 2831 N N . ARG A 1 360 ? 12.656 2.549 -24.416 1.00 93.25 360 ARG A N 1
ATOM 2832 C CA . ARG A 1 360 ? 11.420 3.246 -24.811 1.00 93.25 360 ARG A CA 1
ATOM 2833 C C . ARG A 1 360 ? 10.947 4.228 -23.734 1.00 93.25 360 ARG A C 1
ATOM 2835 O O . ARG A 1 360 ? 10.514 5.326 -24.070 1.00 93.25 360 ARG A O 1
ATOM 2842 N N . SER A 1 361 ? 10.974 3.824 -22.468 1.00 94.56 361 SER A N 1
ATOM 2843 C CA . SER A 1 361 ? 10.503 4.646 -21.356 1.00 94.56 361 SER A CA 1
ATOM 2844 C C . SER A 1 361 ? 11.418 5.845 -21.105 1.00 94.56 361 SER A C 1
ATOM 2846 O O . SER A 1 361 ? 10.896 6.927 -20.863 1.00 94.56 361 SER A O 1
ATOM 2848 N N . LEU A 1 362 ? 12.741 5.688 -21.213 1.00 94.62 362 LEU A N 1
ATOM 2849 C CA . LEU A 1 362 ? 13.705 6.791 -21.124 1.00 94.62 362 LEU A CA 1
ATOM 2850 C C . LEU A 1 362 ? 13.443 7.831 -22.217 1.00 94.62 362 LEU A C 1
ATOM 2852 O O . LEU A 1 362 ? 13.218 8.995 -21.908 1.00 94.62 362 LEU A O 1
ATOM 2856 N N . ARG A 1 363 ? 13.319 7.392 -23.478 1.00 91.25 363 ARG A N 1
ATOM 2857 C CA . ARG A 1 363 ? 13.009 8.279 -24.614 1.00 91.25 363 ARG A CA 1
ATOM 2858 C C . ARG A 1 363 ? 11.702 9.051 -24.442 1.00 91.25 363 ARG A C 1
ATOM 2860 O O . ARG A 1 363 ? 11.597 10.183 -24.896 1.00 91.25 363 ARG A O 1
ATOM 2867 N N . ARG A 1 364 ? 10.690 8.446 -23.809 1.00 89.81 364 ARG A N 1
ATOM 2868 C CA . ARG A 1 364 ? 9.422 9.132 -23.505 1.00 89.81 364 ARG A CA 1
ATOM 2869 C C . ARG A 1 364 ? 9.592 10.226 -22.460 1.00 89.81 364 ARG A C 1
ATOM 2871 O O . ARG A 1 364 ? 8.931 11.246 -22.577 1.00 89.81 364 ARG A O 1
ATOM 2878 N N . VAL A 1 365 ? 10.423 10.003 -21.445 1.00 91.31 365 VAL A N 1
ATOM 2879 C CA . VAL A 1 365 ? 10.702 11.016 -20.418 1.00 91.31 365 VAL A CA 1
ATOM 2880 C C . VAL A 1 365 ? 11.476 12.181 -21.032 1.00 91.31 365 VAL A C 1
ATOM 2882 O O . VAL A 1 365 ? 11.054 13.319 -20.879 1.00 91.31 365 VAL A O 1
ATOM 2885 N N . GLU A 1 366 ? 12.518 11.889 -21.810 1.00 87.50 366 GLU A N 1
ATOM 2886 C CA . GLU A 1 366 ? 13.328 12.901 -22.511 1.00 87.50 366 GLU A CA 1
ATOM 2887 C C . GLU A 1 366 ? 12.522 13.733 -23.514 1.00 87.50 366 GLU A C 1
ATOM 2889 O O . GLU A 1 366 ? 12.823 14.894 -23.741 1.00 87.50 366 GLU A O 1
ATOM 2894 N N . ALA A 1 367 ? 11.480 13.157 -24.120 1.00 84.06 367 ALA A N 1
ATOM 2895 C CA . ALA A 1 367 ? 10.605 13.891 -25.031 1.00 84.06 367 ALA A CA 1
ATOM 2896 C C . ALA A 1 367 ? 9.658 14.877 -24.320 1.00 84.06 367 ALA A C 1
ATOM 2898 O O . ALA A 1 367 ? 9.054 15.715 -24.983 1.00 84.06 367 ALA A O 1
ATOM 2899 N N . ILE A 1 368 ? 9.464 14.734 -23.005 1.00 78.38 368 ILE A N 1
ATOM 2900 C CA . ILE A 1 368 ? 8.572 15.585 -22.201 1.00 78.38 368 ILE A CA 1
ATOM 2901 C C . ILE A 1 368 ? 9.382 16.633 -21.430 1.00 78.38 368 ILE A C 1
ATOM 2903 O O . ILE A 1 368 ? 8.907 17.749 -21.241 1.00 78.38 368 ILE A O 1
ATOM 2907 N N . GLU A 1 369 ? 10.592 16.282 -20.997 1.00 68.88 369 GLU A N 1
ATOM 2908 C CA . GLU A 1 369 ? 11.512 17.155 -20.271 1.00 68.88 369 GLU A CA 1
ATOM 2909 C C . GLU A 1 369 ? 12.922 16.992 -20.862 1.00 68.88 369 GLU A C 1
ATOM 2911 O O . GLU A 1 369 ? 13.506 15.912 -20.749 1.00 68.88 369 GLU A O 1
ATOM 2916 N N . ASP A 1 370 ? 13.481 18.062 -21.453 1.00 57.38 370 ASP A N 1
ATOM 2917 C CA . ASP A 1 370 ? 14.831 18.071 -22.061 1.00 57.38 370 ASP A CA 1
ATOM 2918 C C . ASP A 1 370 ? 15.913 17.563 -21.089 1.00 57.38 370 ASP A C 1
ATOM 2920 O O . ASP A 1 370 ? 16.887 16.918 -21.488 1.00 57.38 370 ASP A O 1
ATOM 2924 N N . ALA A 1 371 ? 15.718 17.808 -19.790 1.00 61.22 371 ALA A N 1
ATOM 2925 C CA . ALA A 1 371 ? 16.445 17.158 -18.714 1.00 61.22 371 ALA A CA 1
ATOM 2926 C C . ALA A 1 371 ? 15.527 17.001 -17.489 1.00 61.22 371 ALA A C 1
ATOM 2928 O O . ALA A 1 371 ? 14.993 18.003 -17.006 1.00 61.22 371 ALA A O 1
ATOM 2929 N N . PRO A 1 372 ? 15.360 15.784 -16.940 1.00 74.62 372 PRO A N 1
ATOM 2930 C CA . PRO A 1 372 ? 14.568 15.606 -15.733 1.00 74.62 372 PRO A CA 1
ATOM 2931 C C . PRO A 1 372 ? 15.242 16.337 -14.561 1.00 74.62 372 PRO A C 1
ATOM 2933 O O . PRO A 1 372 ? 16.451 16.198 -14.354 1.00 74.62 372 PRO A O 1
ATOM 2936 N N . ASN A 1 373 ? 14.471 17.104 -13.779 1.00 78.62 373 ASN A N 1
ATOM 2937 C CA . ASN A 1 373 ? 14.952 17.883 -12.620 1.00 78.62 373 ASN A CA 1
ATOM 2938 C C . ASN A 1 373 ? 15.259 16.990 -11.395 1.00 78.62 373 ASN A C 1
ATOM 2940 O O . ASN A 1 373 ? 14.798 17.226 -10.278 1.00 78.62 373 ASN A O 1
ATOM 2944 N N . LEU A 1 374 ? 16.007 15.914 -11.623 1.00 87.75 374 LEU A N 1
ATOM 2945 C CA . LEU A 1 374 ? 16.469 14.992 -10.596 1.00 87.75 374 LEU A CA 1
ATOM 2946 C C . LEU A 1 374 ? 17.703 15.562 -9.900 1.00 87.75 374 LEU A C 1
ATOM 2948 O O . LEU A 1 374 ? 18.579 16.157 -10.533 1.00 87.75 374 LEU A O 1
ATOM 2952 N N . GLN A 1 375 ? 17.804 15.334 -8.592 1.00 88.75 375 GLN A N 1
ATOM 2953 C CA . GLN A 1 375 ? 18.911 15.822 -7.768 1.00 88.75 375 GLN A CA 1
ATOM 2954 C C . GLN A 1 375 ? 19.410 14.746 -6.804 1.00 88.75 375 GLN A C 1
ATOM 2956 O O . GLN A 1 375 ? 18.641 13.891 -6.370 1.00 88.75 375 GLN A O 1
ATOM 2961 N N . GLY A 1 376 ? 20.682 14.841 -6.410 1.00 90.75 376 GLY A N 1
ATOM 2962 C CA . GLY A 1 376 ? 21.296 13.932 -5.439 1.00 90.75 376 GLY A CA 1
ATOM 2963 C C . GLY A 1 376 ? 21.380 12.478 -5.933 1.00 90.75 376 GLY A C 1
ATOM 2964 O O . GLY A 1 376 ? 21.419 12.252 -7.145 1.00 90.75 376 GLY A O 1
ATOM 2965 N N . PRO A 1 377 ? 21.371 11.493 -5.017 1.00 94.50 377 PRO A N 1
ATOM 2966 C CA . PRO A 1 377 ? 21.512 10.069 -5.335 1.00 94.50 377 PRO A CA 1
ATOM 2967 C C . PRO A 1 377 ? 20.581 9.538 -6.434 1.00 94.50 377 PRO A C 1
ATOM 2969 O O . PRO A 1 377 ? 20.979 8.674 -7.220 1.00 94.50 377 PRO A O 1
ATOM 2972 N N . VAL A 1 378 ? 19.348 10.055 -6.532 1.00 95.25 378 VAL A N 1
ATOM 2973 C CA . VAL A 1 378 ? 18.413 9.653 -7.600 1.00 95.25 378 VAL A CA 1
ATOM 2974 C C . VAL A 1 378 ? 18.924 10.058 -8.982 1.00 95.25 378 VAL A C 1
ATOM 2976 O O . VAL A 1 378 ? 18.786 9.282 -9.929 1.00 95.25 378 VAL A O 1
ATOM 2979 N N . LYS A 1 379 ? 19.546 11.237 -9.112 1.00 94.88 379 LYS A N 1
ATOM 2980 C CA . LYS A 1 379 ? 20.151 11.689 -10.373 1.00 94.88 379 LYS A CA 1
ATOM 2981 C C . LYS A 1 379 ? 21.279 10.753 -10.796 1.00 94.88 379 LYS A C 1
ATOM 2983 O O . LYS A 1 379 ? 21.335 10.357 -11.958 1.00 94.88 379 LYS A O 1
ATOM 2988 N N . ASP A 1 380 ? 22.129 10.352 -9.858 1.00 95.88 380 ASP A N 1
ATOM 2989 C CA . ASP A 1 380 ? 23.254 9.461 -10.148 1.00 95.88 380 ASP A CA 1
ATOM 2990 C C . ASP A 1 380 ? 22.762 8.076 -10.589 1.00 95.88 380 ASP A C 1
ATOM 2992 O O . ASP A 1 380 ? 23.241 7.528 -11.583 1.00 95.88 380 ASP A O 1
ATOM 2996 N N . ALA A 1 381 ? 21.754 7.528 -9.902 1.00 97.25 381 ALA A N 1
ATOM 2997 C CA . ALA A 1 381 ? 21.119 6.265 -10.283 1.00 97.25 381 ALA A CA 1
ATOM 2998 C C . ALA A 1 381 ? 20.433 6.343 -11.657 1.00 97.25 381 ALA A C 1
ATOM 3000 O O . ALA A 1 381 ? 20.519 5.408 -12.455 1.00 97.25 381 ALA A O 1
ATOM 3001 N N . TRP A 1 382 ? 19.795 7.473 -11.965 1.00 96.81 382 TRP A N 1
ATOM 3002 C CA . TRP A 1 382 ? 19.191 7.725 -13.272 1.00 96.81 382 TRP A CA 1
ATOM 3003 C C . TRP A 1 382 ? 20.231 7.753 -14.396 1.00 96.81 382 TRP A C 1
ATOM 3005 O O . TRP A 1 382 ? 20.030 7.127 -15.437 1.00 96.81 382 TRP A O 1
ATOM 3015 N N . LEU A 1 383 ? 21.356 8.444 -14.187 1.00 95.69 383 LEU A N 1
ATOM 3016 C CA . LEU A 1 383 ? 22.438 8.516 -15.169 1.00 95.69 383 LEU A CA 1
ATOM 3017 C C . LEU A 1 383 ? 23.062 7.139 -15.421 1.00 95.69 383 LEU A C 1
ATOM 3019 O O . LEU A 1 383 ? 23.235 6.773 -16.582 1.00 95.69 383 LEU A O 1
ATOM 3023 N N . ARG A 1 384 ? 23.293 6.336 -14.370 1.00 97.19 384 ARG A N 1
ATOM 3024 C CA . ARG A 1 384 ? 23.760 4.944 -14.513 1.00 97.19 384 ARG A CA 1
ATOM 3025 C C . ARG A 1 384 ? 22.795 4.089 -15.331 1.00 97.19 384 ARG A C 1
ATOM 3027 O O . ARG A 1 384 ? 23.229 3.338 -16.204 1.00 97.19 384 ARG A O 1
ATOM 3034 N N . LEU A 1 385 ? 21.489 4.207 -15.071 1.00 97.56 385 LEU A N 1
ATOM 3035 C CA . LEU A 1 385 ? 20.467 3.503 -15.846 1.00 97.56 385 LEU A CA 1
ATOM 3036 C C . LEU A 1 385 ? 20.532 3.900 -17.321 1.00 97.56 385 LEU A C 1
ATOM 3038 O O . LEU A 1 385 ? 20.555 3.026 -18.189 1.00 97.56 385 LEU A O 1
ATOM 3042 N N . LYS A 1 386 ? 20.562 5.207 -17.598 1.00 96.56 386 LYS A N 1
ATOM 3043 C CA . LYS A 1 386 ? 20.607 5.744 -18.958 1.00 96.56 386 LYS A CA 1
ATOM 3044 C C . LYS A 1 386 ? 21.846 5.258 -19.705 1.00 96.56 386 LYS A C 1
ATOM 3046 O O . LYS A 1 386 ? 21.706 4.639 -20.753 1.00 96.56 386 LYS A O 1
ATOM 3051 N N . GLU A 1 387 ? 23.030 5.439 -19.125 1.00 96.62 387 GLU A N 1
ATOM 3052 C CA . GLU A 1 387 ? 24.298 4.997 -19.710 1.00 96.62 387 GLU A CA 1
ATOM 3053 C C . GLU A 1 387 ? 24.284 3.494 -20.011 1.00 96.62 387 GLU A C 1
ATOM 3055 O O . GLU A 1 387 ? 24.617 3.068 -21.120 1.00 96.62 387 GLU A O 1
ATOM 3060 N N . LYS A 1 388 ? 23.828 2.672 -19.057 1.00 96.50 388 LYS A N 1
ATOM 3061 C CA . LYS A 1 388 ? 23.753 1.219 -19.237 1.00 96.50 388 LYS A CA 1
ATOM 3062 C C . LYS A 1 388 ? 22.786 0.827 -20.350 1.00 96.50 388 LYS A C 1
ATOM 3064 O O . LYS A 1 388 ? 23.105 -0.056 -21.148 1.00 96.50 388 LYS A O 1
ATOM 3069 N N . VAL A 1 389 ? 21.604 1.439 -20.387 1.00 96.19 389 VAL A N 1
ATOM 3070 C CA . VAL A 1 389 ? 20.580 1.147 -21.395 1.00 96.19 389 VAL A CA 1
ATOM 3071 C C . VAL A 1 389 ? 21.045 1.582 -22.779 1.00 96.19 389 VAL A C 1
ATOM 3073 O O . VAL A 1 389 ? 20.928 0.784 -23.707 1.00 96.19 389 VAL A O 1
ATOM 3076 N N . ASP A 1 390 ? 21.620 2.775 -22.920 1.00 95.00 390 ASP A N 1
ATOM 3077 C CA . ASP A 1 390 ? 22.132 3.285 -24.195 1.00 95.00 390 ASP A CA 1
ATOM 3078 C C . ASP A 1 390 ? 23.301 2.437 -24.702 1.00 95.00 390 ASP A C 1
ATOM 3080 O O . ASP A 1 390 ? 23.326 2.052 -25.872 1.00 95.00 390 ASP A O 1
ATOM 3084 N N . HIS A 1 391 ? 24.218 2.043 -23.814 1.00 93.88 391 HIS A N 1
ATOM 3085 C CA . HIS A 1 391 ? 25.309 1.131 -24.147 1.00 93.88 391 HIS A CA 1
ATOM 3086 C C . HIS A 1 391 ? 24.784 -0.223 -24.651 1.00 93.88 391 HIS A C 1
ATOM 3088 O O . HIS A 1 391 ? 25.137 -0.669 -25.744 1.00 93.88 391 HIS A O 1
ATOM 3094 N N . LEU A 1 392 ? 23.890 -0.875 -23.899 1.00 90.38 392 LEU A N 1
ATOM 3095 C CA . LEU A 1 392 ? 23.308 -2.163 -24.296 1.00 90.38 392 LEU A CA 1
ATOM 3096 C C . LEU A 1 392 ? 22.467 -2.054 -25.577 1.00 90.38 392 LEU A C 1
ATOM 3098 O O . LEU A 1 392 ? 22.462 -2.973 -26.401 1.00 90.38 392 LEU A O 1
ATOM 3102 N N . TRP A 1 393 ? 21.761 -0.939 -25.763 1.00 90.44 393 TRP A N 1
ATOM 3103 C CA . TRP A 1 393 ? 20.990 -0.667 -26.971 1.00 90.44 393 TRP A CA 1
ATOM 3104 C C . TRP A 1 393 ? 21.900 -0.471 -28.187 1.00 90.44 393 TRP A C 1
ATOM 3106 O O . TRP A 1 393 ? 21.634 -1.047 -29.244 1.00 90.44 393 TRP A O 1
ATOM 3116 N N . GLY A 1 394 ? 23.006 0.258 -28.027 1.00 87.62 394 GLY A N 1
ATOM 3117 C CA . GLY A 1 394 ? 24.038 0.464 -29.045 1.00 87.62 394 GLY A CA 1
ATOM 3118 C C . GLY A 1 394 ? 24.811 -0.806 -29.405 1.00 87.62 394 GLY A C 1
ATOM 3119 O O . GLY A 1 394 ? 25.273 -0.938 -30.534 1.00 87.62 394 GLY A O 1
ATOM 3120 N N . LEU A 1 395 ? 24.883 -1.785 -28.499 1.00 82.50 395 LEU A N 1
ATOM 3121 C CA . LEU A 1 395 ? 25.423 -3.119 -28.780 1.00 82.50 395 LEU A CA 1
ATOM 3122 C C . LEU A 1 395 ? 24.421 -4.044 -29.479 1.00 82.50 395 LEU A C 1
ATOM 3124 O O . LEU A 1 395 ? 24.806 -5.110 -29.958 1.00 82.50 395 LEU A O 1
ATOM 3128 N N . ARG A 1 396 ? 23.137 -3.676 -29.586 1.00 72.38 396 ARG A N 1
ATOM 3129 C CA . ARG A 1 396 ? 22.123 -4.505 -30.255 1.00 72.38 396 ARG A CA 1
ATOM 3130 C C . ARG A 1 396 ? 22.490 -4.861 -31.703 1.00 72.38 396 ARG A C 1
ATOM 3132 O O . ARG A 1 396 ? 22.276 -6.023 -32.044 1.00 72.38 396 ARG A O 1
ATOM 3139 N N . PRO A 1 397 ? 23.043 -3.958 -32.541 1.00 61.44 397 PRO A N 1
ATOM 3140 C CA . PRO A 1 397 ? 23.582 -4.301 -33.850 1.00 61.44 397 PRO A CA 1
ATOM 3141 C C . PRO A 1 397 ? 24.686 -5.348 -33.742 1.00 61.44 397 PRO A C 1
ATOM 3143 O O . PRO A 1 397 ? 24.585 -6.357 -34.419 1.00 61.44 397 PRO A O 1
ATOM 3146 N N . VAL A 1 398 ? 25.648 -5.192 -32.828 1.00 57.56 398 VAL A N 1
ATOM 3147 C CA . VAL A 1 398 ? 26.770 -6.127 -32.623 1.00 57.56 398 VAL A CA 1
ATOM 3148 C C . VAL A 1 398 ? 26.288 -7.494 -32.156 1.00 57.56 398 VAL A C 1
ATOM 3150 O O . VAL A 1 398 ? 26.712 -8.498 -32.705 1.00 57.56 398 VAL A O 1
ATOM 3153 N N . TYR A 1 399 ? 25.339 -7.570 -31.222 1.00 50.03 399 TYR A N 1
ATOM 3154 C CA . TYR A 1 399 ? 24.728 -8.842 -30.841 1.00 50.03 399 TYR A CA 1
ATOM 3155 C C . TYR A 1 399 ? 23.876 -9.407 -31.952 1.00 50.03 399 TYR A C 1
ATOM 3157 O O . TYR A 1 399 ? 23.911 -10.608 -32.147 1.00 50.03 399 TYR A O 1
ATOM 3165 N N . SER A 1 400 ? 23.138 -8.579 -32.691 1.00 44.81 400 SER A N 1
ATOM 3166 C CA . SER A 1 400 ? 22.403 -9.032 -33.864 1.00 44.81 400 SER A CA 1
ATOM 3167 C C . SER A 1 400 ? 23.335 -9.462 -34.985 1.00 44.81 400 SER A C 1
ATOM 3169 O O . SER A 1 400 ? 22.915 -10.321 -35.726 1.00 44.81 400 SER A O 1
ATOM 3171 N N . MET A 1 401 ? 24.575 -8.956 -35.061 1.00 38.62 401 MET A N 1
ATOM 3172 C CA . MET A 1 401 ? 25.617 -9.255 -36.053 1.00 38.62 401 MET A CA 1
ATOM 3173 C C . MET A 1 401 ? 26.518 -10.428 -35.656 1.00 38.62 401 MET A C 1
ATOM 3175 O O . MET A 1 401 ? 26.885 -11.213 -36.515 1.00 38.62 401 MET A O 1
ATOM 3179 N N . ALA A 1 402 ? 26.793 -10.626 -34.370 1.00 42.78 402 ALA A N 1
ATOM 3180 C CA . ALA A 1 402 ? 27.332 -11.863 -33.811 1.00 42.78 402 ALA A CA 1
ATOM 3181 C C . ALA A 1 402 ? 26.279 -12.970 -33.913 1.00 42.78 402 ALA A C 1
ATOM 3183 O O . ALA A 1 402 ? 26.584 -14.105 -34.274 1.00 42.78 402 ALA A O 1
ATOM 3184 N N . ARG A 1 403 ? 25.002 -12.603 -33.729 1.00 41.66 403 ARG A N 1
ATOM 3185 C CA . ARG A 1 403 ? 23.896 -13.389 -34.249 1.00 41.66 403 ARG A CA 1
ATOM 3186 C C . ARG A 1 403 ? 23.853 -13.354 -35.764 1.00 41.66 403 ARG A C 1
ATOM 3188 O O . ARG A 1 403 ? 23.429 -14.352 -36.239 1.00 41.66 403 ARG A O 1
ATOM 3195 N N . ASN A 1 404 ? 24.320 -12.390 -36.552 1.00 39.78 404 ASN A N 1
ATOM 3196 C CA . ASN A 1 404 ? 24.374 -12.501 -38.026 1.00 39.78 404 ASN A CA 1
ATOM 3197 C C . ASN A 1 404 ? 25.583 -13.278 -38.560 1.00 39.78 404 ASN A C 1
ATOM 3199 O O . ASN A 1 404 ? 25.596 -13.626 -39.734 1.00 39.78 404 ASN A O 1
ATOM 3203 N N . GLY A 1 405 ? 26.496 -13.699 -37.684 1.00 42.53 405 GLY A N 1
ATOM 3204 C CA . GLY A 1 405 ? 27.315 -14.897 -37.878 1.00 42.53 405 GLY A CA 1
ATOM 3205 C C . GLY A 1 405 ? 26.567 -16.204 -37.549 1.00 42.53 405 GLY A C 1
ATOM 3206 O O . GLY A 1 405 ? 27.058 -17.283 -37.859 1.00 42.53 405 GLY A O 1
ATOM 3207 N N . ALA A 1 406 ? 25.369 -16.121 -36.949 1.00 42.97 406 ALA A N 1
ATOM 3208 C CA . ALA A 1 406 ? 24.532 -17.224 -36.443 1.00 42.97 406 ALA A CA 1
ATOM 3209 C C . ALA A 1 406 ? 22.983 -17.008 -36.580 1.00 42.97 406 ALA A C 1
ATOM 3211 O O . ALA A 1 406 ? 22.205 -17.486 -35.754 1.00 42.97 406 ALA A O 1
ATOM 3212 N N . THR A 1 407 ? 22.511 -16.267 -37.596 1.00 51.88 407 THR A N 1
ATOM 3213 C CA . THR A 1 407 ? 21.095 -15.941 -37.914 1.00 51.88 407 THR A CA 1
ATOM 3214 C C . THR A 1 407 ? 20.857 -16.367 -39.348 1.00 51.88 407 THR A C 1
ATOM 3216 O O . THR A 1 407 ? 20.078 -15.803 -40.103 1.00 51.88 407 THR A O 1
ATOM 3219 N N . GLY A 1 408 ? 21.498 -17.452 -39.744 1.00 56.84 408 GLY A N 1
ATOM 3220 C CA . GLY A 1 408 ? 20.861 -18.303 -40.709 1.00 56.84 408 GLY A CA 1
ATOM 3221 C C . GLY A 1 408 ? 19.759 -19.017 -39.963 1.00 56.84 408 GLY A C 1
ATOM 3222 O O . GLY A 1 408 ? 20.044 -19.703 -38.988 1.00 56.84 408 GLY A O 1
ATOM 3223 N N . CYS A 1 409 ? 18.517 -18.864 -40.397 1.00 64.50 409 CYS A N 1
ATOM 3224 C CA . CYS A 1 409 ? 17.527 -19.921 -40.278 1.00 64.50 409 CYS A CA 1
ATOM 3225 C C . CYS A 1 409 ? 18.162 -21.313 -40.024 1.00 64.50 409 CYS A C 1
ATOM 3227 O O . CYS A 1 409 ? 19.066 -21.719 -40.756 1.00 64.50 409 CYS A O 1
ATOM 3229 N N . MET A 1 410 ? 17.666 -22.061 -39.032 1.00 71.50 410 MET A N 1
ATOM 3230 C CA . MET A 1 410 ? 18.201 -23.381 -38.650 1.00 71.50 410 MET A CA 1
ATOM 3231 C C . MET A 1 410 ? 17.919 -24.491 -39.685 1.00 71.50 410 MET A C 1
ATOM 3233 O O . MET A 1 410 ? 18.019 -25.673 -39.375 1.00 71.50 410 MET A O 1
ATOM 3237 N N . SER A 1 411 ? 17.511 -24.122 -40.900 1.00 72.25 411 SER A N 1
ATOM 3238 C CA . SER A 1 411 ? 17.486 -25.017 -42.050 1.00 72.25 411 SER A CA 1
ATOM 3239 C C . SER A 1 411 ? 18.858 -24.992 -42.719 1.00 72.25 411 SER A C 1
ATOM 3241 O O . SER A 1 411 ? 19.309 -23.933 -43.164 1.00 72.25 411 SER A O 1
ATOM 3243 N N . ASP A 1 412 ? 19.491 -26.154 -42.857 1.00 71.25 412 ASP A N 1
ATOM 3244 C CA . ASP A 1 412 ? 20.772 -26.302 -43.569 1.00 71.25 412 ASP A CA 1
ATOM 3245 C C . ASP A 1 412 ? 20.651 -25.982 -45.074 1.00 71.25 412 ASP A C 1
ATOM 3247 O O . ASP A 1 412 ? 21.628 -25.662 -45.761 1.00 71.25 412 ASP A O 1
ATOM 3251 N N . ASN A 1 413 ? 19.416 -25.978 -45.581 1.00 72.00 413 ASN A N 1
ATOM 3252 C CA . ASN A 1 413 ? 19.066 -25.655 -46.962 1.00 72.00 413 ASN A CA 1
ATOM 3253 C C . ASN A 1 413 ? 18.496 -24.236 -47.134 1.00 72.00 413 ASN A C 1
ATOM 3255 O O . ASN A 1 413 ? 17.837 -23.948 -48.129 1.00 72.00 413 ASN A O 1
ATOM 3259 N N . CYS A 1 414 ? 18.709 -23.330 -46.174 1.00 69.31 414 CYS A N 1
ATOM 3260 C CA . CYS A 1 414 ? 18.217 -21.958 -46.293 1.00 69.31 414 CYS A CA 1
ATOM 3261 C C . CYS A 1 414 ? 18.962 -21.172 -47.393 1.00 69.31 414 CYS A C 1
ATOM 3263 O O . CYS A 1 414 ? 20.144 -20.862 -47.252 1.00 69.31 414 CYS A O 1
ATOM 3265 N N . ILE A 1 415 ? 18.248 -20.786 -48.455 1.00 66.56 415 ILE A N 1
ATOM 3266 C CA . ILE A 1 415 ? 18.781 -19.987 -49.576 1.00 66.56 415 ILE A CA 1
ATOM 3267 C C . ILE A 1 415 ? 19.218 -18.594 -49.095 1.00 66.56 415 ILE A C 1
ATOM 3269 O O . ILE A 1 415 ? 20.338 -18.171 -49.360 1.00 66.56 415 ILE A O 1
ATOM 3273 N N . THR A 1 416 ? 18.405 -17.934 -48.260 1.00 62.78 416 THR A N 1
ATOM 3274 C CA . THR A 1 416 ? 18.721 -16.621 -47.661 1.00 62.78 416 THR A CA 1
ATOM 3275 C C . THR A 1 416 ? 20.003 -16.647 -46.819 1.00 62.78 416 THR A C 1
ATOM 3277 O O . THR A 1 416 ? 20.724 -15.655 -46.759 1.00 62.78 416 THR A O 1
ATOM 3280 N N . ARG A 1 417 ? 20.314 -17.793 -46.192 1.00 60.09 417 ARG A N 1
ATOM 3281 C CA . ARG A 1 417 ? 21.564 -18.018 -45.448 1.00 60.09 417 ARG A CA 1
ATOM 3282 C C . ARG A 1 417 ? 22.762 -18.204 -46.384 1.00 60.09 417 ARG A C 1
ATOM 3284 O O . ARG A 1 417 ? 23.853 -17.773 -46.032 1.00 60.09 417 ARG A O 1
ATOM 3291 N N . ARG A 1 418 ? 22.575 -18.849 -47.541 1.00 58.72 418 ARG A N 1
ATOM 3292 C CA . ARG A 1 418 ? 23.639 -19.117 -48.528 1.00 58.72 418 ARG A CA 1
ATOM 3293 C C . ARG A 1 418 ? 24.009 -17.886 -49.353 1.00 58.72 418 ARG A C 1
ATOM 3295 O O . ARG A 1 418 ? 25.175 -17.710 -49.673 1.00 58.72 418 ARG A O 1
ATOM 3302 N N . GLU A 1 419 ? 23.037 -17.033 -49.657 1.00 59.12 419 GLU A N 1
ATOM 3303 C CA . GLU A 1 419 ? 23.218 -15.868 -50.537 1.00 59.12 419 GLU A CA 1
ATOM 3304 C C . GLU A 1 419 ? 23.529 -14.563 -49.779 1.00 59.12 419 GLU A C 1
ATOM 3306 O O . GLU A 1 419 ? 23.632 -13.502 -50.386 1.00 59.12 419 GLU A O 1
ATOM 3311 N N . GLY A 1 420 ? 23.665 -14.607 -48.445 1.00 52.19 420 GLY A N 1
ATOM 3312 C CA . GLY A 1 420 ? 24.075 -13.455 -47.624 1.00 52.19 420 GLY A CA 1
ATOM 3313 C C . GLY A 1 420 ? 23.083 -12.282 -47.590 1.00 52.19 420 GLY A C 1
ATOM 3314 O O . GLY A 1 420 ? 23.401 -11.207 -47.077 1.00 52.19 420 GLY A O 1
ATOM 3315 N N . ASN A 1 421 ? 21.872 -12.466 -48.118 1.00 49.53 421 ASN A N 1
ATOM 3316 C CA . ASN A 1 421 ? 20.918 -11.387 -48.343 1.00 49.53 421 ASN A CA 1
ATOM 3317 C C . ASN A 1 421 ? 20.121 -11.088 -47.055 1.00 49.53 421 ASN A C 1
ATOM 3319 O O . ASN A 1 421 ? 19.086 -11.691 -46.776 1.00 49.53 421 ASN A O 1
ATOM 3323 N N . THR A 1 422 ? 20.622 -10.165 -46.230 1.00 51.03 422 THR A N 1
ATOM 3324 C CA . THR A 1 422 ? 20.051 -9.786 -44.915 1.00 51.03 422 THR A CA 1
ATOM 3325 C C . THR A 1 422 ? 19.039 -8.629 -44.981 1.00 51.03 422 THR A C 1
ATOM 3327 O O . THR A 1 422 ? 18.650 -8.071 -43.956 1.00 51.03 422 THR A O 1
ATOM 3330 N N . SER A 1 423 ? 18.580 -8.258 -46.180 1.00 41.47 423 SER A N 1
ATOM 3331 C CA . SER A 1 423 ? 17.864 -6.999 -46.440 1.00 41.47 423 SER A CA 1
ATOM 3332 C C . SER A 1 423 ? 16.336 -7.042 -46.294 1.00 41.47 423 SER A C 1
ATOM 3334 O O . SER A 1 423 ? 15.684 -6.010 -46.441 1.00 41.47 423 SER A O 1
ATOM 3336 N N . SER A 1 424 ? 15.726 -8.176 -45.945 1.00 40.69 424 SER A N 1
ATOM 3337 C CA . SER A 1 424 ? 14.280 -8.231 -45.693 1.00 40.69 424 SER A CA 1
ATOM 3338 C C . SER A 1 424 ? 13.988 -8.562 -44.235 1.00 40.69 424 SER A C 1
ATOM 3340 O O . SER A 1 424 ? 14.678 -9.362 -43.609 1.00 40.69 424 SER A O 1
ATOM 3342 N N . ARG A 1 425 ? 12.956 -7.924 -43.667 1.00 46.56 425 ARG A N 1
ATOM 3343 C CA . ARG A 1 425 ? 12.357 -8.302 -42.379 1.00 46.56 425 ARG A CA 1
ATOM 3344 C C . ARG A 1 425 ? 11.846 -9.739 -42.483 1.00 46.56 425 ARG A C 1
ATOM 3346 O O . ARG A 1 425 ? 10.676 -9.973 -42.780 1.00 46.56 425 ARG A O 1
ATOM 3353 N N . VAL A 1 426 ? 12.734 -10.696 -42.266 1.00 49.38 426 VAL A N 1
ATOM 3354 C CA . VAL A 1 426 ? 12.405 -12.109 -42.226 1.00 49.38 426 VAL A CA 1
ATOM 3355 C C . VAL A 1 426 ? 11.449 -12.327 -41.052 1.00 49.38 426 VAL A C 1
ATOM 3357 O O . VAL A 1 426 ? 11.740 -11.946 -39.918 1.00 49.38 426 VAL A O 1
ATOM 3360 N N . ARG A 1 427 ? 10.269 -12.895 -41.320 1.00 52.06 427 ARG A N 1
ATOM 3361 C CA . ARG A 1 427 ? 9.341 -13.311 -40.263 1.00 52.06 427 ARG A CA 1
ATOM 3362 C C . ARG A 1 427 ? 10.009 -14.447 -39.491 1.00 52.06 427 ARG A C 1
ATOM 3364 O O . ARG A 1 427 ? 10.106 -15.554 -40.007 1.00 52.06 427 ARG A O 1
ATOM 3371 N N . ASP A 1 428 ? 10.463 -14.169 -38.272 1.00 61.25 428 ASP A N 1
ATOM 3372 C CA . ASP A 1 428 ? 11.036 -15.174 -37.371 1.00 61.25 428 ASP A CA 1
ATOM 3373 C C . ASP A 1 428 ? 9.965 -16.202 -36.976 1.00 61.25 428 ASP A C 1
ATOM 3375 O O . ASP A 1 428 ? 9.252 -16.037 -35.981 1.00 61.25 428 ASP A O 1
ATOM 3379 N N . MET A 1 429 ? 9.840 -17.284 -37.745 1.00 67.44 429 MET A N 1
ATOM 3380 C CA . MET A 1 429 ? 8.973 -18.398 -37.384 1.00 67.44 429 MET A CA 1
ATOM 3381 C C . MET A 1 429 ? 9.693 -19.319 -36.412 1.00 67.44 429 MET A C 1
ATOM 3383 O O . MET A 1 429 ? 10.802 -19.783 -36.673 1.00 67.44 429 MET A O 1
ATOM 3387 N N . ARG A 1 430 ? 9.048 -19.605 -35.282 1.00 77.00 430 ARG A N 1
ATOM 3388 C CA . ARG A 1 430 ? 9.593 -20.487 -34.248 1.00 77.00 430 ARG A CA 1
ATOM 3389 C C . ARG A 1 430 ? 8.904 -21.839 -34.275 1.00 77.00 430 ARG A C 1
ATOM 3391 O O . ARG A 1 430 ? 7.706 -21.927 -34.541 1.00 77.00 430 ARG A O 1
ATOM 3398 N N . CYS A 1 431 ? 9.640 -22.890 -33.927 1.00 77.38 431 CYS A N 1
ATOM 3399 C CA . CYS A 1 431 ? 9.023 -24.184 -33.658 1.00 77.38 431 CYS A CA 1
ATOM 3400 C C . CYS A 1 431 ? 8.067 -24.067 -32.459 1.00 77.38 431 CYS A C 1
ATOM 3402 O O . CYS A 1 431 ? 8.497 -23.745 -31.353 1.00 77.38 431 CYS A O 1
ATOM 3404 N N . SER A 1 432 ? 6.784 -24.377 -32.648 1.00 77.75 432 SER A N 1
ATOM 3405 C CA . SER A 1 432 ? 5.780 -24.348 -31.574 1.00 77.75 432 SER A CA 1
ATOM 3406 C C . SER A 1 432 ? 6.034 -25.387 -30.474 1.00 77.75 432 SER A C 1
ATOM 3408 O O . SER A 1 432 ? 5.569 -25.218 -29.351 1.00 77.75 432 SER A O 1
ATOM 3410 N N . GLY A 1 433 ? 6.790 -26.451 -30.775 1.00 78.69 433 GLY A N 1
ATOM 3411 C CA . GLY A 1 433 ? 7.089 -27.533 -29.839 1.00 78.69 433 GLY A CA 1
ATOM 3412 C C . GLY A 1 433 ? 8.178 -27.195 -28.821 1.00 78.69 433 GLY A C 1
ATOM 3413 O O . GLY A 1 433 ? 7.952 -27.321 -27.620 1.00 78.69 433 GLY A O 1
ATOM 3414 N N . CYS A 1 434 ? 9.372 -26.819 -29.286 1.00 74.19 434 CYS A N 1
ATOM 3415 C CA . CYS A 1 434 ? 10.523 -26.546 -28.414 1.00 74.19 434 CYS A CA 1
ATOM 3416 C C . CYS A 1 434 ? 10.834 -25.053 -28.250 1.00 74.19 434 CYS A C 1
ATOM 3418 O O . CYS A 1 434 ? 11.577 -24.694 -27.340 1.00 74.19 434 CYS A O 1
ATOM 3420 N N . GLN A 1 435 ? 10.317 -24.198 -29.143 1.00 70.81 435 GLN A N 1
ATOM 3421 C CA . GLN A 1 435 ? 10.594 -22.756 -29.227 1.00 70.81 435 GLN A CA 1
ATOM 3422 C C . GLN A 1 435 ? 12.080 -22.369 -29.372 1.00 70.81 435 GLN A C 1
ATOM 3424 O O . GLN A 1 435 ? 12.412 -21.184 -29.383 1.00 70.81 435 GLN A O 1
ATOM 3429 N N . TYR A 1 436 ? 12.964 -23.359 -29.529 1.00 71.62 436 TYR A N 1
ATOM 3430 C CA . TYR A 1 436 ? 14.404 -23.195 -29.712 1.00 71.62 436 TYR A CA 1
ATOM 3431 C C . TYR A 1 436 ? 14.779 -22.944 -31.176 1.00 71.62 436 TYR A C 1
ATOM 3433 O O . TYR A 1 436 ? 15.666 -22.140 -31.445 1.00 71.62 436 TYR A O 1
ATOM 3441 N N . ALA A 1 437 ? 14.105 -23.608 -32.121 1.00 71.81 437 ALA A N 1
ATOM 3442 C CA . ALA A 1 437 ? 14.431 -23.477 -33.536 1.00 71.81 437 ALA A CA 1
ATOM 3443 C C . ALA A 1 437 ? 13.738 -22.293 -34.212 1.00 71.81 437 ALA A C 1
ATOM 3445 O O . ALA A 1 437 ? 12.545 -22.058 -33.991 1.00 71.81 437 ALA A O 1
ATOM 3446 N N . TYR A 1 438 ? 14.500 -21.602 -35.064 1.00 75.75 438 TYR A N 1
ATOM 3447 C CA . TYR A 1 438 ? 14.089 -20.415 -35.814 1.00 75.75 438 TYR A CA 1
ATOM 3448 C C . TYR A 1 438 ? 14.211 -20.655 -37.317 1.00 75.75 438 TYR A C 1
ATOM 3450 O O . TYR A 1 438 ? 15.228 -21.165 -37.798 1.00 75.75 438 TYR A O 1
ATOM 3458 N N . TYR A 1 439 ? 13.196 -20.231 -38.062 1.00 75.19 439 TYR A N 1
ATOM 3459 C CA . TYR A 1 439 ? 13.124 -20.373 -39.507 1.00 75.19 439 TYR A CA 1
ATOM 3460 C C . TYR A 1 439 ? 12.682 -19.074 -40.163 1.00 75.19 439 TYR A C 1
ATOM 3462 O O . TYR A 1 439 ? 11.819 -18.369 -39.644 1.00 75.19 439 TYR A O 1
ATOM 3470 N N . CYS A 1 440 ? 13.268 -18.784 -41.324 1.00 70.00 440 CYS A N 1
ATOM 3471 C CA . CYS A 1 440 ? 12.938 -17.588 -42.089 1.00 70.00 440 CYS A CA 1
ATOM 3472 C C . CYS A 1 440 ? 11.640 -17.718 -42.900 1.00 70.00 440 CYS A C 1
ATOM 3474 O O . CYS A 1 440 ? 11.035 -16.715 -43.269 1.00 70.00 440 CYS A O 1
ATOM 3476 N N . SER A 1 441 ? 11.225 -18.954 -43.189 1.00 74.38 441 SER A N 1
ATOM 3477 C CA . SER A 1 441 ? 10.053 -19.275 -44.000 1.00 74.38 441 SER A CA 1
ATOM 3478 C C . SER A 1 441 ? 9.476 -20.641 -43.619 1.00 74.38 441 SER A C 1
ATOM 3480 O O . SER A 1 441 ? 10.089 -21.412 -42.868 1.00 74.38 441 SER A O 1
ATOM 3482 N N . TYR A 1 442 ? 8.276 -20.943 -44.119 1.00 80.50 442 TYR A N 1
ATOM 3483 C CA . TYR A 1 442 ? 7.600 -22.215 -43.852 1.00 80.50 442 TYR A CA 1
ATOM 3484 C C . TYR A 1 442 ? 8.340 -23.381 -44.501 1.00 80.50 442 TYR A C 1
ATOM 3486 O O . TYR A 1 442 ? 8.495 -24.445 -43.904 1.00 80.50 442 TYR A O 1
ATOM 3494 N N . GLU A 1 443 ? 8.886 -23.150 -45.688 1.00 81.62 443 GLU A N 1
ATOM 3495 C CA . GLU A 1 443 ? 9.696 -24.097 -46.445 1.00 81.62 443 GLU A CA 1
ATOM 3496 C C . GLU A 1 443 ? 10.956 -24.462 -45.659 1.00 81.62 443 GLU A C 1
ATOM 3498 O O . GLU A 1 443 ? 11.283 -25.641 -45.514 1.00 81.62 443 GLU A O 1
ATOM 3503 N N . CYS A 1 444 ? 11.613 -23.465 -45.064 1.00 79.69 444 CYS A N 1
ATOM 3504 C CA . CYS A 1 444 ? 12.763 -23.689 -44.204 1.00 79.69 444 CYS A CA 1
ATOM 3505 C C . CYS A 1 444 ? 12.404 -24.428 -42.908 1.00 79.69 444 CYS A C 1
ATOM 3507 O O . CYS A 1 444 ? 13.148 -25.315 -42.492 1.00 79.69 444 CYS A O 1
ATOM 3509 N N . ALA A 1 445 ? 11.255 -24.128 -42.295 1.00 80.69 445 ALA A N 1
ATOM 3510 C CA . ALA A 1 445 ? 10.765 -24.882 -41.141 1.00 80.69 445 ALA A CA 1
ATOM 3511 C C . ALA A 1 445 ? 10.502 -26.351 -41.495 1.00 80.69 445 ALA A C 1
ATOM 3513 O O . ALA A 1 445 ? 10.899 -27.254 -40.760 1.00 80.69 445 ALA A O 1
ATOM 3514 N N . LYS A 1 446 ? 9.893 -26.604 -42.658 1.00 86.56 446 LYS A N 1
ATOM 3515 C CA . LYS A 1 446 ? 9.606 -27.949 -43.168 1.00 86.56 446 LYS A CA 1
ATOM 3516 C C . LYS A 1 446 ? 10.873 -28.720 -43.547 1.00 86.56 446 LYS A C 1
ATOM 3518 O O . LYS A 1 446 ? 10.906 -29.938 -43.370 1.00 86.56 446 LYS A O 1
ATOM 3523 N N . SER A 1 447 ? 11.892 -28.048 -44.084 1.00 84.75 447 SER A N 1
ATOM 3524 C CA . SER A 1 447 ? 13.203 -28.655 -44.357 1.00 84.75 447 SER A CA 1
ATOM 3525 C C . SER A 1 447 ? 13.906 -28.997 -43.051 1.00 84.75 447 SER A C 1
ATOM 3527 O O . SER A 1 447 ? 14.095 -30.173 -42.769 1.00 84.75 447 SER A O 1
ATOM 3529 N N . GLY A 1 448 ? 14.143 -28.015 -42.173 1.00 83.12 448 GLY A N 1
ATOM 3530 C CA . GLY A 1 448 ? 14.825 -28.250 -40.898 1.00 83.12 448 GLY A CA 1
ATOM 3531 C C . GLY A 1 448 ? 14.130 -29.297 -40.021 1.00 83.12 448 GLY A C 1
ATOM 3532 O O . GLY A 1 448 ? 14.798 -30.078 -39.345 1.00 83.12 448 GLY A O 1
ATOM 3533 N N . TRP A 1 449 ? 12.794 -29.384 -40.071 1.00 86.19 449 TRP A N 1
ATOM 3534 C CA . TRP A 1 449 ? 12.037 -30.451 -39.408 1.00 86.19 449 TRP A CA 1
ATOM 3535 C C . TRP A 1 449 ? 12.406 -31.854 -39.910 1.00 86.19 449 TRP A C 1
ATOM 3537 O O . TRP A 1 449 ? 12.582 -32.761 -39.092 1.00 86.19 449 TRP A O 1
ATOM 3547 N N . ARG A 1 450 ? 12.535 -32.033 -41.232 1.00 86.00 450 ARG A N 1
ATOM 3548 C CA . ARG A 1 450 ? 12.939 -33.300 -41.866 1.00 86.00 450 ARG A CA 1
ATOM 3549 C C . ARG A 1 450 ? 14.420 -33.604 -41.647 1.00 86.00 450 ARG A C 1
ATOM 3551 O O . ARG A 1 450 ? 14.749 -34.746 -41.344 1.00 86.00 450 ARG A O 1
ATOM 3558 N N . ASP A 1 451 ? 15.263 -32.579 -41.700 1.00 82.50 451 ASP A N 1
ATOM 3559 C CA . ASP A 1 451 ? 16.726 -32.704 -41.753 1.00 82.50 451 ASP A CA 1
ATOM 3560 C C . ASP A 1 451 ? 17.380 -32.948 -40.378 1.00 82.50 451 ASP A C 1
ATOM 3562 O O . ASP A 1 451 ? 18.592 -33.089 -40.269 1.00 82.50 451 ASP A O 1
ATOM 3566 N N . GLY A 1 452 ? 16.586 -33.063 -39.308 1.00 79.25 452 GLY A N 1
ATOM 3567 C CA . GLY A 1 452 ? 17.081 -33.505 -37.999 1.00 79.25 452 GLY A CA 1
ATOM 3568 C C . GLY A 1 452 ? 16.421 -32.830 -36.804 1.00 79.25 452 GLY A C 1
ATOM 3569 O O . GLY A 1 452 ? 16.412 -33.403 -35.707 1.00 79.25 452 GLY A O 1
ATOM 3570 N N . HIS A 1 453 ? 15.779 -31.670 -36.998 1.00 83.56 453 HIS A N 1
ATOM 3571 C CA . HIS A 1 453 ? 15.174 -30.935 -35.889 1.00 83.56 453 HIS A CA 1
ATOM 3572 C C . HIS A 1 453 ? 14.075 -31.739 -35.182 1.00 83.56 453 HIS A C 1
ATOM 3574 O O . HIS A 1 453 ? 13.929 -31.618 -33.971 1.00 83.56 453 HIS A O 1
ATOM 3580 N N . ARG A 1 454 ? 13.335 -32.619 -35.875 1.00 86.88 454 ARG A N 1
ATOM 3581 C CA . ARG A 1 454 ? 12.307 -33.463 -35.238 1.00 86.88 454 ARG A CA 1
ATOM 3582 C C . ARG A 1 454 ? 12.852 -34.266 -34.050 1.00 86.88 454 ARG A C 1
ATOM 3584 O O . ARG A 1 454 ? 12.204 -34.310 -33.006 1.00 86.88 454 ARG A O 1
ATOM 3591 N N . LYS A 1 455 ? 14.036 -34.876 -34.189 1.00 85.69 455 LYS A N 1
ATOM 3592 C CA . LYS A 1 455 ? 14.669 -35.664 -33.115 1.00 85.69 455 LYS A CA 1
ATOM 3593 C C . LYS A 1 455 ? 15.106 -34.756 -31.962 1.00 85.69 455 LYS A C 1
ATOM 3595 O O . LYS A 1 455 ? 14.763 -35.017 -30.813 1.00 85.69 455 LYS A O 1
ATOM 3600 N N . GLN A 1 456 ? 15.759 -33.639 -32.285 1.00 78.56 456 GLN A N 1
ATOM 3601 C CA . GLN A 1 456 ? 16.190 -32.637 -31.304 1.00 78.56 456 GLN A CA 1
ATOM 3602 C C . GLN A 1 456 ? 15.009 -32.005 -30.554 1.00 78.56 456 GLN A C 1
ATOM 3604 O O . GLN A 1 456 ? 15.076 -31.797 -29.350 1.00 78.56 456 GLN A O 1
ATOM 3609 N N . CYS A 1 457 ? 13.898 -31.726 -31.237 1.00 82.38 457 CYS A N 1
ATOM 3610 C CA . CYS A 1 457 ? 12.698 -31.153 -30.639 1.00 82.38 457 CYS A CA 1
ATOM 3611 C C . CYS A 1 457 ? 12.077 -32.099 -29.605 1.00 82.38 457 CYS A C 1
ATOM 3613 O O . CYS A 1 457 ? 11.570 -31.629 -28.589 1.00 82.38 457 CYS A O 1
ATOM 3615 N N . ILE A 1 458 ? 12.085 -33.412 -29.853 1.00 85.88 458 ILE A N 1
ATOM 3616 C CA . ILE A 1 458 ? 11.582 -34.405 -28.894 1.00 85.88 458 ILE A CA 1
ATOM 3617 C C . ILE A 1 458 ? 12.476 -34.436 -27.653 1.00 85.88 458 ILE A C 1
ATOM 3619 O O . ILE A 1 458 ? 11.959 -34.395 -26.538 1.00 85.88 458 ILE A O 1
ATOM 3623 N N . GLU A 1 459 ? 13.792 -34.441 -27.847 1.00 80.75 459 GLU A N 1
ATOM 3624 C CA . GLU A 1 459 ? 14.770 -34.467 -26.759 1.00 80.75 459 GLU A CA 1
ATOM 3625 C C . GLU A 1 459 ? 14.708 -33.196 -25.902 1.00 80.75 459 GLU A C 1
ATOM 3627 O O . GLU A 1 459 ? 14.522 -33.267 -24.691 1.00 80.75 459 GLU A O 1
ATOM 3632 N N . LEU A 1 460 ? 14.698 -32.020 -26.533 1.00 74.94 460 LEU A N 1
ATOM 3633 C CA . LEU A 1 460 ? 14.531 -30.741 -25.841 1.00 74.94 460 LEU A CA 1
ATOM 3634 C C . LEU A 1 460 ? 13.212 -30.685 -25.062 1.00 74.94 460 LEU A C 1
ATOM 3636 O O . LEU A 1 460 ? 13.179 -30.224 -23.927 1.00 74.94 460 LEU A O 1
ATOM 3640 N N . ARG A 1 461 ? 12.109 -31.204 -25.620 1.00 77.69 461 ARG A N 1
ATOM 3641 C CA . ARG A 1 461 ? 10.827 -31.271 -24.897 1.00 77.69 461 ARG A CA 1
ATOM 3642 C C . ARG A 1 461 ? 10.870 -32.222 -23.700 1.00 77.69 461 ARG A C 1
ATOM 3644 O O . ARG A 1 461 ? 10.163 -31.960 -22.731 1.00 77.69 461 ARG A O 1
ATOM 3651 N N . ARG A 1 462 ? 11.658 -33.303 -23.749 1.00 78.38 462 ARG A N 1
ATOM 3652 C CA . ARG A 1 462 ? 11.887 -34.195 -22.598 1.00 78.38 462 ARG A CA 1
ATOM 3653 C C . ARG A 1 462 ? 12.711 -33.495 -21.524 1.00 78.38 462 ARG A C 1
ATOM 3655 O O . ARG A 1 462 ? 12.278 -33.459 -20.378 1.00 78.38 462 ARG A O 1
ATOM 3662 N N . GLN A 1 463 ? 13.808 -32.850 -21.909 1.00 71.38 463 GLN A N 1
ATOM 3663 C CA . GLN A 1 463 ? 14.647 -32.060 -21.003 1.00 71.38 463 GLN A CA 1
ATOM 3664 C C . GLN A 1 463 ? 13.849 -30.931 -20.332 1.00 71.38 463 GLN A C 1
ATOM 3666 O O . GLN A 1 463 ? 13.950 -30.737 -19.122 1.00 71.38 463 GLN A O 1
ATOM 3671 N N . PHE A 1 464 ? 12.955 -30.265 -21.073 1.00 69.62 464 PHE A N 1
ATOM 3672 C CA . PHE A 1 464 ? 12.076 -29.233 -20.515 1.00 69.62 464 PHE A CA 1
ATOM 3673 C C . PHE A 1 464 ? 10.994 -29.761 -19.563 1.00 69.62 464 PHE A C 1
ATOM 3675 O O . PHE A 1 464 ? 10.496 -29.008 -18.729 1.00 69.62 464 PHE A O 1
ATOM 3682 N N . ARG A 1 465 ? 10.611 -31.040 -19.664 1.00 67.50 465 ARG A N 1
ATOM 3683 C CA . ARG A 1 465 ? 9.739 -31.699 -18.673 1.00 67.50 465 ARG A CA 1
ATOM 3684 C C . ARG A 1 465 ? 10.513 -32.166 -17.439 1.00 67.50 465 ARG A C 1
ATOM 3686 O O . ARG A 1 465 ? 9.918 -32.252 -16.375 1.00 67.50 465 ARG A O 1
ATOM 3693 N N . GLY A 1 466 ? 11.813 -32.425 -17.577 1.00 62.66 466 GLY A N 1
ATOM 3694 C CA . GLY A 1 466 ? 12.723 -32.818 -16.496 1.00 62.66 466 GLY A CA 1
ATOM 3695 C C . GLY A 1 466 ? 13.297 -31.662 -15.668 1.00 62.66 466 GLY A C 1
ATOM 3696 O O . GLY A 1 466 ? 14.208 -31.892 -14.884 1.00 62.66 466 GLY A O 1
ATOM 3697 N N . GLY A 1 467 ? 12.801 -30.430 -15.838 1.00 51.53 467 GLY A N 1
ATOM 3698 C CA . GLY A 1 467 ? 13.169 -29.278 -15.003 1.00 51.53 467 GLY A CA 1
ATOM 3699 C C . GLY A 1 467 ? 14.121 -28.258 -15.640 1.00 51.53 467 GLY A C 1
ATOM 3700 O O . GLY A 1 467 ? 14.303 -27.188 -15.064 1.00 51.53 467 GLY A O 1
ATOM 3701 N N . LEU A 1 468 ? 14.670 -28.504 -16.839 1.00 47.34 468 LEU A N 1
ATOM 3702 C CA . LEU A 1 468 ? 15.365 -27.445 -17.586 1.00 47.34 468 LEU A CA 1
ATOM 3703 C C . LEU A 1 468 ? 14.355 -26.419 -18.120 1.00 47.34 468 LEU A C 1
ATOM 3705 O O . LEU A 1 468 ? 13.349 -26.766 -18.739 1.00 47.34 468 LEU A O 1
ATOM 3709 N N . THR A 1 469 ? 14.612 -25.130 -17.926 1.00 49.69 469 THR A N 1
ATOM 3710 C CA . THR A 1 469 ? 13.764 -24.076 -18.490 1.00 49.69 469 THR A CA 1
ATOM 3711 C C . THR A 1 469 ? 14.077 -23.866 -19.973 1.00 49.69 469 THR A C 1
ATOM 3713 O O . THR A 1 469 ? 15.230 -23.782 -20.391 1.00 49.69 469 THR A O 1
ATOM 3716 N N . SER A 1 470 ? 13.031 -23.782 -20.803 1.00 44.44 470 SER A N 1
ATOM 3717 C CA . SER A 1 470 ? 13.190 -23.391 -22.209 1.00 44.44 470 SER A CA 1
ATOM 3718 C C . SER A 1 470 ? 13.676 -21.938 -22.289 1.00 44.44 470 SER A C 1
ATOM 3720 O O . SER A 1 470 ? 13.069 -21.084 -21.635 1.00 44.44 470 SER A O 1
ATOM 3722 N N . PRO A 1 471 ? 14.668 -21.614 -23.146 1.00 43.28 471 PRO A N 1
ATOM 3723 C CA . PRO A 1 471 ? 15.144 -20.240 -23.351 1.00 43.28 471 PRO A CA 1
ATOM 3724 C C . PRO A 1 471 ? 14.040 -19.248 -23.758 1.00 43.28 471 PRO A C 1
ATOM 3726 O O . PRO A 1 471 ? 14.228 -18.037 -23.681 1.00 43.28 471 PRO A O 1
ATOM 3729 N N . ALA A 1 472 ? 12.891 -19.751 -24.224 1.00 43.84 472 ALA A N 1
ATOM 3730 C CA . ALA A 1 472 ? 11.803 -18.964 -24.789 1.00 43.84 472 ALA A CA 1
ATOM 3731 C C . ALA A 1 472 ? 10.579 -18.785 -23.874 1.00 43.84 472 ALA A C 1
ATOM 3733 O O . ALA A 1 472 ? 9.706 -17.996 -24.224 1.00 43.84 472 ALA A O 1
ATOM 3734 N N . LYS A 1 473 ? 10.530 -19.387 -22.671 1.00 36.03 473 LYS A N 1
ATOM 3735 C CA . LYS A 1 473 ? 9.501 -19.030 -21.663 1.00 36.03 473 LYS A CA 1
ATOM 3736 C C . LYS A 1 473 ? 9.690 -17.613 -21.077 1.00 36.03 473 LYS A C 1
ATOM 3738 O O . LYS A 1 473 ? 8.960 -17.212 -20.176 1.00 36.03 473 LYS A O 1
ATOM 3743 N N . HIS A 1 474 ? 10.664 -16.861 -21.589 1.00 36.84 474 HIS A N 1
ATOM 3744 C CA . HIS A 1 474 ? 11.107 -15.562 -21.086 1.00 36.84 474 HIS A CA 1
ATOM 3745 C C . HIS A 1 474 ? 11.196 -14.468 -22.176 1.00 36.84 474 HIS A C 1
ATOM 3747 O O . HIS A 1 474 ? 11.932 -13.497 -22.003 1.00 36.84 474 HIS A O 1
ATOM 3753 N N . CYS A 1 475 ? 10.482 -14.612 -23.304 1.00 29.67 475 CYS A N 1
ATOM 3754 C CA . CYS A 1 475 ? 10.347 -13.543 -24.312 1.00 29.67 475 CYS A CA 1
ATOM 3755 C C . CYS A 1 475 ? 9.142 -12.644 -24.036 1.00 29.67 475 CYS A C 1
ATOM 3757 O O . CYS A 1 475 ? 8.023 -13.197 -24.006 1.00 29.67 475 CYS A O 1
#